Protein AF-A0A9P5WV91-F1 (afdb_monomer_lite)

Secondary structure (DSSP, 8-state):
-------------TTGGGGTTSTTTHHHHH-SSGGG--HHHHHHHT---GGGHHHHHHHIIIIIHHHHHH-S-HHHHHHHHHHHHHHH-HHHHHHHHHHHHHHHHHHHHHHHHHHHHHHHHHHHHHHHHHHHHHHHHHHHHHHHHHHHHHHTS---------------------------------------------------------------TTTTTTTTSSSS------------------PPPP--------------------------------------TT------PBPPHHHHHHHHHHHHH--S--B-TTS-BHHHHHHHHHHH--B--------TT-HHHHTTS-HHHHHHHHHHS--GGGS-HHHHHHHHHHHT--SHHHHHHHHH---SSHHHHHHHHHHH--

pLDDT: mean 71.08, std 23.11, range [33.16, 98.62]

Radius of gyration: 41.21 Å; chains: 1; bounding box: 69×105×127 Å

Sequence (418 aa):
MTSTRASRRNKTNNWQQEFSGVNNHEYFDELTDPRDITHLQYFEYCFPRSADKLLLHRHWSNVVLPIIEKSKNRALKAQYKRLKNEWEDTVATESFWEKIEDVEFERAQKRIERKHQISLEENAADQLQSAFIYLTKKMKQHHKKLTDDLDDVGPTFVTPFNKMDDKELTWSQSGENDEEQVDEEQEGDGDQEDESQESQEDKTQSSDVDENYQAPKGFRESIRDHREHKKGHARPTNSRPSINRLPQPESSQTVYPANQSSAIDPESVDKDTGSRDKSKIHEPVDTDPKMKHRITRPLTEKGRRSFSERYKRLGGKWVLQSGTVVEDILFEAGSKISCDTYRFMLDLDDPSVKRLFSLEDWKEITAGLPSQEMYSDAAAIYLDSFCKVKTSEELDKALRIRPDDVECQLIYYCLVQW

Structure (mmCIF, N/CA/C/O backbone):
data_AF-A0A9P5WV91-F1
#
_entry.id   AF-A0A9P5WV91-F1
#
loop_
_atom_site.group_PDB
_atom_site.id
_atom_site.type_symbol
_atom_site.label_atom_id
_atom_site.label_alt_id
_atom_site.label_comp_id
_atom_site.label_asym_id
_atom_site.label_entity_id
_atom_site.label_seq_id
_atom_site.pdbx_PDB_ins_code
_atom_site.Cartn_x
_atom_site.Cartn_y
_atom_site.Cartn_z
_atom_site.occupancy
_atom_site.B_iso_or_equiv
_atom_site.auth_seq_id
_atom_site.auth_comp_id
_atom_site.auth_asym_id
_atom_site.auth_atom_id
_atom_site.pdbx_PDB_model_num
ATOM 1 N N . MET A 1 1 ? -10.958 -40.861 -1.482 1.00 37.84 1 MET A N 1
ATOM 2 C CA . MET A 1 1 ? -11.663 -41.203 -0.225 1.00 37.84 1 MET A CA 1
ATOM 3 C C . MET A 1 1 ? -11.758 -39.952 0.643 1.00 37.84 1 MET A C 1
ATOM 5 O O . MET A 1 1 ? -10.903 -39.704 1.480 1.00 37.84 1 MET A O 1
ATOM 9 N N . THR A 1 2 ? -12.753 -39.108 0.380 1.00 33.25 2 THR A N 1
ATOM 10 C CA . THR A 1 2 ? -13.030 -37.888 1.148 1.00 33.25 2 THR A CA 1
ATOM 11 C C . THR A 1 2 ? -13.735 -38.279 2.441 1.00 33.25 2 THR A C 1
ATOM 13 O O . THR A 1 2 ? -14.893 -38.685 2.425 1.00 33.25 2 THR A O 1
ATOM 16 N N . SER A 1 3 ? -13.003 -38.220 3.553 1.00 33.22 3 SER A N 1
ATOM 17 C CA . SER A 1 3 ? -13.527 -38.471 4.895 1.00 33.22 3 SER A CA 1
ATOM 18 C C . SER A 1 3 ? -14.574 -37.410 5.234 1.00 33.22 3 SER A C 1
ATOM 20 O O . SER A 1 3 ? -14.247 -36.279 5.597 1.00 33.22 3 SER A O 1
ATOM 22 N N . THR A 1 4 ? -15.847 -37.766 5.066 1.00 42.09 4 THR A N 1
ATOM 23 C CA . THR A 1 4 ? -17.005 -36.971 5.472 1.00 42.09 4 THR A CA 1
ATOM 24 C C . THR A 1 4 ? -17.026 -36.932 6.998 1.00 42.09 4 THR A C 1
ATOM 26 O O . THR A 1 4 ? -17.638 -37.766 7.665 1.00 42.09 4 THR A O 1
ATOM 29 N N . ARG A 1 5 ? -16.267 -35.995 7.572 1.00 45.88 5 ARG A N 1
ATOM 30 C CA . ARG A 1 5 ? -16.193 -35.763 9.014 1.00 45.88 5 ARG A CA 1
ATOM 31 C C . ARG A 1 5 ? -17.573 -35.286 9.459 1.00 45.88 5 ARG A C 1
ATOM 33 O O . ARG A 1 5 ? -17.935 -34.131 9.259 1.00 45.88 5 ARG A O 1
ATOM 40 N N . ALA A 1 6 ? -18.365 -36.208 10.004 1.00 45.84 6 ALA A N 1
ATOM 41 C CA . ALA A 1 6 ? -19.666 -35.914 10.579 1.00 45.84 6 ALA A CA 1
ATOM 42 C C . ALA A 1 6 ? -19.493 -34.809 11.629 1.00 45.84 6 ALA A C 1
ATOM 44 O O . ALA A 1 6 ? -18.917 -35.029 12.697 1.00 45.84 6 ALA A O 1
ATOM 45 N N . SER A 1 7 ? -19.941 -33.606 11.271 1.00 52.88 7 SER A N 1
ATOM 46 C CA . SER A 1 7 ? -19.920 -32.424 12.119 1.00 52.88 7 SER A CA 1
ATOM 47 C C . SER A 1 7 ? -20.799 -32.708 13.332 1.00 52.88 7 SER A C 1
ATOM 49 O O . SER A 1 7 ? -22.028 -32.629 13.277 1.00 52.88 7 SER A O 1
ATOM 51 N N . ARG A 1 8 ? -20.164 -33.121 14.434 1.00 56.09 8 ARG A N 1
ATOM 52 C CA . ARG A 1 8 ? -20.780 -33.087 15.756 1.00 56.09 8 ARG A CA 1
ATOM 53 C C . ARG A 1 8 ? -21.111 -31.622 15.997 1.00 56.09 8 ARG A C 1
ATOM 55 O O . ARG A 1 8 ? -20.222 -30.846 16.336 1.00 56.09 8 ARG A O 1
ATOM 62 N N . ARG A 1 9 ? -22.375 -31.251 15.774 1.00 55.75 9 ARG A N 1
ATOM 63 C CA . ARG A 1 9 ? -22.942 -29.968 16.194 1.00 55.75 9 ARG A CA 1
ATOM 64 C C . ARG A 1 9 ? -22.806 -29.903 17.710 1.00 55.75 9 ARG A C 1
ATOM 66 O O . ARG A 1 9 ? -23.694 -30.332 18.446 1.00 55.75 9 ARG A O 1
ATOM 73 N N . ASN A 1 10 ? -21.652 -29.434 18.171 1.00 59.31 10 ASN A N 1
ATOM 74 C CA . ASN A 1 10 ? -21.492 -28.945 19.524 1.00 59.31 10 ASN A CA 1
ATOM 75 C C . ASN A 1 10 ? -22.623 -27.941 19.713 1.00 59.31 10 ASN A C 1
ATOM 77 O O . ASN A 1 10 ? -22.822 -27.085 18.851 1.00 59.31 10 ASN A O 1
ATOM 81 N N . LYS A 1 11 ? -23.420 -28.102 20.776 1.00 65.88 11 LYS A N 1
ATOM 82 C CA . LYS A 1 11 ? -24.379 -27.075 21.186 1.00 65.88 11 LYS A CA 1
ATOM 83 C C . LYS A 1 11 ? -23.592 -25.772 21.234 1.00 65.88 11 LYS A C 1
ATOM 85 O O . LYS A 1 11 ? -22.752 -25.625 22.117 1.00 65.88 11 LYS A O 1
ATOM 90 N N . THR A 1 12 ? -23.804 -24.906 20.246 1.00 63.22 12 THR A N 1
ATOM 91 C CA . THR A 1 12 ? -23.148 -23.605 20.159 1.00 63.22 12 THR A CA 1
ATOM 92 C C . THR A 1 12 ? -23.390 -22.927 21.492 1.00 63.22 12 THR A C 1
ATOM 94 O O . THR A 1 12 ? -24.539 -22.845 21.948 1.00 63.22 12 THR A O 1
ATOM 97 N N . ASN A 1 13 ? -22.311 -22.550 22.167 1.00 74.19 13 ASN A N 1
ATOM 98 C CA . ASN A 1 13 ? -22.414 -21.829 23.414 1.00 74.19 13 ASN A CA 1
ATOM 99 C C . ASN A 1 13 ? -23.257 -20.582 23.138 1.00 74.19 13 ASN A C 1
ATOM 101 O O . ASN A 1 13 ? -23.034 -19.855 22.175 1.00 74.19 13 ASN A O 1
ATOM 105 N N . ASN A 1 14 ? -24.254 -20.351 23.988 1.00 88.69 14 ASN A N 1
ATOM 106 C CA . ASN A 1 14 ? -25.312 -19.358 23.772 1.00 88.69 14 ASN A CA 1
ATOM 107 C C . ASN A 1 14 ? -24.794 -17.925 23.494 1.00 88.69 14 ASN A C 1
ATOM 109 O O . ASN A 1 14 ? -25.543 -17.078 23.034 1.00 88.69 14 ASN A O 1
ATOM 113 N N . TRP A 1 15 ? -23.526 -17.625 23.791 1.00 96.06 15 TRP A N 1
ATOM 114 C CA . TRP A 1 15 ? -22.944 -16.305 23.550 1.00 96.06 15 TRP A CA 1
ATOM 115 C C . TRP A 1 15 ? -22.502 -16.068 22.098 1.00 96.06 15 TRP A C 1
ATOM 117 O O . TRP A 1 15 ? -22.546 -14.931 21.651 1.00 96.06 15 TRP A O 1
ATOM 127 N N . GLN A 1 16 ? -22.112 -17.107 21.353 1.00 96.25 16 GLN A N 1
ATOM 128 C CA . GLN A 1 16 ? -21.576 -16.963 19.987 1.00 96.25 16 GLN A CA 1
ATOM 129 C C . GLN A 1 16 ? -22.647 -16.449 19.016 1.00 96.25 16 GLN A C 1
ATOM 131 O O . GLN A 1 16 ? -22.373 -15.633 18.143 1.00 96.25 16 GLN A O 1
ATOM 136 N N . GLN A 1 17 ? -23.908 -16.827 19.255 1.00 96.00 17 GLN A N 1
ATOM 137 C CA . GLN A 1 17 ? -25.060 -16.379 18.467 1.00 96.00 17 GLN A CA 1
ATOM 138 C C . GLN A 1 17 ? -25.242 -14.854 18.463 1.00 96.00 17 GLN A C 1
ATOM 140 O O . GLN A 1 17 ? -25.834 -14.321 17.525 1.00 96.00 17 GLN A O 1
ATOM 145 N N . GLU A 1 18 ? -24.718 -14.144 19.468 1.00 97.19 18 GLU A N 1
ATOM 146 C CA . GLU A 1 18 ? -24.769 -12.679 19.511 1.00 97.19 18 GLU A CA 1
ATOM 147 C C . GLU A 1 18 ? -23.917 -12.022 18.410 1.00 97.19 18 GLU A C 1
ATOM 149 O O . GLU A 1 18 ? -24.184 -10.879 18.047 1.00 97.19 18 GLU A O 1
ATOM 154 N N . PHE A 1 19 ? -22.954 -12.751 17.832 1.00 97.44 19 PHE A N 1
ATOM 155 C CA . PHE A 1 19 ? -22.100 -12.285 16.737 1.00 97.44 19 PHE A CA 1
ATOM 156 C C . PHE A 1 19 ? -22.560 -12.736 15.349 1.00 97.44 19 PHE A C 1
ATOM 158 O O . PHE A 1 19 ? -21.936 -12.361 14.367 1.00 97.44 19 PHE A O 1
ATOM 165 N N . SER A 1 20 ? -23.659 -13.484 15.228 1.00 95.75 20 SER A N 1
ATOM 166 C CA . SER A 1 20 ? -24.112 -14.055 13.942 1.00 95.75 20 SER A CA 1
ATOM 167 C C . SER A 1 20 ? -24.376 -13.032 12.821 1.00 95.75 20 SER A C 1
ATOM 169 O O . SER A 1 20 ? -24.399 -13.403 11.653 1.00 95.75 20 SER A O 1
ATOM 171 N N . GLY A 1 21 ? -24.574 -11.752 13.155 1.00 96.31 21 GLY A N 1
ATOM 172 C CA . GLY A 1 21 ? -24.733 -10.658 12.187 1.00 96.31 21 GLY A CA 1
ATOM 173 C C . GLY A 1 21 ? -23.465 -9.841 11.918 1.00 96.31 21 GLY A C 1
ATOM 174 O O . GLY A 1 21 ? -23.542 -8.810 11.256 1.00 96.31 21 GLY A O 1
ATOM 175 N N . VAL A 1 22 ? -22.323 -10.236 12.479 1.00 97.19 22 VAL A N 1
ATOM 176 C CA . VAL A 1 22 ? -21.036 -9.545 12.337 1.00 97.19 22 VAL A CA 1
ATOM 177 C C . VAL A 1 22 ? -20.265 -10.181 11.182 1.00 97.19 22 VAL A C 1
ATOM 179 O O . VAL A 1 22 ? -20.286 -11.398 11.000 1.00 97.19 22 VAL A O 1
ATOM 182 N N . ASN A 1 23 ? -19.570 -9.367 10.389 1.00 96.06 23 ASN A N 1
ATOM 183 C CA . ASN A 1 23 ? -18.641 -9.899 9.396 1.00 96.06 23 ASN A CA 1
ATOM 184 C C . ASN A 1 23 ? -17.519 -10.668 10.110 1.00 96.06 23 ASN A C 1
ATOM 186 O O . ASN A 1 23 ? -17.074 -10.253 11.178 1.00 96.06 23 ASN A O 1
ATOM 190 N N . ASN A 1 24 ? -17.057 -11.772 9.522 1.00 96.38 24 ASN A N 1
ATOM 191 C CA . ASN A 1 24 ? -16.037 -12.644 10.118 1.00 96.38 24 ASN A CA 1
ATOM 192 C C . ASN A 1 24 ? -16.460 -13.226 11.485 1.00 96.38 24 ASN A C 1
ATOM 194 O O . ASN A 1 24 ? -15.637 -13.377 12.395 1.00 96.38 24 ASN A O 1
ATOM 198 N N . HIS A 1 25 ? -17.754 -13.526 11.659 1.00 96.69 25 HIS A N 1
ATOM 199 C CA . HIS A 1 25 ? -18.277 -14.111 12.898 1.00 96.69 25 HIS A CA 1
ATOM 200 C C . HIS A 1 25 ? -17.710 -15.506 13.190 1.00 96.69 25 HIS A C 1
ATOM 202 O O . HIS A 1 25 ? -17.700 -15.938 14.343 1.00 96.69 25 HIS A O 1
ATOM 208 N N . GLU A 1 26 ? -17.182 -16.176 12.166 1.00 96.62 26 GLU A N 1
ATOM 209 C CA . GLU A 1 26 ? -16.547 -17.486 12.237 1.00 96.62 26 GLU A CA 1
ATOM 210 C C . GLU A 1 26 ? -15.386 -17.509 13.244 1.00 96.62 26 GLU A C 1
ATOM 212 O O . GLU A 1 26 ? -15.177 -18.518 13.918 1.00 96.62 26 GLU A O 1
ATOM 217 N N . TYR A 1 27 ? -14.691 -16.380 13.433 1.00 97.62 27 TYR A N 1
ATOM 218 C CA . TYR A 1 27 ? -13.703 -16.221 14.503 1.00 97.62 27 TYR A CA 1
ATOM 219 C C . TYR A 1 27 ? -14.303 -16.519 15.884 1.00 97.62 27 TYR A C 1
ATOM 221 O O . TYR A 1 27 ? -13.727 -17.271 16.669 1.00 97.62 27 TYR A O 1
ATOM 229 N N . PHE A 1 28 ? -15.477 -15.959 16.189 1.00 97.19 28 PHE A N 1
ATOM 230 C CA . PHE A 1 28 ? -16.130 -16.149 17.486 1.00 97.19 28 PHE A CA 1
ATOM 231 C C . PHE A 1 28 ? -16.703 -17.563 17.632 1.00 97.19 28 PHE A C 1
ATOM 233 O O . PHE A 1 28 ? -16.691 -18.116 18.735 1.00 97.19 28 PHE A O 1
ATOM 240 N N . ASP A 1 29 ? -17.159 -18.169 16.534 1.00 95.19 29 ASP A N 1
ATOM 241 C CA . ASP A 1 29 ? -17.661 -19.548 16.520 1.00 95.19 29 ASP A CA 1
ATOM 242 C C . ASP A 1 29 ? -16.563 -20.580 16.826 1.00 95.19 29 ASP A C 1
ATOM 244 O O . ASP A 1 29 ? -16.837 -21.619 17.437 1.00 95.19 29 ASP A O 1
ATOM 248 N N . GLU A 1 30 ? -15.313 -20.290 16.452 1.00 95.50 30 GLU A N 1
ATOM 249 C CA . GLU A 1 30 ? -14.149 -21.136 16.743 1.00 95.50 30 GLU A CA 1
ATOM 250 C C . GLU A 1 30 ? -13.723 -21.089 18.227 1.00 95.50 30 GLU A C 1
ATOM 252 O O . GLU A 1 30 ? -13.105 -22.036 18.728 1.00 95.50 30 GLU A O 1
ATOM 257 N N . LEU A 1 31 ? -14.090 -20.036 18.966 1.00 95.81 31 LEU A N 1
ATOM 258 C CA . LEU A 1 31 ? -13.708 -19.852 20.369 1.00 95.81 31 LEU A CA 1
ATOM 259 C C . LEU A 1 31 ? -14.627 -20.612 21.329 1.00 95.81 31 LEU A C 1
ATOM 261 O O . LEU A 1 31 ? -15.851 -20.559 21.244 1.00 95.81 31 LEU A O 1
ATOM 265 N N . THR A 1 32 ? -14.038 -21.295 22.314 1.00 94.94 32 THR A N 1
ATOM 266 C CA . THR A 1 32 ? -14.815 -22.046 23.319 1.00 94.94 32 THR A CA 1
ATOM 267 C C . THR A 1 32 ? -15.171 -21.188 24.537 1.00 94.94 32 THR A C 1
ATOM 269 O O . THR A 1 32 ? -16.299 -21.272 25.032 1.00 94.94 32 THR A O 1
ATOM 272 N N . ASP A 1 33 ? -14.239 -20.356 25.013 1.00 96.06 33 ASP A N 1
ATOM 273 C CA . ASP A 1 33 ? -14.414 -19.459 26.160 1.00 96.06 33 ASP A CA 1
ATOM 274 C C . ASP A 1 33 ? -14.409 -17.994 25.680 1.00 96.06 33 ASP A C 1
ATOM 276 O O . ASP A 1 33 ? -13.495 -17.594 24.960 1.00 96.06 33 ASP A O 1
ATOM 280 N N . PRO A 1 34 ? -15.385 -17.151 26.075 1.00 97.19 34 PRO A N 1
ATOM 281 C CA . PRO A 1 34 ? -15.375 -15.728 25.723 1.00 97.19 34 PRO A CA 1
ATOM 282 C C . PRO A 1 34 ? -14.144 -14.969 26.251 1.00 97.19 34 PRO A C 1
ATOM 284 O O . PRO A 1 34 ? -13.845 -13.881 25.767 1.00 97.19 34 PRO A O 1
ATOM 287 N N . ARG A 1 35 ? -13.420 -15.507 27.243 1.00 97.31 35 ARG A N 1
ATOM 288 C CA . ARG A 1 35 ? -12.149 -14.938 27.730 1.00 97.31 35 ARG A CA 1
ATOM 289 C C . ARG A 1 35 ? -11.026 -15.015 26.703 1.00 97.31 35 ARG A C 1
ATOM 291 O O . ARG A 1 35 ? -10.075 -14.241 26.808 1.00 97.31 35 ARG A O 1
ATOM 298 N N . ASP A 1 36 ? -11.133 -15.913 25.735 1.00 97.50 36 ASP A N 1
ATOM 299 C CA . ASP A 1 36 ? -10.111 -16.100 24.709 1.00 97.50 36 ASP A CA 1
ATOM 300 C C . ASP A 1 36 ? -10.232 -15.056 23.588 1.00 97.50 36 ASP A C 1
ATOM 302 O O . ASP A 1 36 ? -9.325 -14.923 22.780 1.00 97.50 36 ASP A O 1
ATOM 306 N N . ILE A 1 37 ? -11.313 -14.265 23.562 1.00 98.00 37 ILE A N 1
ATOM 307 C CA . ILE A 1 37 ? -11.458 -13.156 22.616 1.00 98.00 37 ILE A CA 1
ATOM 308 C C . ILE A 1 37 ? -10.339 -12.144 22.875 1.00 98.00 37 ILE A C 1
ATOM 310 O O . ILE A 1 37 ? -10.220 -11.641 23.989 1.00 98.00 37 ILE A O 1
ATOM 314 N N . THR A 1 38 ? -9.575 -11.804 21.844 1.00 97.81 38 THR A N 1
ATOM 315 C CA . THR A 1 38 ? -8.665 -10.646 21.807 1.00 97.81 38 THR A CA 1
ATOM 316 C C . THR A 1 38 ? -8.860 -9.902 20.485 1.00 97.81 38 THR A C 1
ATOM 318 O O . THR A 1 38 ? -9.307 -10.506 19.501 1.00 97.81 38 THR A O 1
ATOM 321 N N . HIS A 1 39 ? -8.574 -8.596 20.437 1.00 97.44 39 HIS A N 1
ATOM 322 C CA . HIS A 1 39 ? -8.718 -7.830 19.188 1.00 97.44 39 HIS A CA 1
ATOM 323 C C . HIS A 1 39 ? -7.614 -8.156 18.188 1.00 97.44 39 HIS A C 1
ATOM 325 O O . HIS A 1 39 ? -7.874 -8.197 16.991 1.00 97.44 39 HIS A O 1
ATOM 331 N N . LEU A 1 40 ? -6.408 -8.462 18.674 1.00 97.62 40 LEU A N 1
ATOM 332 C CA . LEU A 1 40 ? -5.275 -8.838 17.828 1.00 97.62 40 LEU A CA 1
ATOM 333 C C . LEU A 1 40 ? -5.530 -10.148 17.079 1.00 97.62 40 LEU A C 1
ATOM 335 O O . LEU A 1 40 ? -5.332 -10.197 15.869 1.00 97.62 40 LEU A O 1
ATOM 339 N N . GLN A 1 41 ? -6.034 -11.183 17.761 1.00 97.94 41 GLN A N 1
ATOM 340 C CA . GLN A 1 41 ? -6.377 -12.448 17.099 1.00 97.94 41 GLN A CA 1
ATOM 341 C C . GLN A 1 41 ? -7.548 -12.287 16.129 1.00 97.94 41 GLN A C 1
ATOM 343 O O . GLN A 1 41 ? -7.562 -12.924 15.080 1.00 97.94 41 GLN A O 1
ATOM 348 N N . TYR A 1 42 ? -8.512 -11.416 16.444 1.00 98.06 42 TYR A N 1
ATOM 349 C CA . TYR A 1 42 ? -9.582 -11.089 15.504 1.00 98.06 42 TYR A CA 1
ATOM 350 C C . TYR A 1 42 ? -9.035 -10.397 14.251 1.00 98.06 42 TYR A C 1
ATOM 352 O O . TYR A 1 42 ? -9.401 -10.768 13.138 1.00 98.06 42 TYR A O 1
ATOM 360 N N . PHE A 1 43 ? -8.138 -9.418 14.408 1.00 97.75 43 PHE A N 1
ATOM 361 C CA . PHE A 1 43 ? -7.500 -8.763 13.268 1.00 97.75 43 PHE A CA 1
ATOM 362 C C . PHE A 1 43 ? -6.702 -9.757 12.441 1.00 97.75 43 PHE A C 1
ATOM 364 O O . PHE A 1 43 ? -6.893 -9.788 11.235 1.00 97.75 43 PHE A O 1
ATOM 371 N N . GLU A 1 44 ? -5.887 -10.604 13.070 1.00 97.44 44 GLU A N 1
ATOM 372 C CA . GLU A 1 44 ? -5.131 -11.658 12.389 1.00 97.44 44 GLU A CA 1
ATOM 373 C C . GLU A 1 44 ? -6.047 -12.608 11.600 1.00 97.44 44 GLU A C 1
ATOM 375 O O . GLU A 1 44 ? -5.765 -12.910 10.440 1.00 97.44 44 GLU A O 1
ATOM 380 N N . TYR A 1 45 ? -7.188 -13.001 12.178 1.00 97.69 45 TYR A N 1
ATOM 381 C CA . TYR A 1 45 ? -8.199 -13.825 11.507 1.00 97.69 45 TYR A CA 1
ATOM 382 C C . TYR A 1 45 ? -8.773 -13.164 10.248 1.00 97.69 45 TYR A C 1
ATOM 384 O O . TYR A 1 45 ? -9.096 -13.846 9.278 1.00 97.69 45 TYR A O 1
ATOM 392 N N . CYS A 1 46 ? -8.879 -11.834 10.236 1.00 97.31 46 CYS A N 1
ATOM 393 C CA . CYS A 1 46 ? -9.391 -11.080 9.094 1.00 97.31 46 CYS A CA 1
ATOM 394 C C . CYS A 1 46 ? -8.390 -10.978 7.925 1.00 97.31 46 CYS A C 1
ATOM 396 O O . CYS A 1 46 ? -8.743 -10.388 6.908 1.00 97.31 46 CYS A O 1
ATOM 398 N N . PHE A 1 47 ? -7.169 -11.524 8.051 1.00 95.81 47 PHE A N 1
ATOM 399 C CA . PHE A 1 47 ? -6.084 -11.421 7.060 1.00 95.81 47 PHE A CA 1
ATOM 400 C C . PHE A 1 47 ? -5.878 -9.983 6.548 1.00 95.81 47 PHE A C 1
ATOM 402 O O . PHE A 1 47 ? -6.021 -9.712 5.352 1.00 95.81 47 PHE A O 1
ATOM 409 N N . PRO A 1 48 ? -5.567 -9.046 7.453 1.00 96.88 48 PRO A N 1
ATOM 410 C CA . PRO A 1 48 ? -5.678 -7.628 7.181 1.00 96.88 48 PRO A CA 1
ATOM 411 C C . PRO A 1 48 ? -4.513 -7.135 6.325 1.00 96.88 48 PRO A C 1
ATOM 413 O O . PRO A 1 48 ? -3.390 -7.635 6.435 1.00 96.88 48 PRO A O 1
ATOM 416 N N . ARG A 1 49 ? -4.773 -6.107 5.516 1.00 97.50 49 ARG A N 1
ATOM 417 C CA . ARG A 1 49 ? -3.731 -5.278 4.900 1.00 97.50 49 ARG A CA 1
ATOM 418 C C . ARG A 1 49 ? -3.515 -4.001 5.695 1.00 97.50 49 ARG A C 1
ATOM 420 O O . ARG A 1 49 ? -4.409 -3.574 6.425 1.00 97.50 49 ARG A O 1
ATOM 427 N N . SER A 1 50 ? -2.374 -3.339 5.511 1.00 96.50 50 SER A N 1
ATOM 428 C CA . SER A 1 50 ? -2.116 -2.032 6.151 1.00 96.50 50 SER A CA 1
ATOM 429 C C . SER A 1 50 ? -3.227 -1.010 5.857 1.00 96.50 50 SER A C 1
ATOM 431 O O . SER A 1 50 ? -3.679 -0.290 6.748 1.00 96.50 50 SER A O 1
ATOM 433 N N . ALA A 1 51 ? -3.762 -1.019 4.632 1.00 96.31 51 ALA A N 1
ATOM 434 C CA . ALA A 1 51 ? -4.876 -0.169 4.209 1.00 96.31 51 ALA A CA 1
ATOM 435 C C . ALA A 1 51 ? -6.191 -0.426 4.977 1.00 96.31 51 ALA A C 1
ATOM 437 O O . ALA A 1 51 ? -7.018 0.480 5.100 1.00 96.31 51 ALA A O 1
ATOM 438 N N . ASP A 1 52 ? -6.379 -1.626 5.533 1.00 97.06 52 ASP A N 1
ATOM 439 C CA . ASP A 1 52 ? -7.598 -2.015 6.250 1.00 97.06 52 ASP A CA 1
ATOM 440 C C . ASP A 1 52 ? -7.589 -1.570 7.721 1.00 97.06 52 ASP A C 1
ATOM 442 O O . ASP A 1 52 ? -8.605 -1.704 8.411 1.00 97.06 52 ASP A O 1
ATOM 446 N N . LYS A 1 53 ? -6.473 -1.007 8.212 1.00 97.25 53 LYS A N 1
ATOM 447 C CA . LYS A 1 53 ? -6.279 -0.603 9.614 1.00 97.25 53 LYS A CA 1
ATOM 448 C C . LYS A 1 53 ? -7.456 0.202 10.156 1.00 97.25 53 LYS A C 1
ATOM 450 O O . LYS A 1 53 ? -8.079 -0.185 11.143 1.00 97.25 53 LYS A O 1
ATOM 455 N N . LEU A 1 54 ? -7.818 1.294 9.481 1.00 96.81 54 LEU A N 1
ATOM 456 C CA . LEU A 1 54 ? -8.897 2.176 9.934 1.00 96.81 54 LEU A CA 1
ATOM 457 C C . LEU A 1 54 ? -10.267 1.482 9.911 1.00 96.81 54 LEU A C 1
ATOM 459 O O . LEU A 1 54 ? -11.089 1.705 10.803 1.00 96.81 54 LEU A O 1
ATOM 463 N N . LEU A 1 55 ? -10.517 0.647 8.900 1.00 97.31 55 LEU A N 1
ATOM 464 C CA . LEU A 1 55 ? -11.770 -0.089 8.758 1.00 97.31 55 LEU A CA 1
ATOM 465 C C . LEU A 1 55 ? -11.942 -1.082 9.910 1.00 97.31 55 LEU A C 1
ATOM 467 O O . LEU A 1 55 ? -12.987 -1.092 10.558 1.00 97.31 55 LEU A O 1
ATOM 471 N N . LEU A 1 56 ? -10.907 -1.870 10.201 1.00 97.50 56 LEU A N 1
ATOM 472 C CA . LEU A 1 56 ? -10.932 -2.879 11.258 1.00 97.50 56 LEU A CA 1
ATOM 473 C C . LEU A 1 56 ? -10.964 -2.258 12.654 1.00 97.50 56 LEU A C 1
ATOM 475 O O . LEU A 1 56 ? -11.705 -2.737 13.511 1.00 97.50 56 LEU A O 1
ATOM 479 N N . HIS A 1 57 ? -10.258 -1.143 12.861 1.00 97.38 57 HIS A N 1
ATOM 480 C CA . HIS A 1 57 ? -10.354 -0.346 14.087 1.00 97.38 57 HIS A CA 1
ATOM 481 C C . HIS A 1 57 ? -11.791 0.112 14.344 1.00 97.38 57 HIS A C 1
ATOM 483 O O . HIS A 1 57 ? -12.349 -0.152 15.409 1.00 97.38 57 HIS A O 1
ATOM 489 N N . ARG A 1 58 ? -12.420 0.744 13.342 1.00 97.62 58 ARG A N 1
ATOM 490 C CA . ARG A 1 58 ? -13.821 1.188 13.423 1.00 97.62 58 ARG A CA 1
ATOM 491 C C . ARG A 1 58 ? -14.768 0.016 13.630 1.00 97.62 58 ARG A C 1
ATOM 493 O O . ARG A 1 58 ? -15.720 0.126 14.398 1.00 97.62 58 ARG A O 1
ATOM 500 N N . HIS A 1 59 ? -14.528 -1.098 12.949 1.00 97.88 59 HIS A N 1
ATOM 501 C CA . HIS A 1 59 ? -15.358 -2.282 13.084 1.00 97.88 59 HIS A CA 1
ATOM 502 C C . HIS A 1 59 ? -15.309 -2.830 14.516 1.00 97.88 59 HIS A C 1
ATOM 504 O O . HIS A 1 59 ? -16.358 -3.102 15.111 1.00 97.88 59 HIS A O 1
ATOM 510 N N . TRP A 1 60 ? -14.111 -2.947 15.086 1.00 97.88 60 TRP A N 1
ATOM 511 C CA . TRP A 1 60 ? -13.925 -3.417 16.451 1.00 97.88 60 TRP A CA 1
ATOM 512 C C . TRP A 1 60 ? -14.600 -2.490 17.466 1.00 97.88 60 TRP A C 1
ATOM 514 O O . TRP A 1 60 ? -15.408 -2.942 18.283 1.00 97.88 60 TRP A O 1
ATOM 524 N N . SER A 1 61 ? -14.341 -1.182 17.369 1.00 97.94 61 SER A N 1
ATOM 525 C CA . SER A 1 61 ? -14.853 -0.195 18.321 1.00 97.94 61 SER A CA 1
ATOM 526 C C . SER A 1 61 ? -16.364 0.014 18.229 1.00 97.94 61 SER A C 1
ATOM 528 O O . SER A 1 61 ? -17.018 0.187 19.255 1.00 97.94 61 SER A O 1
ATOM 530 N N . ASN A 1 62 ? -16.927 0.004 17.017 1.00 98.25 62 ASN A N 1
ATOM 531 C CA . ASN A 1 62 ? -18.308 0.436 16.780 1.00 98.25 62 ASN A CA 1
ATOM 532 C C . ASN A 1 62 ? -19.294 -0.725 16.636 1.00 98.25 62 ASN A C 1
ATOM 534 O O . ASN A 1 62 ? -20.499 -0.506 16.754 1.00 98.25 62 ASN A O 1
ATOM 538 N N . VAL A 1 63 ? -18.812 -1.943 16.380 1.00 98.19 63 VAL A N 1
ATOM 539 C CA . VAL A 1 63 ? -19.676 -3.118 16.188 1.00 98.19 63 VAL A CA 1
ATOM 540 C C . VAL A 1 63 ? -19.390 -4.176 17.243 1.00 98.19 63 VAL A C 1
ATOM 542 O O . VAL A 1 63 ? -20.286 -4.518 18.012 1.00 98.19 63 VAL A O 1
ATOM 545 N N . VAL A 1 64 ? -18.147 -4.657 17.336 1.00 98.25 64 VAL A N 1
ATOM 546 C CA . VAL A 1 64 ? -17.805 -5.793 18.208 1.00 98.25 64 VAL A CA 1
ATOM 547 C C . VAL A 1 64 ? -17.938 -5.421 19.688 1.00 98.25 64 VAL A C 1
ATOM 549 O O . VAL A 1 64 ? -18.677 -6.080 20.422 1.00 98.25 64 V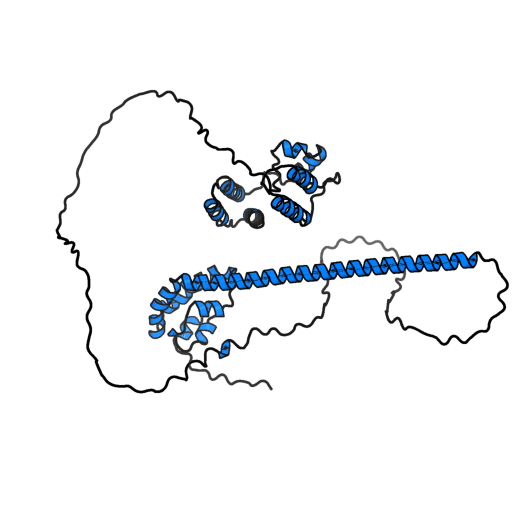AL A O 1
ATOM 552 N N . LEU A 1 65 ? -17.288 -4.341 20.137 1.00 98.31 65 LEU A N 1
ATOM 553 C CA . LEU A 1 65 ? -17.344 -3.920 21.543 1.00 98.31 65 LEU A CA 1
ATOM 554 C C . LEU A 1 65 ? -18.781 -3.612 22.029 1.00 98.31 65 LEU A C 1
ATOM 556 O O . LEU A 1 65 ? -19.145 -4.102 23.103 1.00 98.31 65 LEU A O 1
ATOM 560 N N . PRO A 1 66 ? -19.639 -2.893 21.272 1.00 98.62 66 PRO A N 1
ATOM 561 C CA . PRO A 1 66 ? -21.028 -2.660 21.669 1.00 98.62 66 PRO A CA 1
ATOM 562 C C . PRO A 1 66 ? -21.886 -3.925 21.765 1.00 98.62 66 PRO A C 1
ATOM 564 O O . PRO A 1 66 ? -22.771 -3.983 22.622 1.00 98.62 66 PRO A O 1
ATOM 567 N N . ILE A 1 67 ? -21.640 -4.940 20.926 1.00 98.38 67 ILE A N 1
ATOM 568 C CA . ILE A 1 67 ? -22.316 -6.244 21.040 1.00 98.38 67 ILE A CA 1
ATOM 569 C C . ILE A 1 67 ? -21.954 -6.896 22.379 1.00 98.38 67 ILE A C 1
ATOM 571 O O . ILE A 1 67 ? -22.846 -7.284 23.133 1.00 98.38 67 ILE A O 1
ATOM 575 N N . ILE A 1 68 ? -20.666 -6.914 22.737 1.00 98.19 68 ILE A N 1
ATOM 576 C CA . ILE A 1 68 ? -20.180 -7.473 24.011 1.00 98.19 68 ILE A CA 1
ATOM 577 C C . ILE A 1 68 ? -20.755 -6.703 25.210 1.00 98.19 68 ILE A C 1
ATOM 579 O O . ILE A 1 68 ? -21.180 -7.307 26.196 1.00 98.19 68 ILE A O 1
ATOM 583 N N . GLU A 1 69 ? -20.823 -5.372 25.137 1.00 98.31 69 GLU A N 1
ATOM 584 C CA . GLU A 1 69 ? -21.380 -4.523 26.199 1.00 98.31 69 GLU A CA 1
ATOM 585 C C . GLU A 1 69 ? -22.880 -4.783 26.440 1.00 98.31 69 GLU A C 1
ATOM 587 O O . GLU A 1 69 ? -23.347 -4.863 27.589 1.00 98.31 69 GLU A O 1
ATOM 592 N N . LYS A 1 70 ? -23.644 -4.927 25.350 1.00 98.31 70 LYS A N 1
ATOM 593 C CA . LYS A 1 70 ? -25.101 -5.141 25.362 1.00 98.31 70 LYS A CA 1
ATOM 594 C C . LYS A 1 70 ? -25.495 -6.616 25.477 1.00 98.31 70 LYS A C 1
ATOM 596 O O . LYS A 1 70 ? -26.687 -6.911 25.575 1.00 98.31 70 LYS A O 1
ATOM 601 N N . SER A 1 71 ? -24.511 -7.510 25.530 1.00 97.81 71 SER A N 1
ATOM 602 C CA . SER A 1 71 ? -24.691 -8.952 25.630 1.00 97.81 71 SER A CA 1
ATOM 603 C C . SER A 1 71 ? -25.631 -9.362 26.764 1.00 97.81 71 SER A C 1
ATOM 605 O O . SER A 1 71 ? -25.561 -8.843 27.888 1.00 97.81 71 SER A O 1
ATOM 607 N N . LYS A 1 72 ? -26.501 -10.343 26.490 1.00 97.06 72 LYS A N 1
ATOM 608 C CA . LYS A 1 72 ? -27.335 -10.982 27.523 1.00 97.06 72 LYS A CA 1
ATOM 609 C C . LYS A 1 72 ? -26.527 -12.017 28.303 1.00 97.06 72 LYS A C 1
ATOM 611 O O . LYS A 1 72 ? -26.866 -12.337 29.447 1.00 97.06 72 LYS A O 1
ATOM 616 N N . ASN A 1 73 ? -25.453 -12.538 27.713 1.00 97.31 73 ASN A N 1
ATOM 617 C CA . ASN A 1 73 ? -24.570 -13.482 28.369 1.00 97.31 73 ASN A CA 1
ATOM 618 C C . ASN A 1 73 ? -23.656 -12.774 29.386 1.00 97.31 73 ASN A C 1
ATOM 620 O O . ASN A 1 73 ? -22.782 -11.983 29.039 1.00 97.31 73 ASN A O 1
ATOM 624 N N . ARG A 1 74 ? -23.811 -13.108 30.675 1.00 97.19 74 ARG A N 1
ATOM 625 C CA . ARG A 1 74 ? -23.023 -12.495 31.760 1.00 97.19 74 ARG A CA 1
ATOM 626 C C . ARG A 1 74 ? -21.514 -12.727 31.628 1.00 97.19 74 ARG A C 1
ATOM 628 O O . ARG A 1 74 ? -20.752 -11.849 32.019 1.00 97.19 74 ARG A O 1
ATOM 635 N N . ALA A 1 75 ? -21.084 -13.882 31.115 1.00 96.44 75 ALA A N 1
ATOM 636 C CA . ALA A 1 75 ? -19.664 -14.201 30.970 1.00 96.44 75 ALA A CA 1
ATOM 637 C C . ALA A 1 75 ? -19.013 -13.369 29.858 1.00 96.44 75 ALA A C 1
ATOM 639 O O . ALA A 1 75 ? -17.927 -12.833 30.076 1.00 96.44 75 ALA A O 1
ATOM 640 N N . LEU A 1 76 ? -19.705 -13.207 28.723 1.00 97.56 76 LEU A N 1
ATOM 641 C CA . LEU A 1 76 ? -19.268 -12.349 27.619 1.00 97.56 76 LEU A CA 1
ATOM 642 C C . LEU A 1 76 ? -19.270 -10.874 28.037 1.00 97.56 76 LEU A C 1
ATOM 644 O O . LEU A 1 76 ? -18.249 -10.201 27.931 1.00 97.56 76 LEU A O 1
ATOM 648 N N . LYS A 1 77 ? -20.367 -10.397 28.638 1.00 97.94 77 LYS A N 1
ATOM 649 C CA . LYS A 1 77 ? -20.477 -9.021 29.141 1.00 97.94 77 LYS A CA 1
ATOM 650 C C . LYS A 1 77 ? -19.393 -8.659 30.159 1.00 97.94 77 LYS A C 1
ATOM 652 O O . LYS A 1 77 ? -18.919 -7.524 30.184 1.00 97.94 77 LYS A O 1
ATOM 657 N N . ALA A 1 78 ? -18.964 -9.614 30.987 1.00 97.69 78 ALA A N 1
ATOM 658 C CA . ALA A 1 78 ? -17.865 -9.404 31.928 1.00 97.69 78 ALA A CA 1
ATOM 659 C C . ALA A 1 78 ? -16.514 -9.137 31.232 1.00 97.69 78 ALA A C 1
ATOM 661 O O . ALA A 1 78 ? -15.657 -8.491 31.834 1.00 97.69 78 ALA A O 1
ATOM 662 N N . GLN A 1 79 ? -16.327 -9.581 29.981 1.00 98.12 79 GLN A N 1
ATOM 663 C CA . GLN A 1 79 ? -15.105 -9.324 29.208 1.00 98.12 79 GLN A CA 1
ATOM 664 C C . GLN A 1 79 ? -15.043 -7.916 28.612 1.00 98.12 79 GLN A C 1
ATOM 666 O O . GLN A 1 79 ? -13.946 -7.465 28.294 1.00 98.12 79 GLN A O 1
ATOM 671 N N . TYR A 1 80 ? -16.164 -7.189 28.509 1.00 98.44 80 TYR A N 1
ATOM 672 C CA . TYR A 1 80 ? -16.203 -5.863 27.877 1.00 98.44 80 TYR A CA 1
ATOM 673 C C . TYR A 1 80 ? -15.161 -4.897 28.451 1.00 98.44 80 TYR A C 1
ATOM 675 O O . TYR A 1 80 ? -14.382 -4.323 27.702 1.00 98.44 80 TYR A O 1
ATOM 683 N N . LYS A 1 81 ? -15.094 -4.754 29.784 1.00 98.06 81 LYS A N 1
ATOM 684 C CA . LYS A 1 81 ? -14.129 -3.841 30.422 1.00 98.06 81 LYS A CA 1
ATOM 685 C C . LYS A 1 81 ? -12.682 -4.232 30.126 1.00 98.06 81 LYS A C 1
ATOM 687 O O . LYS A 1 81 ? -11.861 -3.357 29.893 1.00 98.06 81 LYS A O 1
ATOM 692 N N . ARG A 1 82 ? -12.378 -5.534 30.130 1.00 98.00 82 ARG A N 1
ATOM 693 C CA . ARG A 1 82 ? -11.037 -6.036 29.810 1.00 98.00 82 ARG A CA 1
ATOM 694 C C . ARG A 1 82 ? -10.674 -5.696 28.365 1.00 98.00 82 ARG A C 1
ATOM 696 O O . ARG A 1 82 ? -9.644 -5.081 28.147 1.00 98.00 82 ARG A O 1
ATOM 703 N N . LEU A 1 83 ? -11.544 -6.053 27.421 1.00 98.06 83 LEU A N 1
ATOM 704 C CA . LEU A 1 83 ? -11.334 -5.834 25.988 1.00 98.06 83 LEU A CA 1
ATOM 705 C C . LEU A 1 83 ? -11.282 -4.354 25.618 1.00 98.06 83 LEU A C 1
ATOM 707 O O . LEU A 1 83 ? -10.518 -3.971 24.745 1.00 98.06 83 LEU A O 1
ATOM 711 N N . LYS A 1 84 ? -12.072 -3.513 26.289 1.00 98.12 84 LYS A N 1
ATOM 712 C CA . LYS A 1 84 ? -12.018 -2.065 26.109 1.00 98.12 84 LYS A CA 1
ATOM 713 C C . LYS A 1 84 ? -10.674 -1.497 26.566 1.00 98.12 84 LYS A C 1
ATOM 715 O O . LYS A 1 84 ? -10.083 -0.723 25.831 1.00 98.12 84 LYS A O 1
ATOM 720 N N . ASN A 1 85 ? -10.177 -1.914 27.730 1.00 97.44 85 ASN A N 1
ATOM 721 C CA . ASN A 1 85 ? -8.867 -1.476 28.214 1.00 97.44 85 ASN A CA 1
ATOM 722 C C . ASN A 1 85 ? -7.728 -1.992 27.320 1.00 97.44 85 ASN A C 1
ATOM 724 O O . ASN A 1 85 ? -6.781 -1.264 27.063 1.00 97.44 85 ASN A O 1
ATOM 728 N N . GLU A 1 86 ? -7.824 -3.238 26.848 1.00 96.06 86 GLU A N 1
ATOM 729 C CA . GLU A 1 86 ? -6.873 -3.835 25.899 1.00 96.06 86 GLU A CA 1
ATOM 730 C C . GLU A 1 86 ? -6.874 -3.094 24.554 1.00 96.06 86 GLU A C 1
ATOM 732 O O . GLU A 1 86 ? -5.825 -2.884 23.963 1.00 96.06 86 GLU A O 1
ATOM 737 N N . TRP A 1 87 ? -8.048 -2.654 24.097 1.00 96.44 87 TRP A N 1
ATOM 738 C CA . TRP A 1 87 ? -8.208 -1.845 22.892 1.00 96.44 87 TRP A CA 1
ATOM 739 C C . TRP A 1 87 ? -7.656 -0.421 23.046 1.00 96.44 87 TRP A C 1
ATOM 741 O O . TRP A 1 87 ? -7.056 0.119 22.121 1.00 96.44 87 TRP A O 1
ATOM 751 N N . GLU A 1 88 ? -7.870 0.196 24.209 1.00 96.19 88 GLU A N 1
ATOM 752 C CA . GLU A 1 88 ? -7.332 1.520 24.537 1.00 96.19 88 GLU A CA 1
ATOM 753 C C . GLU A 1 88 ? -5.803 1.499 24.718 1.00 96.19 88 GLU A C 1
ATOM 755 O O . GLU A 1 88 ? -5.162 2.542 24.581 1.00 96.19 88 GLU A O 1
ATOM 760 N N . ASP A 1 89 ? -5.205 0.327 24.966 1.00 94.94 89 ASP A N 1
ATOM 761 C CA . ASP A 1 89 ? -3.758 0.133 24.896 1.00 94.94 89 ASP A CA 1
ATOM 762 C C . ASP A 1 89 ? -3.288 0.120 23.432 1.00 94.94 89 ASP A C 1
ATOM 764 O O . ASP A 1 89 ? -3.284 -0.890 22.716 1.00 94.94 89 ASP A O 1
ATOM 768 N N . THR A 1 90 ? -2.879 1.299 22.971 1.00 93.12 90 THR A N 1
ATOM 769 C CA . THR A 1 90 ? -2.423 1.504 21.598 1.00 93.12 90 THR A CA 1
ATOM 770 C C . THR A 1 90 ? -1.098 0.809 21.309 1.00 93.12 90 THR A C 1
ATOM 772 O O . THR A 1 90 ? -0.833 0.514 20.150 1.00 93.12 90 THR A O 1
ATOM 775 N N . VAL A 1 91 ? -0.275 0.480 22.310 1.00 96.94 91 VAL A N 1
ATOM 776 C CA . VAL A 1 91 ? 1.094 -0.007 22.074 1.00 96.94 91 VAL A CA 1
ATOM 777 C C . VAL A 1 91 ? 1.090 -1.366 21.376 1.00 96.94 91 VAL A C 1
ATOM 779 O O . VAL A 1 91 ? 1.756 -1.549 20.357 1.00 96.94 91 VAL A O 1
ATOM 782 N N . ALA A 1 92 ? 0.313 -2.321 21.892 1.00 94.12 92 ALA A N 1
ATOM 783 C CA . ALA A 1 92 ? 0.222 -3.654 21.298 1.00 94.12 92 ALA A CA 1
ATOM 784 C C . ALA A 1 92 ? -0.456 -3.618 19.919 1.00 94.12 92 ALA A C 1
ATOM 786 O O . ALA A 1 92 ? -0.049 -4.330 19.000 1.00 94.12 92 ALA A O 1
ATOM 787 N N . THR A 1 93 ? -1.465 -2.757 19.771 1.00 95.62 93 THR A N 1
ATOM 788 C CA . THR A 1 93 ? -2.208 -2.576 18.521 1.00 95.62 93 THR A CA 1
ATOM 789 C C . THR A 1 93 ? -1.327 -1.977 17.431 1.00 95.62 93 THR A C 1
ATOM 791 O O . THR A 1 93 ? -1.288 -2.506 16.326 1.00 95.62 93 THR A O 1
ATOM 794 N N . GLU A 1 94 ? -0.585 -0.914 17.729 1.00 96.12 94 GLU A N 1
ATOM 795 C CA . GLU A 1 94 ? 0.316 -0.274 16.769 1.00 96.12 94 GLU A CA 1
ATOM 796 C C . GLU A 1 94 ? 1.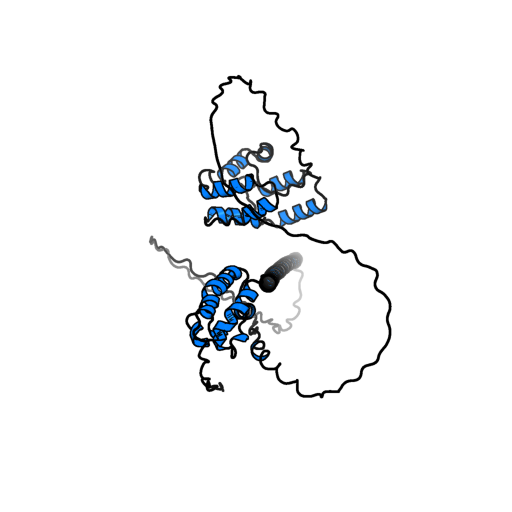476 -1.197 16.386 1.00 96.12 94 GLU A C 1
ATOM 798 O O . GLU A 1 94 ? 1.751 -1.349 15.199 1.00 96.12 94 GLU A O 1
ATOM 803 N N . SER A 1 95 ? 2.064 -1.922 17.346 1.00 96.81 95 SER A N 1
ATOM 804 C CA . SER A 1 95 ? 3.107 -2.917 17.048 1.00 96.81 95 SER A CA 1
ATOM 805 C C . SER A 1 95 ? 2.615 -4.047 16.132 1.00 96.81 95 SER A C 1
ATOM 807 O O . SER A 1 95 ? 3.386 -4.601 15.349 1.00 96.81 95 SER A O 1
ATOM 809 N N . PHE A 1 96 ? 1.334 -4.418 16.210 1.00 97.12 96 PHE A N 1
ATOM 810 C CA . PHE A 1 96 ? 0.739 -5.378 15.281 1.00 97.12 96 PHE A CA 1
ATOM 811 C C . PHE A 1 96 ? 0.655 -4.820 13.852 1.00 97.12 96 PHE A C 1
ATOM 813 O O . PHE A 1 96 ? 1.006 -5.526 12.908 1.00 97.12 96 PHE A O 1
ATOM 820 N N . TRP A 1 97 ? 0.239 -3.561 13.688 1.00 97.62 97 TRP A N 1
ATOM 821 C CA . TRP A 1 97 ? 0.142 -2.926 12.369 1.00 97.62 97 TRP A CA 1
ATOM 822 C C . TRP A 1 97 ? 1.507 -2.656 11.741 1.00 97.62 97 TRP A C 1
ATOM 824 O O . TRP A 1 97 ? 1.669 -2.925 10.556 1.00 97.62 97 TRP A O 1
ATOM 834 N N . GLU A 1 98 ? 2.492 -2.238 12.534 1.00 97.25 98 GLU A N 1
ATOM 835 C CA . GLU A 1 98 ? 3.884 -2.077 12.093 1.00 97.25 98 GLU A CA 1
ATOM 836 C C . GLU A 1 98 ? 4.425 -3.381 11.485 1.00 97.25 98 GLU A C 1
ATOM 838 O O . GLU A 1 98 ? 4.947 -3.387 10.375 1.00 97.25 98 GLU A O 1
ATOM 843 N N . LYS A 1 99 ? 4.176 -4.530 12.131 1.00 97.81 99 LYS A N 1
ATOM 844 C CA . LYS A 1 99 ? 4.569 -5.842 11.585 1.00 97.81 99 LYS A CA 1
ATOM 845 C C . LYS A 1 99 ? 3.888 -6.174 10.258 1.00 97.81 99 LYS A C 1
ATOM 847 O O . LYS A 1 99 ? 4.492 -6.833 9.414 1.00 97.81 99 LYS A O 1
ATOM 852 N N . ILE A 1 100 ? 2.624 -5.791 10.078 1.00 97.12 100 ILE A N 1
ATOM 853 C CA . ILE A 1 100 ? 1.916 -6.008 8.808 1.00 97.12 100 ILE A CA 1
ATOM 854 C C . ILE A 1 100 ? 2.519 -5.125 7.718 1.00 97.12 100 ILE A C 1
ATOM 856 O O . ILE A 1 100 ? 2.775 -5.621 6.622 1.00 97.12 100 ILE A O 1
ATOM 860 N N . GLU A 1 101 ? 2.767 -3.852 8.024 1.00 96.06 101 GLU A N 1
ATOM 861 C CA . GLU A 1 101 ? 3.398 -2.896 7.112 1.00 96.06 101 GLU A CA 1
ATOM 862 C C . GLU A 1 101 ? 4.789 -3.377 6.680 1.00 96.06 101 GLU A C 1
ATOM 864 O O . GLU A 1 101 ? 5.065 -3.416 5.481 1.00 96.06 101 GLU A O 1
ATOM 869 N N . ASP A 1 102 ? 5.612 -3.863 7.612 1.00 96.25 102 ASP A N 1
ATOM 870 C CA . ASP A 1 102 ? 6.926 -4.448 7.320 1.00 96.25 102 ASP A CA 1
ATOM 871 C C . ASP A 1 102 ? 6.826 -5.650 6.370 1.00 96.25 102 ASP A C 1
ATOM 873 O O . ASP A 1 102 ? 7.559 -5.749 5.382 1.00 96.25 102 ASP A O 1
ATOM 877 N N . VAL A 1 103 ? 5.888 -6.567 6.629 1.00 96.50 103 VAL A N 1
ATOM 878 C CA . VAL A 1 103 ? 5.675 -7.754 5.786 1.00 96.50 103 VAL A CA 1
ATOM 879 C C . VAL A 1 103 ? 5.181 -7.368 4.389 1.00 96.50 103 VAL A C 1
ATOM 881 O O . VAL A 1 103 ? 5.568 -7.985 3.392 1.00 96.50 103 VAL A O 1
ATOM 884 N N . GLU A 1 104 ? 4.307 -6.370 4.282 1.00 95.69 104 GLU A N 1
ATOM 885 C CA . GLU A 1 104 ? 3.844 -5.855 2.993 1.00 95.69 104 GLU A CA 1
ATOM 886 C C . GLU A 1 104 ? 4.960 -5.154 2.223 1.00 95.69 104 GLU A C 1
ATOM 888 O O . GLU A 1 104 ? 5.107 -5.393 1.020 1.00 95.69 104 GLU A O 1
ATOM 893 N N . PHE A 1 105 ? 5.773 -4.358 2.914 1.00 95.06 105 PHE A N 1
ATOM 894 C CA . PHE A 1 105 ? 6.940 -3.695 2.353 1.00 95.06 105 PHE A CA 1
ATOM 895 C C . PHE A 1 105 ? 7.953 -4.712 1.816 1.00 95.06 105 PHE A C 1
ATOM 897 O O . PHE A 1 105 ? 8.349 -4.624 0.654 1.00 95.06 105 PHE A O 1
ATOM 904 N N . GLU A 1 106 ? 8.293 -5.746 2.593 1.00 96.56 106 GLU A N 1
ATOM 905 C CA . GLU A 1 106 ? 9.211 -6.806 2.160 1.00 96.56 106 GLU A CA 1
ATOM 906 C C . GLU A 1 106 ? 8.676 -7.540 0.917 1.00 96.56 106 GLU A C 1
ATOM 908 O O . GLU A 1 106 ? 9.414 -7.816 -0.034 1.00 96.56 106 GLU A O 1
ATOM 913 N N . ARG A 1 107 ? 7.368 -7.828 0.870 1.00 95.12 107 ARG A N 1
ATOM 914 C CA . ARG A 1 107 ? 6.732 -8.431 -0.314 1.00 95.12 107 ARG A CA 1
ATOM 915 C C . ARG A 1 107 ? 6.778 -7.503 -1.525 1.00 95.12 107 ARG A C 1
ATOM 917 O O . ARG A 1 107 ? 6.996 -7.982 -2.638 1.00 95.12 107 ARG A O 1
ATOM 924 N N . ALA A 1 108 ? 6.546 -6.206 -1.338 1.00 93.69 108 ALA A N 1
ATOM 925 C CA . ALA A 1 108 ? 6.620 -5.223 -2.411 1.00 93.69 108 ALA A CA 1
ATOM 926 C C . ALA A 1 108 ? 8.049 -5.118 -2.962 1.00 93.69 108 ALA A C 1
ATOM 928 O O . ALA A 1 108 ? 8.237 -5.186 -4.177 1.00 93.69 108 ALA A O 1
ATOM 929 N N . GLN A 1 109 ? 9.049 -5.067 -2.081 1.00 93.81 109 GLN A N 1
ATOM 930 C CA . GLN A 1 109 ? 10.459 -5.055 -2.456 1.00 93.81 109 GLN A CA 1
ATOM 931 C C . GLN A 1 109 ? 10.841 -6.312 -3.249 1.00 93.81 109 GLN A C 1
ATOM 933 O O . GLN A 1 109 ? 11.371 -6.191 -4.351 1.00 93.81 109 GLN A O 1
ATOM 938 N N . LYS A 1 110 ? 10.471 -7.510 -2.775 1.00 96.31 110 LYS A N 1
ATOM 939 C CA . LYS A 1 110 ? 10.719 -8.769 -3.504 1.00 96.31 110 LYS A CA 1
ATOM 940 C C . LYS A 1 110 ? 10.094 -8.785 -4.900 1.00 96.31 110 LYS A C 1
ATOM 942 O O . LYS A 1 110 ? 10.675 -9.336 -5.831 1.00 96.31 110 LYS A O 1
ATOM 947 N N . ARG A 1 111 ? 8.913 -8.182 -5.082 1.00 94.56 111 ARG A N 1
ATOM 948 C CA . ARG A 1 111 ? 8.292 -8.054 -6.416 1.00 94.56 111 ARG A CA 1
ATOM 949 C C . ARG A 1 111 ? 9.096 -7.134 -7.329 1.00 94.56 111 ARG A C 1
ATOM 951 O O . ARG A 1 111 ? 9.234 -7.447 -8.507 1.00 94.56 111 ARG A O 1
ATOM 958 N N . ILE A 1 112 ? 9.604 -6.020 -6.806 1.00 92.38 112 ILE A N 1
ATOM 959 C CA . ILE A 1 112 ? 10.450 -5.091 -7.564 1.00 92.38 112 ILE A CA 1
ATOM 960 C C . ILE A 1 112 ? 11.763 -5.776 -7.954 1.00 92.38 112 ILE A C 1
ATOM 962 O O . ILE A 1 112 ? 12.144 -5.728 -9.119 1.00 92.38 112 ILE A O 1
ATOM 966 N N . GLU A 1 113 ? 12.407 -6.471 -7.017 1.00 93.81 113 GLU A N 1
ATOM 967 C CA . GLU A 1 113 ? 13.632 -7.238 -7.268 1.00 93.81 113 GLU A CA 1
ATOM 968 C C . GLU A 1 113 ? 13.411 -8.319 -8.330 1.00 93.81 113 GLU A C 1
ATOM 970 O O . GLU A 1 113 ? 14.191 -8.416 -9.273 1.00 93.81 113 GLU A O 1
ATOM 975 N N . ARG A 1 114 ? 12.305 -9.072 -8.255 1.00 95.56 114 ARG A N 1
ATOM 976 C CA . ARG A 1 114 ? 11.960 -10.072 -9.276 1.00 95.56 114 ARG A CA 1
ATOM 977 C C . ARG A 1 114 ? 11.735 -9.443 -10.651 1.00 95.56 114 ARG A C 1
ATOM 979 O O . ARG A 1 114 ? 12.223 -9.977 -11.638 1.00 95.56 114 ARG A O 1
ATOM 986 N N . LYS A 1 115 ? 11.030 -8.310 -10.731 1.00 93.00 115 LYS A N 1
ATOM 987 C CA . LYS A 1 115 ? 10.853 -7.574 -11.996 1.00 93.00 115 LYS A CA 1
ATOM 988 C C . LYS A 1 115 ? 12.190 -7.099 -12.563 1.00 93.00 115 LYS A C 1
ATOM 990 O O . LYS A 1 115 ? 12.410 -7.189 -13.765 1.00 93.00 115 LYS A O 1
ATOM 995 N N . HIS A 1 116 ? 13.082 -6.617 -11.702 1.00 91.38 116 HIS A N 1
ATOM 996 C CA . HIS A 1 116 ? 14.419 -6.209 -12.114 1.00 91.38 116 HIS A CA 1
ATOM 997 C C . HIS A 1 116 ? 15.240 -7.394 -12.634 1.00 91.38 116 HIS A C 1
ATOM 999 O O . HIS A 1 116 ? 15.889 -7.267 -13.666 1.00 91.38 116 HIS A O 1
ATOM 1005 N N . GLN A 1 117 ? 15.162 -8.546 -11.965 1.00 94.62 117 GLN A N 1
ATOM 1006 C CA . GLN A 1 117 ? 15.831 -9.773 -12.389 1.00 94.62 117 GLN A CA 1
ATOM 1007 C C . GLN A 1 117 ? 15.342 -10.245 -13.765 1.00 94.62 117 GLN A C 1
ATOM 1009 O O . GLN A 1 117 ? 16.167 -10.486 -14.638 1.00 94.62 117 GLN A O 1
ATOM 1014 N N . ILE A 1 118 ? 14.023 -10.297 -13.977 1.00 92.38 118 ILE A N 1
ATOM 1015 C CA . ILE A 1 118 ? 13.428 -10.661 -15.275 1.00 92.38 118 ILE A CA 1
ATOM 1016 C C . ILE A 1 118 ? 13.924 -9.709 -16.372 1.00 92.38 118 ILE A C 1
ATOM 1018 O O . ILE A 1 118 ? 14.414 -10.157 -17.400 1.00 92.38 118 ILE A O 1
ATOM 1022 N N . SER A 1 119 ? 13.914 -8.398 -16.116 1.00 92.31 119 SER A N 1
ATOM 1023 C CA . SER A 1 119 ? 14.404 -7.403 -17.078 1.00 92.31 119 SER A CA 1
ATOM 1024 C C . SER A 1 119 ? 15.899 -7.558 -17.409 1.00 92.31 119 SER A C 1
ATOM 1026 O O . SER A 1 119 ? 16.310 -7.316 -18.545 1.00 92.31 119 SER A O 1
ATOM 1028 N N . LEU A 1 120 ? 16.732 -7.961 -16.442 1.00 89.62 120 LEU A N 1
ATOM 1029 C CA . LEU A 1 120 ? 18.147 -8.256 -16.690 1.00 89.62 120 LEU A CA 1
ATOM 1030 C C . LEU A 1 120 ? 18.328 -9.513 -17.547 1.00 89.62 120 LEU A C 1
ATOM 1032 O O . LEU A 1 120 ? 19.200 -9.525 -18.416 1.00 89.62 120 LEU A O 1
ATOM 1036 N N . GLU A 1 121 ? 17.526 -10.548 -17.303 1.00 93.31 121 GLU A N 1
ATOM 1037 C CA . GLU A 1 121 ? 17.540 -11.796 -18.071 1.00 93.31 121 GLU A CA 1
ATOM 1038 C C . GLU A 1 121 ? 17.078 -11.575 -19.516 1.00 93.31 121 GLU A C 1
ATOM 1040 O O . GLU A 1 121 ? 17.760 -12.019 -20.439 1.00 93.31 121 GLU A O 1
ATOM 1045 N N . GLU A 1 122 ? 16.001 -10.814 -19.721 1.00 92.88 122 GLU A N 1
ATOM 1046 C CA . GLU A 1 122 ? 15.505 -10.417 -21.046 1.00 92.88 122 GLU A CA 1
ATOM 1047 C C . GLU A 1 122 ? 16.568 -9.627 -21.826 1.00 92.88 122 GLU A C 1
ATOM 1049 O O . GLU A 1 122 ? 16.945 -10.010 -22.931 1.00 92.88 122 GLU A O 1
ATOM 1054 N N . ASN A 1 123 ? 17.167 -8.598 -21.214 1.00 91.06 123 ASN A N 1
ATOM 1055 C CA . ASN A 1 123 ? 18.241 -7.825 -21.847 1.00 91.06 123 ASN A CA 1
ATOM 1056 C C . ASN A 1 123 ? 19.476 -8.690 -22.178 1.00 91.06 123 ASN A C 1
ATOM 1058 O O . ASN A 1 123 ? 20.138 -8.484 -23.197 1.00 91.06 123 ASN A O 1
ATOM 1062 N N . ALA A 1 124 ? 19.814 -9.667 -21.332 1.00 90.00 124 ALA A N 1
ATOM 1063 C CA . ALA A 1 124 ? 20.905 -10.596 -21.616 1.00 90.00 124 ALA A CA 1
ATOM 1064 C C . ALA A 1 124 ? 20.575 -11.521 -22.801 1.00 90.00 124 ALA A C 1
ATOM 1066 O O . ALA A 1 124 ? 21.443 -11.759 -23.647 1.00 90.00 124 ALA A O 1
ATOM 1067 N N . ALA A 1 125 ? 19.336 -12.011 -22.889 1.00 90.38 125 ALA A N 1
ATOM 1068 C CA . ALA A 1 125 ? 18.863 -12.817 -24.010 1.00 90.38 125 ALA A CA 1
ATOM 1069 C C . ALA A 1 125 ? 18.915 -12.030 -25.331 1.00 90.38 125 ALA A C 1
ATOM 1071 O O . ALA A 1 125 ? 19.493 -12.521 -26.305 1.00 90.38 125 ALA A O 1
ATOM 1072 N N . ASP A 1 126 ? 18.445 -10.780 -25.337 1.00 92.94 126 ASP A N 1
ATOM 1073 C CA . ASP A 1 126 ? 18.483 -9.891 -26.505 1.00 92.94 126 ASP A CA 1
ATOM 1074 C C . ASP A 1 126 ? 19.916 -9.632 -26.995 1.00 92.94 126 ASP A C 1
ATOM 1076 O O . ASP A 1 126 ? 20.206 -9.645 -28.200 1.00 92.94 126 ASP A O 1
ATOM 1080 N N . GLN A 1 127 ? 20.853 -9.431 -26.062 1.00 91.81 127 GLN A N 1
ATOM 1081 C CA . GLN A 1 127 ? 22.270 -9.251 -26.383 1.00 91.81 127 GLN A CA 1
ATOM 1082 C C . GLN A 1 127 ? 22.887 -10.516 -26.990 1.00 91.81 127 GLN A C 1
ATOM 1084 O O . GLN A 1 127 ? 23.626 -10.426 -27.976 1.00 91.81 127 GLN A O 1
ATOM 1089 N N . LEU A 1 128 ? 22.576 -11.695 -26.441 1.00 92.75 128 LEU A N 1
ATOM 1090 C CA . LEU A 1 128 ? 23.041 -12.976 -26.979 1.00 92.75 128 LEU A CA 1
ATOM 1091 C C . LEU A 1 128 ? 22.468 -13.240 -28.376 1.00 92.75 128 LEU A C 1
ATOM 1093 O O . LEU A 1 128 ? 23.213 -13.638 -29.275 1.00 92.75 128 LEU A O 1
ATOM 1097 N N . GLN A 1 129 ? 21.183 -12.960 -28.587 1.00 94.69 129 GLN A N 1
ATOM 1098 C CA . GLN A 1 129 ? 20.533 -13.091 -29.889 1.00 94.69 129 GLN A CA 1
ATOM 1099 C C . GLN A 1 129 ? 21.153 -12.140 -30.920 1.00 94.69 129 GLN A C 1
ATOM 1101 O O . GLN A 1 129 ? 21.507 -12.558 -32.025 1.00 94.69 129 GLN A O 1
ATOM 1106 N N . SER A 1 130 ? 21.381 -10.881 -30.545 1.00 92.19 130 SER A N 1
ATOM 1107 C CA . SER A 1 130 ? 22.047 -9.889 -31.398 1.00 92.19 130 SER A CA 1
ATOM 1108 C C . SER A 1 130 ? 23.469 -10.320 -31.779 1.00 92.19 130 SER A C 1
ATOM 1110 O O . SER A 1 130 ? 23.868 -10.222 -32.945 1.00 92.19 130 SER A O 1
ATOM 1112 N N . ALA A 1 131 ? 24.234 -10.857 -30.822 1.00 92.31 131 ALA A N 1
ATOM 1113 C CA . ALA A 1 131 ? 25.572 -11.388 -31.067 1.00 92.31 131 ALA A CA 1
ATOM 1114 C C . ALA A 1 131 ? 25.547 -12.604 -32.007 1.00 92.31 131 ALA A C 1
ATOM 1116 O O . ALA A 1 131 ? 26.368 -12.695 -32.924 1.00 92.31 131 ALA A O 1
ATOM 1117 N N . PHE A 1 132 ? 24.583 -13.511 -31.829 1.00 95.62 132 PHE A N 1
ATOM 1118 C CA . PHE A 1 132 ? 24.392 -14.672 -32.695 1.00 95.62 132 PHE A CA 1
ATOM 1119 C C . PHE A 1 132 ? 24.067 -14.266 -34.140 1.00 95.62 132 PHE A C 1
ATOM 1121 O O . PHE A 1 132 ? 24.691 -14.767 -35.083 1.00 95.62 132 PHE A O 1
ATOM 1128 N N . ILE A 1 133 ? 23.152 -13.309 -34.327 1.00 94.81 133 ILE A N 1
ATOM 1129 C CA . ILE A 1 133 ? 22.808 -12.754 -35.644 1.00 94.81 133 ILE A CA 1
ATOM 1130 C C . ILE A 1 133 ? 24.048 -12.131 -36.299 1.00 94.81 133 ILE A C 1
ATOM 1132 O O . ILE A 1 133 ? 24.344 -12.406 -37.467 1.00 94.81 133 ILE A O 1
ATOM 1136 N N . TYR A 1 134 ? 24.812 -11.332 -35.548 1.00 96.19 134 TYR A N 1
ATOM 1137 C CA . TYR A 1 134 ? 26.042 -10.710 -36.037 1.00 96.19 134 TYR A CA 1
ATOM 1138 C C . TYR A 1 134 ? 27.079 -11.747 -36.494 1.00 96.19 134 TYR A C 1
ATOM 1140 O O . TYR A 1 134 ? 27.609 -11.648 -37.606 1.00 96.19 134 TYR A O 1
ATOM 1148 N N . LEU A 1 135 ? 27.350 -12.764 -35.668 1.00 94.81 135 LEU A N 1
ATOM 1149 C CA . LEU A 1 135 ? 28.302 -13.830 -35.990 1.00 94.81 135 LEU A CA 1
ATOM 1150 C C . LEU A 1 135 ? 27.861 -14.624 -37.221 1.00 94.81 135 LEU A C 1
ATOM 1152 O O . LEU A 1 135 ? 28.664 -14.833 -38.131 1.00 94.81 135 LEU A O 1
ATOM 1156 N N . THR A 1 136 ? 26.578 -14.979 -37.303 1.00 96.44 136 THR A N 1
ATOM 1157 C CA . THR A 1 136 ? 26.001 -15.686 -38.455 1.00 96.44 136 THR A CA 1
ATOM 1158 C C . THR A 1 136 ? 26.174 -14.882 -39.743 1.00 96.44 136 THR A C 1
ATOM 1160 O O . THR A 1 136 ? 26.631 -15.411 -40.760 1.00 96.44 136 THR A O 1
ATOM 1163 N N . LYS A 1 137 ? 25.878 -13.576 -39.708 1.00 96.62 137 LYS A N 1
ATOM 1164 C CA . LYS A 1 137 ? 26.070 -12.677 -40.855 1.00 96.62 137 LYS A CA 1
ATOM 1165 C C . LYS A 1 137 ? 27.538 -12.614 -41.280 1.00 96.62 137 LYS A C 1
ATOM 1167 O O . LYS A 1 137 ? 27.835 -12.704 -42.471 1.00 96.62 137 LYS A O 1
ATOM 1172 N N . LYS A 1 138 ? 28.459 -12.512 -40.320 1.00 96.81 138 LYS A N 1
ATOM 1173 C CA . LYS A 1 138 ? 29.905 -12.467 -40.575 1.00 96.81 138 LYS A CA 1
ATOM 1174 C C . LYS A 1 138 ? 30.433 -13.774 -41.178 1.00 96.81 138 LYS A C 1
ATOM 1176 O O . LYS A 1 138 ? 31.232 -13.731 -42.110 1.00 96.81 138 LYS A O 1
ATOM 1181 N N . MET A 1 139 ? 29.962 -14.928 -40.700 1.00 94.88 139 MET A N 1
ATOM 1182 C CA . MET A 1 139 ? 30.316 -16.236 -41.265 1.00 94.88 139 MET A CA 1
ATOM 1183 C C . MET A 1 139 ? 29.817 -16.389 -42.704 1.00 94.88 139 MET A C 1
ATOM 1185 O O . MET A 1 139 ? 30.588 -16.809 -43.565 1.00 94.88 139 MET A O 1
ATOM 1189 N N . LYS A 1 140 ? 28.574 -15.977 -42.993 1.00 95.81 140 LYS A N 1
ATOM 1190 C CA . LYS A 1 140 ? 28.031 -15.966 -44.363 1.00 95.81 140 LYS A CA 1
ATOM 1191 C C . LYS A 1 140 ? 28.860 -15.084 -45.299 1.00 95.81 140 LYS A C 1
ATOM 1193 O O . LYS A 1 140 ? 29.162 -15.497 -46.412 1.00 95.81 140 LYS A O 1
ATOM 1198 N N . GLN A 1 141 ? 29.275 -13.900 -44.844 1.00 96.38 141 GLN A N 1
ATOM 1199 C CA . GLN A 1 141 ? 30.152 -13.014 -45.619 1.00 96.38 141 GLN A CA 1
ATOM 1200 C C . GLN A 1 141 ? 31.522 -13.641 -45.896 1.00 96.38 141 GLN A C 1
ATOM 1202 O O . GLN A 1 141 ? 32.021 -13.548 -47.013 1.00 96.38 141 GLN A O 1
ATOM 1207 N N . HIS A 1 142 ? 32.125 -14.291 -44.898 1.00 95.12 142 HIS A N 1
ATOM 1208 C CA . HIS A 1 142 ? 33.407 -14.973 -45.066 1.00 95.12 142 HIS A CA 1
ATOM 1209 C C . HIS A 1 142 ? 33.303 -16.149 -46.044 1.00 95.12 142 HIS A C 1
ATOM 1211 O O . HIS A 1 142 ? 34.167 -16.313 -46.898 1.00 95.12 142 HIS A O 1
ATOM 1217 N N . HIS A 1 143 ? 32.230 -16.939 -45.948 1.00 94.94 143 HIS A N 1
ATOM 1218 C CA . HIS A 1 143 ? 31.972 -18.040 -46.872 1.00 94.94 143 HIS A CA 1
ATOM 1219 C C . HIS A 1 143 ? 31.757 -17.539 -48.302 1.00 94.94 143 HIS A C 1
ATOM 1221 O O . HIS A 1 143 ? 32.393 -18.053 -49.212 1.00 94.94 143 HIS A O 1
ATOM 1227 N N . LYS A 1 144 ? 30.958 -16.478 -48.482 1.00 95.19 144 LYS A N 1
ATOM 1228 C CA . LYS A 1 144 ? 30.769 -15.836 -49.786 1.00 95.19 144 LYS A CA 1
ATOM 1229 C C . LYS A 1 144 ? 32.093 -15.354 -50.386 1.00 95.19 144 LYS A C 1
ATOM 1231 O O . LYS A 1 144 ? 32.352 -15.564 -51.559 1.00 95.19 144 LYS A O 1
ATOM 1236 N N . LYS A 1 145 ? 32.957 -14.738 -49.577 1.00 94.56 145 LYS A N 1
ATOM 1237 C CA . LYS A 1 145 ? 34.273 -14.295 -50.047 1.00 94.56 145 LYS A CA 1
ATOM 1238 C C . LYS A 1 145 ? 35.142 -15.472 -50.511 1.00 94.56 145 LYS A C 1
ATOM 1240 O O . LYS A 1 145 ? 35.760 -15.389 -51.558 1.00 94.56 145 LYS A O 1
ATOM 1245 N N . LEU A 1 146 ? 35.146 -16.571 -49.754 1.00 93.88 146 LEU A N 1
ATOM 1246 C CA . LEU A 1 146 ? 35.849 -17.803 -50.131 1.00 93.88 146 LEU A CA 1
ATOM 1247 C C . LEU A 1 146 ? 35.318 -18.419 -51.432 1.00 93.88 146 LEU A C 1
ATOM 1249 O O . LEU A 1 146 ? 36.112 -18.962 -52.192 1.00 93.88 146 LEU A O 1
ATOM 1253 N N . THR A 1 147 ? 34.005 -18.371 -51.677 1.00 92.38 147 THR A N 1
ATOM 1254 C CA . THR A 1 147 ? 33.415 -18.876 -52.926 1.00 92.38 147 THR A CA 1
ATOM 1255 C C . THR A 1 147 ? 33.706 -17.953 -54.105 1.00 92.38 147 THR A C 1
ATOM 1257 O O . THR A 1 147 ? 34.108 -18.442 -55.153 1.00 92.38 147 THR A O 1
ATOM 1260 N N . ASP A 1 148 ? 33.600 -16.634 -53.917 1.00 91.56 148 ASP A N 1
ATOM 1261 C CA . ASP A 1 148 ? 33.904 -15.647 -54.961 1.00 91.56 148 ASP A CA 1
ATOM 1262 C C . ASP A 1 148 ? 35.392 -15.730 -55.384 1.00 91.56 148 ASP A C 1
ATOM 1264 O O . ASP A 1 148 ? 35.705 -15.643 -56.569 1.00 91.56 148 ASP A O 1
ATOM 1268 N N . ASP A 1 149 ? 36.310 -15.977 -54.437 1.00 89.69 149 ASP A N 1
ATOM 1269 C CA . ASP A 1 149 ? 37.745 -16.170 -54.714 1.00 89.69 149 ASP A CA 1
ATOM 1270 C C . ASP A 1 149 ? 38.040 -17.495 -55.466 1.00 89.69 149 ASP A C 1
ATOM 1272 O O . ASP A 1 149 ? 39.076 -17.615 -56.123 1.00 89.69 149 ASP A O 1
ATOM 1276 N N . LEU A 1 150 ? 37.161 -18.505 -55.378 1.00 85.25 150 LEU A N 1
ATOM 1277 C CA . LEU A 1 150 ? 37.307 -19.785 -56.092 1.00 85.25 150 LEU A CA 1
ATOM 1278 C C . LEU A 1 150 ? 36.841 -19.699 -57.551 1.00 85.25 150 LEU A C 1
ATOM 1280 O O . LEU A 1 150 ? 37.423 -20.371 -58.403 1.00 85.25 150 LEU A O 1
ATOM 1284 N N . ASP A 1 151 ? 35.846 -18.863 -57.847 1.00 78.81 151 ASP A N 1
ATOM 1285 C CA . ASP A 1 151 ? 35.315 -18.689 -59.205 1.00 78.81 151 ASP A CA 1
ATOM 1286 C C . ASP A 1 151 ? 36.263 -17.886 -60.126 1.00 78.81 151 ASP A C 1
ATOM 1288 O O . ASP A 1 151 ? 36.168 -17.993 -61.351 1.00 78.81 151 ASP A O 1
ATOM 1292 N N . ASP A 1 152 ? 37.221 -17.132 -59.567 1.00 76.69 152 ASP A N 1
ATOM 1293 C CA . ASP A 1 152 ? 38.238 -16.376 -60.329 1.00 76.69 152 ASP A CA 1
ATOM 1294 C C . ASP A 1 152 ? 39.457 -17.236 -60.737 1.00 76.69 152 ASP A C 1
ATOM 1296 O O . ASP A 1 152 ? 40.261 -16.866 -61.599 1.00 76.69 152 ASP A O 1
ATOM 1300 N N . VAL A 1 153 ? 39.588 -18.447 -60.183 1.00 68.19 153 VAL A N 1
ATOM 1301 C CA . VAL A 1 153 ? 40.568 -19.428 -60.665 1.00 68.19 153 VAL A CA 1
ATOM 1302 C C . VAL A 1 153 ? 39.969 -20.105 -61.898 1.00 68.19 153 VAL A C 1
ATOM 1304 O O . VAL A 1 153 ? 39.282 -21.119 -61.797 1.00 68.19 153 VAL A O 1
ATOM 1307 N N . GLY A 1 154 ? 40.206 -19.511 -63.075 1.00 60.62 154 GLY A N 1
ATOM 1308 C CA . GLY A 1 154 ? 39.690 -19.977 -64.369 1.00 60.62 154 GLY A CA 1
ATOM 1309 C C . GLY A 1 154 ? 39.801 -21.498 -64.575 1.00 60.62 154 GLY A C 1
ATOM 1310 O O . GLY A 1 154 ? 40.658 -22.134 -63.960 1.00 60.62 154 GLY A O 1
ATOM 1311 N N . PRO A 1 155 ? 38.960 -22.092 -65.448 1.00 65.62 155 PRO A N 1
ATOM 1312 C CA . PRO A 1 155 ? 38.637 -23.522 -65.497 1.00 65.62 155 PRO A CA 1
ATOM 1313 C C . PRO A 1 155 ? 39.885 -24.394 -65.652 1.00 65.62 155 PRO A C 1
ATOM 1315 O O . PRO A 1 155 ? 40.286 -24.789 -66.747 1.00 65.62 155 PRO A O 1
ATOM 1318 N N . THR A 1 156 ? 40.515 -24.710 -64.528 1.00 56.97 156 THR A N 1
ATOM 1319 C CA . THR A 1 156 ? 41.732 -25.503 -64.491 1.00 56.97 156 THR A CA 1
ATOM 1320 C C . THR A 1 156 ? 41.293 -26.939 -64.287 1.00 56.97 156 THR A C 1
ATOM 1322 O O . THR A 1 156 ? 41.137 -27.395 -63.163 1.00 56.97 156 THR A O 1
ATOM 1325 N N . PHE A 1 157 ? 40.998 -27.601 -65.408 1.00 53.16 157 PHE A N 1
ATOM 1326 C CA . PHE A 1 157 ? 40.987 -29.052 -65.627 1.00 53.16 157 PHE A CA 1
ATOM 1327 C C . PHE A 1 157 ? 40.941 -29.915 -64.346 1.00 53.16 157 PHE A C 1
ATOM 1329 O O . PHE A 1 157 ? 41.924 -30.550 -63.964 1.00 53.16 157 PHE A O 1
ATOM 1336 N N . VAL A 1 158 ? 39.787 -29.955 -63.676 1.00 50.53 158 VAL A N 1
ATOM 1337 C CA . VAL A 1 158 ? 39.560 -30.899 -62.578 1.00 50.53 158 VAL A CA 1
ATOM 1338 C C . VAL A 1 158 ? 39.259 -32.251 -63.212 1.00 50.53 158 VAL A C 1
ATOM 1340 O O . VAL A 1 158 ? 38.216 -32.457 -63.833 1.00 50.53 158 VAL A O 1
ATOM 1343 N N . THR A 1 159 ? 40.213 -33.172 -63.114 1.00 56.34 159 THR A N 1
ATOM 1344 C CA . THR A 1 159 ? 39.993 -34.585 -63.420 1.00 56.34 159 THR A CA 1
ATOM 1345 C C . THR A 1 159 ? 38.853 -35.125 -62.549 1.00 56.34 159 THR A C 1
ATOM 1347 O O . THR A 1 159 ? 38.777 -34.782 -61.369 1.00 56.34 159 THR A O 1
ATOM 1350 N N . PRO A 1 160 ? 37.961 -35.969 -63.098 1.00 51.69 160 PRO A N 1
ATOM 1351 C CA . PRO A 1 160 ? 36.791 -36.469 -62.386 1.00 51.69 160 PRO A CA 1
ATOM 1352 C C . PRO A 1 160 ? 37.242 -37.370 -61.232 1.00 51.69 160 PRO A C 1
ATOM 1354 O O . PRO A 1 160 ? 37.556 -38.544 -61.427 1.00 51.69 160 PRO A O 1
ATOM 1357 N N . PHE A 1 161 ? 37.317 -36.808 -60.028 1.00 48.59 161 PHE A N 1
ATOM 1358 C CA . PHE A 1 161 ? 37.537 -37.579 -58.816 1.00 48.59 161 PHE A CA 1
ATOM 1359 C C . PHE A 1 161 ? 36.207 -38.217 -58.410 1.00 48.59 161 PHE A C 1
ATOM 1361 O O . PHE A 1 161 ? 35.175 -37.554 -58.344 1.00 48.59 161 PHE A O 1
ATOM 1368 N N . ASN A 1 162 ? 36.258 -39.536 -58.243 1.00 52.62 162 ASN A N 1
ATOM 1369 C CA . ASN A 1 162 ? 35.143 -40.449 -58.031 1.00 52.62 162 ASN A CA 1
ATOM 1370 C C . ASN A 1 162 ? 34.023 -39.906 -57.136 1.00 52.62 162 ASN A C 1
ATOM 1372 O O . ASN A 1 162 ? 34.267 -39.470 -56.013 1.00 52.62 162 ASN A O 1
ATOM 1376 N N . LYS A 1 163 ? 32.790 -40.113 -57.614 1.00 53.53 163 LYS A N 1
ATOM 1377 C CA . LYS A 1 163 ? 31.584 -40.268 -56.797 1.00 53.53 163 LYS A CA 1
ATOM 1378 C C . LYS A 1 163 ? 31.887 -41.225 -55.639 1.00 53.53 163 LYS A C 1
ATOM 1380 O O . LYS A 1 163 ? 32.008 -42.429 -55.856 1.00 53.53 163 LYS A O 1
ATOM 1385 N N . MET A 1 164 ? 32.050 -40.690 -54.437 1.00 46.84 164 MET A N 1
ATOM 1386 C CA . MET A 1 164 ? 31.855 -41.451 -53.211 1.00 46.84 164 MET A CA 1
ATOM 1387 C C . MET A 1 164 ? 30.416 -41.205 -52.782 1.00 46.84 164 MET A C 1
ATOM 1389 O O . MET A 1 164 ? 29.979 -40.062 -52.734 1.00 46.84 164 MET A O 1
ATOM 1393 N N . ASP A 1 165 ? 29.696 -42.298 -52.564 1.00 57.28 165 ASP A N 1
ATOM 1394 C CA . ASP A 1 165 ? 28.273 -42.332 -52.262 1.00 57.28 165 ASP A CA 1
ATOM 1395 C C . ASP A 1 165 ? 27.903 -41.407 -51.093 1.00 57.28 165 ASP A C 1
ATOM 1397 O O . ASP A 1 165 ? 28.295 -41.637 -49.945 1.00 57.28 165 ASP A O 1
ATOM 1401 N N . ASP A 1 166 ? 27.099 -40.392 -51.407 1.00 50.66 166 ASP A N 1
ATOM 1402 C CA . ASP A 1 166 ? 26.390 -39.545 -50.457 1.00 50.66 166 ASP A CA 1
ATOM 1403 C C . ASP A 1 166 ? 25.391 -40.399 -49.667 1.00 50.66 166 ASP A C 1
ATOM 1405 O O . ASP A 1 166 ? 24.236 -40.587 -50.050 1.00 50.66 166 ASP A O 1
ATOM 1409 N N . LYS A 1 167 ? 25.836 -40.944 -48.534 1.00 57.09 167 LYS A N 1
ATOM 1410 C CA . LYS A 1 167 ? 24.917 -41.328 -47.464 1.00 57.09 167 LYS A CA 1
ATOM 1411 C C . LYS A 1 167 ? 24.567 -40.076 -46.678 1.00 57.09 167 LYS A C 1
ATOM 1413 O O . LYS A 1 167 ? 25.319 -39.651 -45.804 1.00 57.09 167 LYS A O 1
ATOM 1418 N N . GLU A 1 168 ? 23.427 -39.514 -47.065 1.00 50.69 168 GLU A N 1
ATOM 1419 C CA . GLU A 1 168 ? 22.557 -38.601 -46.327 1.00 50.69 168 GLU A CA 1
ATOM 1420 C C . GLU A 1 168 ? 22.884 -38.506 -44.829 1.00 50.69 168 GLU A C 1
ATOM 1422 O O . GLU A 1 168 ? 22.539 -39.379 -44.032 1.00 50.69 168 GLU A O 1
ATOM 1427 N N . LEU A 1 169 ? 23.511 -37.398 -44.432 1.00 48.62 169 LEU A N 1
ATOM 1428 C CA . LEU A 1 169 ? 23.455 -36.916 -43.057 1.00 48.62 169 LEU A CA 1
ATOM 1429 C C . LEU A 1 169 ? 22.369 -35.834 -42.995 1.00 48.62 169 LEU A C 1
ATOM 1431 O O . LEU A 1 169 ? 22.652 -34.641 -42.911 1.00 48.62 169 LEU A O 1
ATOM 1435 N N . THR A 1 170 ? 21.108 -36.257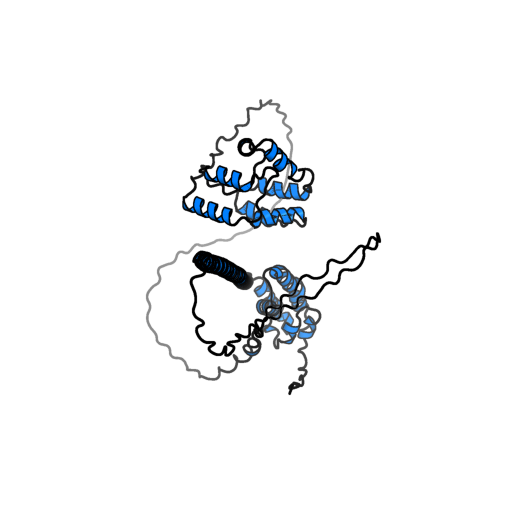 -43.093 1.00 45.28 170 THR A N 1
ATOM 1436 C CA . THR A 1 170 ? 19.950 -35.405 -42.814 1.00 45.28 170 THR A CA 1
ATOM 1437 C C . THR A 1 170 ? 19.964 -35.054 -41.329 1.00 45.28 170 THR A C 1
ATOM 1439 O O . THR A 1 170 ? 19.548 -35.845 -40.482 1.00 45.28 170 THR A O 1
ATOM 1442 N N . TRP A 1 171 ? 20.467 -33.869 -40.991 1.00 48.91 171 TRP A N 1
ATOM 1443 C CA . TRP A 1 171 ? 20.103 -33.231 -39.733 1.00 48.91 171 TRP A CA 1
ATOM 1444 C C . TRP A 1 171 ? 18.647 -32.798 -39.869 1.00 48.91 171 TRP A C 1
ATOM 1446 O O . TRP A 1 171 ? 18.352 -31.805 -40.529 1.00 48.91 171 TRP A O 1
ATOM 1456 N N . SER A 1 172 ? 17.739 -33.592 -39.303 1.00 42.88 172 SER A N 1
ATOM 1457 C CA . SER A 1 172 ? 16.320 -33.268 -39.200 1.00 42.88 172 SER A CA 1
ATOM 1458 C C . SER A 1 172 ? 16.157 -31.973 -38.411 1.00 42.88 172 SER A C 1
ATOM 1460 O O . SER A 1 172 ? 16.153 -31.963 -37.182 1.00 42.88 172 SER A O 1
ATOM 1462 N N . GLN A 1 173 ? 16.053 -30.867 -39.137 1.00 42.94 173 GLN A N 1
ATOM 1463 C CA . GLN A 1 173 ? 15.623 -29.583 -38.622 1.00 42.94 173 GLN A CA 1
ATOM 1464 C C . GLN A 1 173 ? 14.092 -29.624 -38.581 1.00 42.94 173 GLN A C 1
ATOM 1466 O O . GLN A 1 173 ? 13.414 -29.208 -39.512 1.00 42.94 173 GLN A O 1
ATOM 1471 N N . SER A 1 174 ? 13.546 -30.238 -37.531 1.00 44.59 174 SER A N 1
ATOM 1472 C CA . SER A 1 174 ? 12.120 -30.169 -37.218 1.00 44.59 174 SER A CA 1
ATOM 1473 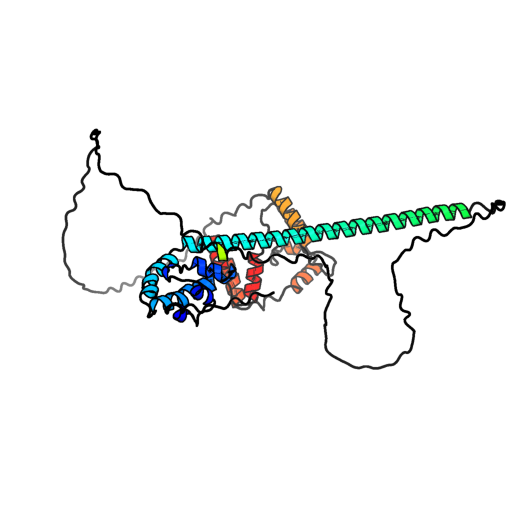C C . SER A 1 174 ? 11.815 -28.768 -36.691 1.00 44.59 174 SER A C 1
ATOM 1475 O O . SER A 1 174 ? 12.088 -28.458 -35.532 1.00 44.59 174 SER A O 1
ATOM 1477 N N . GLY A 1 175 ? 11.309 -27.926 -37.580 1.00 43.28 175 GLY A N 1
ATOM 1478 C CA . GLY A 1 175 ? 10.744 -26.617 -37.290 1.00 43.28 175 GLY A CA 1
ATOM 1479 C C . GLY A 1 175 ? 9.776 -26.299 -38.414 1.00 43.28 175 GLY A C 1
ATOM 1480 O O . GLY A 1 175 ? 10.177 -25.736 -39.428 1.00 43.28 175 GLY A O 1
ATOM 1481 N N . GLU A 1 176 ? 8.549 -26.786 -38.256 1.00 42.56 176 GLU A N 1
ATOM 1482 C CA . GLU A 1 176 ? 7.393 -26.487 -39.095 1.00 42.56 176 GLU A CA 1
ATOM 1483 C C . GLU A 1 176 ? 7.206 -24.965 -39.155 1.00 42.56 176 GLU A C 1
ATOM 1485 O O . GLU A 1 176 ? 6.839 -24.337 -38.166 1.00 42.56 176 GLU A O 1
ATOM 1490 N N . ASN A 1 177 ? 7.509 -24.378 -40.312 1.00 41.16 177 ASN A N 1
ATOM 1491 C CA . ASN A 1 177 ? 6.929 -23.114 -40.737 1.00 41.16 177 ASN A CA 1
ATOM 1492 C C . ASN A 1 177 ? 5.926 -23.474 -41.831 1.00 41.16 177 ASN A C 1
ATOM 1494 O O . ASN A 1 177 ? 6.311 -23.697 -42.980 1.00 41.16 177 ASN A O 1
ATOM 1498 N N . ASP A 1 178 ? 4.660 -23.576 -41.442 1.00 45.16 178 ASP A N 1
ATOM 1499 C CA . ASP A 1 178 ? 3.537 -23.565 -42.368 1.00 45.16 178 ASP A CA 1
ATOM 1500 C C . ASP A 1 178 ? 3.442 -22.154 -42.970 1.00 45.16 178 ASP A C 1
ATOM 1502 O O . ASP A 1 178 ? 2.928 -21.220 -42.356 1.00 45.16 178 ASP A O 1
ATOM 1506 N N . GLU A 1 179 ? 4.004 -21.980 -44.167 1.00 45.19 179 GLU A N 1
ATOM 1507 C CA . GLU A 1 179 ? 3.667 -20.865 -45.049 1.00 45.19 179 GLU A CA 1
ATOM 1508 C C . GLU A 1 179 ? 2.363 -21.225 -45.771 1.00 45.19 179 GLU A C 1
ATOM 1510 O O . GLU A 1 179 ? 2.352 -21.950 -46.769 1.00 45.19 179 GLU A O 1
ATOM 1515 N N . GLU A 1 180 ? 1.246 -20.743 -45.228 1.00 48.47 180 GLU A N 1
ATOM 1516 C CA . GLU A 1 180 ? -0.046 -20.746 -45.908 1.00 48.47 180 GLU A CA 1
ATOM 1517 C C . GLU A 1 180 ? 0.017 -19.826 -47.139 1.00 48.47 180 GLU A C 1
ATOM 1519 O O . GLU A 1 180 ? 0.295 -18.628 -47.049 1.00 48.47 180 GLU A O 1
ATOM 1524 N N . GLN A 1 181 ? -0.242 -20.422 -48.306 1.00 38.31 181 GLN A N 1
ATOM 1525 C CA . GLN A 1 181 ? -0.548 -19.731 -49.553 1.00 38.31 181 GLN A CA 1
ATOM 1526 C C . GLN A 1 181 ? -1.788 -18.853 -49.365 1.00 38.31 181 GLN A C 1
ATOM 1528 O O . GLN A 1 181 ? -2.871 -19.358 -49.076 1.00 38.31 181 GLN A O 1
ATOM 1533 N N . VAL A 1 182 ? -1.639 -17.549 -49.594 1.00 43.66 182 VAL A N 1
ATOM 1534 C CA . VAL A 1 182 ? -2.770 -16.643 -49.807 1.00 43.66 182 VAL A CA 1
ATOM 1535 C C . VAL A 1 182 ? -2.984 -16.531 -51.310 1.00 43.66 182 VAL A C 1
ATOM 1537 O O . VAL A 1 182 ? -2.158 -15.955 -52.020 1.00 43.66 182 VAL A O 1
ATOM 1540 N N . ASP A 1 183 ? -4.082 -17.126 -51.769 1.00 44.12 183 ASP A N 1
ATOM 1541 C CA . ASP A 1 183 ? -4.604 -16.945 -53.115 1.00 44.12 183 ASP A CA 1
ATOM 1542 C C . ASP A 1 183 ? -5.171 -15.529 -53.286 1.00 44.12 183 ASP A C 1
ATOM 1544 O O . ASP A 1 183 ? -5.868 -14.967 -52.440 1.00 44.12 183 ASP A O 1
ATOM 1548 N N . GLU A 1 184 ? -4.813 -14.975 -54.431 1.00 51.34 184 GLU A N 1
ATOM 1549 C CA . GLU A 1 184 ? -5.119 -13.659 -54.956 1.00 51.34 184 GLU A CA 1
ATOM 1550 C C . GLU A 1 184 ? -6.496 -13.697 -55.639 1.00 51.34 184 GLU A C 1
ATOM 1552 O O . GLU A 1 184 ? -6.593 -14.172 -56.765 1.00 51.34 184 GLU A O 1
ATOM 1557 N N . GLU A 1 185 ? -7.563 -13.186 -55.009 1.00 44.25 185 GLU A N 1
ATOM 1558 C CA . GLU A 1 185 ? -8.804 -12.858 -55.729 1.00 44.25 185 GLU A CA 1
ATOM 1559 C C . GLU A 1 185 ? -9.506 -11.583 -55.221 1.00 44.25 185 GLU A C 1
ATOM 1561 O O . GLU A 1 185 ? -9.975 -11.492 -54.092 1.00 44.25 185 GLU A O 1
ATOM 1566 N N . GLN A 1 186 ? -9.634 -10.658 -56.178 1.00 36.28 186 GLN A N 1
ATOM 1567 C CA . GLN A 1 186 ? -10.782 -9.799 -56.491 1.00 36.28 186 GLN A CA 1
ATOM 1568 C C . GLN A 1 186 ? -11.136 -8.612 -55.580 1.00 36.28 186 GLN A C 1
ATOM 1570 O O . GLN A 1 186 ? -11.725 -8.719 -54.509 1.00 36.28 186 GLN A O 1
ATOM 1575 N N . GLU A 1 187 ? -10.874 -7.439 -56.164 1.00 47.56 187 GLU A N 1
ATOM 1576 C CA . GLU A 1 187 ? -11.461 -6.138 -55.865 1.00 47.56 187 GLU A CA 1
ATOM 1577 C C . GLU A 1 187 ? -13.000 -6.190 -55.876 1.00 47.56 187 GLU A C 1
ATOM 1579 O O . GLU A 1 187 ? -13.621 -6.660 -56.834 1.00 47.56 187 GLU A O 1
ATOM 1584 N N . GLY A 1 188 ? -13.612 -5.642 -54.827 1.00 39.50 188 GLY A N 1
ATOM 1585 C CA . GLY A 1 188 ? -15.047 -5.409 -54.736 1.00 39.50 188 GLY A CA 1
ATOM 1586 C C . GLY A 1 188 ? -15.352 -4.311 -53.721 1.00 39.50 188 GLY A C 1
ATOM 1587 O O . GLY A 1 188 ? -15.200 -4.518 -52.521 1.00 39.50 188 GLY A O 1
ATOM 1588 N N . ASP A 1 189 ? -15.762 -3.152 -54.237 1.00 41.97 189 ASP A N 1
ATOM 1589 C CA . ASP A 1 189 ? -16.223 -1.970 -53.505 1.00 41.97 189 ASP A CA 1
ATOM 1590 C C . ASP A 1 189 ? -17.302 -2.282 -52.453 1.00 41.97 189 ASP A C 1
ATOM 1592 O O . ASP A 1 189 ? -18.246 -3.036 -52.711 1.00 41.97 189 ASP A O 1
ATOM 1596 N N . GLY A 1 190 ? -17.228 -1.606 -51.304 1.00 37.91 190 GLY A N 1
ATOM 1597 C CA . GLY A 1 190 ? -18.290 -1.623 -50.302 1.00 37.91 190 GLY A CA 1
ATOM 1598 C C . GLY A 1 190 ? -17.971 -0.789 -49.065 1.00 37.91 190 GLY A C 1
ATOM 1599 O O . GLY A 1 190 ? -17.511 -1.327 -48.064 1.00 37.91 190 GLY A O 1
ATOM 1600 N N . ASP A 1 191 ? -18.255 0.514 -49.133 1.00 46.75 191 ASP A N 1
ATOM 1601 C CA . ASP A 1 191 ? -18.388 1.390 -47.967 1.00 46.75 191 ASP A CA 1
ATOM 1602 C C . ASP A 1 191 ? -19.428 0.817 -46.991 1.00 46.75 191 ASP A C 1
ATOM 1604 O O . ASP A 1 191 ? -20.613 0.729 -47.329 1.00 46.75 191 ASP A O 1
ATOM 1608 N N . GLN A 1 192 ? -19.011 0.480 -45.770 1.00 39.88 192 GLN A N 1
ATOM 1609 C CA . GLN A 1 192 ? -19.912 0.362 -44.627 1.00 39.88 192 GLN A CA 1
ATOM 1610 C C . GLN A 1 192 ? -19.166 0.626 -43.316 1.00 39.88 192 GLN A C 1
ATOM 1612 O O . GLN A 1 192 ? -18.184 -0.030 -42.979 1.00 39.88 192 GLN A O 1
ATOM 1617 N N . GLU A 1 193 ? -19.657 1.643 -42.611 1.00 53.28 193 GLU A N 1
ATOM 1618 C CA . GLU A 1 193 ? -19.374 1.956 -41.217 1.00 53.28 193 GLU A CA 1
ATOM 1619 C C . GLU A 1 193 ? -19.697 0.739 -40.341 1.00 53.28 193 GLU A C 1
ATOM 1621 O O . GLU A 1 193 ? -20.785 0.178 -40.479 1.00 53.28 193 GLU A O 1
ATOM 1626 N N . ASP A 1 194 ? -18.819 0.377 -39.401 1.00 40.41 194 ASP A N 1
ATOM 1627 C CA . ASP A 1 194 ? -19.311 -0.154 -38.132 1.00 40.41 194 ASP A CA 1
ATOM 1628 C C . ASP A 1 194 ? -18.352 0.077 -36.963 1.00 40.41 194 ASP A C 1
ATOM 1630 O O . ASP A 1 194 ? -17.124 -0.004 -37.064 1.00 40.41 194 ASP A O 1
ATOM 1634 N N . GLU A 1 195 ? -18.986 0.399 -35.844 1.00 45.81 195 GLU A N 1
ATOM 1635 C CA . GLU A 1 195 ? -18.420 0.549 -34.521 1.00 45.81 195 GLU A CA 1
ATOM 1636 C C . GLU A 1 195 ? -18.059 -0.822 -33.923 1.00 45.81 195 GLU A C 1
ATOM 1638 O O . GLU A 1 195 ? -18.677 -1.842 -34.209 1.00 45.81 195 GLU A O 1
ATOM 1643 N N . SER A 1 196 ? -17.189 -0.774 -32.910 1.00 46.00 196 SER A N 1
ATOM 1644 C CA . SER A 1 196 ? -17.029 -1.774 -31.842 1.00 46.00 196 SER A CA 1
ATOM 1645 C C . SER A 1 196 ? -16.148 -2.996 -32.135 1.00 46.00 196 SER A C 1
ATOM 1647 O O . SER A 1 196 ? -16.524 -3.888 -32.881 1.00 46.00 196 SER A O 1
ATOM 1649 N N . GLN A 1 197 ? -15.049 -3.102 -31.376 1.00 35.03 197 GLN A N 1
ATOM 1650 C CA . GLN A 1 197 ? -14.677 -4.234 -30.498 1.00 35.03 197 GLN A CA 1
ATOM 1651 C C . GLN A 1 197 ? -13.152 -4.367 -30.396 1.00 35.03 197 GLN A C 1
ATOM 1653 O O . GLN A 1 197 ? -12.517 -5.158 -31.089 1.00 35.03 197 GLN A O 1
ATOM 1658 N N . GLU A 1 198 ? -12.564 -3.624 -29.458 1.00 37.94 198 GLU A N 1
ATOM 1659 C CA . GLU A 1 198 ? -11.204 -3.878 -28.983 1.00 37.94 198 GLU A CA 1
ATOM 1660 C C . GLU A 1 198 ? -11.238 -5.122 -28.085 1.00 37.94 198 GLU A C 1
ATOM 1662 O O . GLU A 1 198 ? -11.640 -5.094 -26.918 1.00 37.94 198 GLU A O 1
ATOM 1667 N N . SER A 1 199 ? -10.911 -6.254 -28.702 1.00 43.62 199 SER A N 1
ATOM 1668 C CA . SER A 1 199 ? -10.791 -7.559 -28.069 1.00 43.62 199 SER A CA 1
ATOM 1669 C C . SER A 1 199 ? -9.322 -7.854 -27.805 1.00 43.62 199 SER A C 1
ATOM 1671 O O . SER A 1 199 ? -8.520 -7.834 -28.725 1.00 43.62 199 SER A O 1
ATOM 1673 N N . GLN A 1 200 ? -9.036 -8.232 -26.560 1.00 44.06 200 GLN A N 1
ATOM 1674 C CA . GLN A 1 200 ? -8.144 -9.339 -26.208 1.00 44.06 200 GLN A CA 1
ATOM 1675 C C . GLN A 1 200 ? -6.756 -9.361 -26.868 1.00 44.06 200 GLN A C 1
ATOM 1677 O O . GLN A 1 200 ? -6.542 -10.057 -27.855 1.00 44.06 200 GLN A O 1
ATOM 1682 N N . GLU A 1 201 ? -5.777 -8.759 -26.192 1.00 40.34 201 GLU A N 1
ATOM 1683 C CA . GLU A 1 201 ? -4.372 -9.120 -26.381 1.00 40.34 201 GLU A CA 1
ATOM 1684 C C . GLU A 1 201 ? -3.916 -10.159 -25.344 1.00 40.34 201 GLU A C 1
ATOM 1686 O O . GLU A 1 201 ? -3.944 -9.963 -24.126 1.00 40.34 201 GLU A O 1
ATOM 1691 N N . ASP A 1 202 ? -3.573 -11.311 -25.912 1.00 42.03 202 ASP A N 1
ATOM 1692 C CA . ASP A 1 202 ? -2.510 -12.252 -25.580 1.00 42.03 202 ASP A CA 1
ATOM 1693 C C . ASP A 1 202 ? -2.249 -12.675 -24.127 1.00 42.03 202 ASP A C 1
ATOM 1695 O O . ASP A 1 202 ? -1.468 -12.113 -23.358 1.00 42.03 202 ASP A O 1
ATOM 1699 N N . LYS A 1 203 ? -2.791 -13.861 -23.829 1.00 38.69 203 LYS A N 1
ATOM 1700 C CA . LYS A 1 203 ? -2.208 -14.814 -22.884 1.00 38.69 203 LYS A CA 1
ATOM 1701 C C . LYS A 1 203 ? -1.028 -15.526 -23.547 1.00 38.69 203 LYS A C 1
ATOM 1703 O O . LYS A 1 203 ? -1.199 -16.598 -24.123 1.00 38.69 203 LYS A O 1
ATOM 1708 N N . THR A 1 204 ? 0.183 -15.024 -23.346 1.00 40.44 204 THR A N 1
ATOM 1709 C CA . THR A 1 204 ? 1.368 -15.884 -23.416 1.00 40.44 204 THR A CA 1
ATOM 1710 C C . THR A 1 204 ? 1.406 -16.768 -22.168 1.00 40.44 204 THR A C 1
ATOM 1712 O O . THR A 1 204 ? 1.665 -16.334 -21.044 1.00 40.44 204 THR A O 1
ATOM 1715 N N . GLN A 1 205 ? 1.067 -18.042 -22.368 1.00 38.69 205 GLN A N 1
ATOM 1716 C CA . GLN A 1 205 ? 1.265 -19.119 -21.404 1.00 38.69 205 GLN A CA 1
ATOM 1717 C C . GLN A 1 205 ? 2.769 -19.346 -21.204 1.00 38.69 205 GLN A C 1
ATOM 1719 O O . GLN A 1 205 ? 3.384 -20.143 -21.904 1.00 38.69 205 GLN A O 1
ATOM 1724 N N . SER A 1 206 ? 3.359 -18.670 -20.219 1.00 40.41 206 SER A N 1
ATOM 1725 C CA . SER A 1 206 ? 4.578 -19.161 -19.574 1.00 40.41 206 SER A CA 1
ATOM 1726 C C . SER A 1 206 ? 4.165 -20.194 -18.528 1.00 40.41 206 SER A C 1
ATOM 1728 O O . SER A 1 206 ? 3.670 -19.870 -17.445 1.00 40.41 206 SER A O 1
ATOM 1730 N N . SER A 1 207 ? 4.259 -21.462 -18.917 1.00 46.38 207 SER A N 1
ATOM 1731 C CA . SER A 1 207 ? 4.050 -22.613 -18.053 1.00 46.38 207 SER A CA 1
ATOM 1732 C C . SER A 1 207 ? 5.319 -22.893 -17.251 1.00 46.38 207 SER A C 1
ATOM 1734 O O . SER A 1 207 ? 6.066 -23.803 -17.592 1.00 46.38 207 SER A O 1
ATOM 1736 N N . ASP A 1 208 ? 5.525 -22.150 -16.168 1.00 41.06 208 ASP A N 1
ATOM 1737 C CA . ASP A 1 208 ? 6.307 -22.650 -15.042 1.00 41.06 208 ASP A CA 1
ATOM 1738 C C . ASP A 1 208 ? 5.389 -22.793 -13.831 1.00 41.06 208 ASP A C 1
ATOM 1740 O O . ASP A 1 208 ? 4.851 -21.844 -13.255 1.00 41.06 208 ASP A O 1
ATOM 1744 N N . VAL A 1 209 ? 5.153 -24.063 -13.528 1.00 47.03 209 VAL A N 1
ATOM 1745 C CA . VAL A 1 209 ? 4.351 -24.585 -12.436 1.00 47.03 209 VAL A CA 1
ATOM 1746 C C . VAL A 1 209 ? 5.018 -24.205 -11.117 1.00 47.03 209 VAL A C 1
ATOM 1748 O O . VAL A 1 209 ? 5.975 -24.843 -10.701 1.00 47.03 209 VAL A O 1
ATOM 1751 N N . ASP A 1 210 ? 4.454 -23.216 -10.430 1.00 40.38 210 ASP A N 1
ATOM 1752 C CA . ASP A 1 210 ? 4.538 -23.096 -8.971 1.00 40.38 210 ASP A CA 1
ATOM 1753 C C . ASP A 1 210 ? 3.115 -23.170 -8.388 1.00 40.38 210 ASP A C 1
ATOM 1755 O O . ASP A 1 210 ? 2.612 -22.298 -7.673 1.00 40.38 210 ASP A O 1
ATOM 1759 N N . GLU A 1 211 ? 2.429 -24.272 -8.706 1.00 44.97 211 GLU A N 1
ATOM 1760 C CA . GLU A 1 211 ? 1.450 -24.826 -7.781 1.00 44.97 211 GLU A CA 1
ATOM 1761 C C . GLU A 1 211 ? 2.209 -25.316 -6.546 1.00 44.97 211 GLU A C 1
ATOM 1763 O O . GLU A 1 211 ? 2.892 -26.337 -6.600 1.00 44.97 211 GLU A O 1
ATOM 1768 N N . ASN A 1 212 ? 2.057 -24.584 -5.436 1.00 38.97 212 ASN A N 1
ATOM 1769 C CA . ASN A 1 212 ? 1.819 -25.097 -4.077 1.00 38.97 212 ASN A CA 1
ATOM 1770 C C . ASN A 1 212 ? 2.486 -24.224 -2.996 1.00 38.97 212 ASN A C 1
ATOM 1772 O O . ASN A 1 212 ? 3.346 -24.683 -2.250 1.00 38.97 212 ASN A O 1
ATOM 1776 N N . TYR A 1 213 ? 2.008 -22.989 -2.816 1.00 40.06 213 TYR A N 1
ATOM 1777 C CA . TYR A 1 213 ? 2.001 -22.387 -1.480 1.00 40.06 213 TYR A CA 1
ATOM 1778 C C . TYR A 1 213 ? 0.567 -22.374 -0.955 1.00 40.06 213 TYR A C 1
ATOM 1780 O O . TYR A 1 213 ? -0.168 -21.391 -1.042 1.00 40.06 213 TYR A O 1
ATOM 1788 N N . GLN A 1 214 ? 0.152 -23.523 -0.412 1.00 36.22 214 GLN A N 1
ATOM 1789 C CA . GLN A 1 214 ? -0.943 -23.555 0.549 1.00 36.22 214 GLN A CA 1
ATOM 1790 C C . GLN A 1 214 ? -0.606 -22.548 1.652 1.00 36.22 214 GLN A C 1
ATOM 1792 O O . GLN A 1 214 ? 0.450 -22.655 2.280 1.00 36.22 214 GLN A O 1
ATOM 1797 N N . ALA A 1 215 ? -1.508 -21.592 1.904 1.00 38.84 215 ALA A N 1
ATOM 1798 C CA . ALA A 1 215 ? -1.518 -20.848 3.160 1.00 38.84 215 ALA A CA 1
ATOM 1799 C C . ALA A 1 215 ? -1.248 -21.846 4.299 1.00 38.84 215 ALA A C 1
ATOM 1801 O O . ALA A 1 215 ? -1.833 -22.936 4.257 1.00 38.84 215 ALA A O 1
ATOM 1802 N N . PRO A 1 216 ? -0.343 -21.558 5.252 1.00 37.84 216 PRO A N 1
ATOM 1803 C CA . PRO A 1 216 ? 0.111 -22.549 6.214 1.00 37.84 216 PRO A CA 1
ATOM 1804 C C . PRO A 1 216 ? -1.091 -23.150 6.946 1.00 37.84 216 PRO A C 1
ATOM 1806 O O . PRO A 1 216 ? -1.644 -22.566 7.874 1.00 37.84 216 PRO A O 1
ATOM 1809 N N . LYS A 1 217 ? -1.479 -24.368 6.547 1.00 38.78 217 LYS A N 1
ATOM 1810 C CA . LYS A 1 217 ? -2.527 -25.164 7.201 1.00 38.78 217 LYS A CA 1
ATOM 1811 C C . LYS A 1 217 ? -2.134 -25.570 8.630 1.00 38.78 217 LYS A C 1
ATOM 1813 O O . LYS A 1 217 ? -2.928 -26.197 9.318 1.00 38.78 217 LYS A O 1
ATOM 1818 N N . GLY A 1 218 ? -0.938 -25.191 9.085 1.00 36.22 218 GLY A N 1
ATOM 1819 C CA . GLY A 1 218 ? -0.383 -25.522 10.394 1.00 36.22 218 GLY A CA 1
ATOM 1820 C C . GLY A 1 218 ? -0.707 -24.556 11.536 1.00 36.22 218 GLY A C 1
ATOM 1821 O O . GLY A 1 218 ? -0.447 -24.914 12.678 1.00 36.22 218 GLY A O 1
ATOM 1822 N N . PHE A 1 219 ? -1.292 -23.370 11.310 1.00 42.44 219 PHE A N 1
ATOM 1823 C CA . PHE A 1 219 ? -1.564 -22.468 12.448 1.00 42.44 219 PHE A CA 1
ATOM 1824 C C . PHE A 1 219 ? -2.851 -22.816 13.219 1.00 42.44 219 PHE A C 1
ATOM 1826 O O . PHE A 1 219 ? -2.991 -22.475 14.391 1.00 42.44 219 PHE A O 1
ATOM 1833 N N . ARG A 1 220 ? -3.763 -23.590 12.609 1.00 46.16 220 ARG A N 1
ATOM 1834 C CA . ARG A 1 220 ? -5.005 -24.052 13.259 1.00 46.16 220 ARG A CA 1
ATOM 1835 C C . ARG A 1 220 ? -4.805 -25.157 14.307 1.00 46.16 220 ARG A C 1
ATOM 1837 O O . ARG A 1 220 ? -5.714 -25.387 15.101 1.00 46.16 220 ARG A O 1
ATOM 1844 N N . GLU A 1 221 ? -3.649 -25.824 14.355 1.00 41.53 221 GLU A N 1
ATOM 1845 C CA . GLU A 1 221 ? -3.386 -26.906 15.326 1.00 41.53 221 GLU A CA 1
ATOM 1846 C C . GLU A 1 221 ? -2.538 -26.468 16.535 1.00 41.53 221 GLU A C 1
ATOM 1848 O O . GLU A 1 221 ? -2.565 -27.133 17.568 1.00 41.53 221 GLU A O 1
ATOM 1853 N N . SER A 1 222 ? -1.889 -25.297 16.501 1.00 38.69 222 SER A N 1
ATOM 1854 C CA . SER A 1 222 ? -0.986 -24.874 17.587 1.00 38.69 222 SER A CA 1
ATOM 1855 C C . SER A 1 222 ? -1.685 -24.349 18.853 1.00 38.69 222 SER A C 1
ATOM 1857 O O . SER A 1 222 ? -1.045 -24.249 19.899 1.00 38.69 222 SER A O 1
ATOM 1859 N N . ILE A 1 223 ? -2.983 -24.026 18.808 1.00 46.09 223 ILE A N 1
ATOM 1860 C CA . ILE A 1 223 ? -3.707 -23.476 19.974 1.00 46.09 223 ILE A CA 1
ATOM 1861 C C . ILE A 1 223 ? -4.229 -24.588 20.911 1.00 46.09 223 ILE A C 1
ATOM 1863 O O . ILE A 1 223 ? -4.602 -24.320 22.053 1.00 46.09 223 ILE A O 1
ATOM 1867 N N . ARG A 1 224 ? -4.208 -25.865 20.494 1.00 46.44 224 ARG A N 1
ATOM 1868 C CA . ARG A 1 224 ? -4.790 -26.964 21.289 1.00 46.44 224 ARG A CA 1
ATOM 1869 C C . ARG A 1 224 ? -3.787 -27.717 22.184 1.00 46.44 224 ARG A C 1
ATOM 1871 O O . ARG A 1 224 ? -4.206 -28.247 23.210 1.00 46.44 224 ARG A O 1
ATOM 1878 N N . ASP A 1 225 ? -2.482 -27.663 21.901 1.00 42.25 225 ASP A N 1
ATOM 1879 C CA . ASP A 1 225 ? -1.489 -28.573 22.513 1.00 42.25 225 ASP A CA 1
ATOM 1880 C C . ASP A 1 225 ? -0.614 -27.977 23.641 1.00 42.25 225 ASP A C 1
ATOM 1882 O O . ASP A 1 225 ? 0.380 -28.575 24.049 1.00 42.25 225 ASP A O 1
ATOM 1886 N N . HIS A 1 226 ? -0.964 -26.823 24.221 1.00 40.59 226 HIS A N 1
ATOM 1887 C CA . HIS A 1 226 ? -0.185 -26.216 25.324 1.00 40.59 226 HIS A CA 1
ATOM 1888 C C . HIS A 1 226 ? -0.805 -26.322 26.729 1.00 40.59 226 HIS A C 1
ATOM 1890 O O . HIS A 1 226 ? -0.384 -25.614 27.645 1.00 40.59 226 HIS A O 1
ATOM 1896 N N . ARG A 1 227 ? -1.768 -27.231 26.961 1.00 47.88 227 ARG A N 1
ATOM 1897 C CA . ARG A 1 227 ? -2.492 -27.296 28.252 1.00 47.88 227 ARG A CA 1
ATOM 1898 C C . ARG A 1 227 ? -2.364 -28.580 29.084 1.00 47.88 227 ARG A C 1
ATOM 1900 O O . ARG A 1 227 ? -3.064 -28.695 30.086 1.00 47.88 227 ARG A O 1
ATOM 1907 N N . GLU A 1 228 ? -1.441 -29.494 28.786 1.00 45.59 228 GLU A N 1
ATOM 1908 C CA . GLU A 1 228 ? -1.338 -30.760 29.542 1.00 45.59 228 GLU A CA 1
ATOM 1909 C C . GLU A 1 228 ? 0.047 -31.101 30.116 1.00 45.59 228 GLU A C 1
ATOM 1911 O O . GLU A 1 228 ? 0.440 -32.253 30.101 1.00 45.59 228 GLU A O 1
ATOM 1916 N N . HIS A 1 229 ? 0.781 -30.165 30.733 1.00 43.97 229 HIS A N 1
ATOM 1917 C CA . HIS A 1 229 ? 1.895 -30.553 31.624 1.00 43.97 229 HIS A CA 1
ATOM 1918 C C . HIS A 1 229 ? 2.123 -29.584 32.794 1.00 43.97 229 HIS A C 1
ATOM 1920 O O . HIS A 1 229 ? 3.144 -28.912 32.867 1.00 43.97 229 HIS A O 1
ATOM 1926 N N . LYS A 1 230 ? 1.207 -29.553 33.774 1.00 42.06 230 LYS A N 1
ATOM 1927 C CA . LYS A 1 230 ? 1.548 -29.219 35.176 1.00 42.06 230 LYS A CA 1
ATOM 1928 C C . LYS A 1 230 ? 0.669 -30.008 36.150 1.00 42.06 230 LYS A C 1
ATOM 1930 O O . LYS A 1 230 ? -0.373 -29.535 36.596 1.00 42.06 230 LYS A O 1
ATOM 1935 N N . LYS A 1 231 ? 1.120 -31.207 36.523 1.00 42.78 231 LYS A N 1
ATOM 1936 C CA . LYS A 1 231 ? 0.702 -31.881 37.759 1.00 42.78 231 LYS A CA 1
ATOM 1937 C C . LYS A 1 231 ? 1.935 -32.255 38.572 1.00 42.78 231 LYS A C 1
ATOM 1939 O O . LYS A 1 231 ? 2.777 -33.002 38.098 1.00 42.78 231 LYS A O 1
ATOM 1944 N N . GLY A 1 232 ? 1.944 -31.769 39.811 1.00 40.88 232 GLY A N 1
ATOM 1945 C CA . GLY A 1 232 ? 2.636 -32.379 40.941 1.00 40.88 232 GLY A CA 1
ATOM 1946 C C . GLY A 1 232 ? 4.074 -31.930 41.163 1.00 40.88 232 GLY A C 1
ATOM 1947 O O . GLY A 1 232 ? 4.980 -32.461 40.547 1.00 40.88 232 GLY A O 1
ATOM 1948 N N . HIS A 1 233 ? 4.290 -31.054 42.146 1.00 35.69 233 HIS A N 1
ATOM 1949 C CA . HIS A 1 233 ? 5.164 -31.411 43.262 1.00 35.69 233 HIS A CA 1
ATOM 1950 C C . HIS A 1 233 ? 4.845 -30.583 44.510 1.00 35.69 233 HIS A C 1
ATOM 1952 O O . HIS A 1 233 ? 4.226 -29.523 44.456 1.00 35.69 233 HIS A O 1
ATOM 1958 N N . ALA A 1 234 ? 5.163 -31.202 45.640 1.00 37.00 234 ALA A N 1
ATOM 1959 C CA . ALA A 1 234 ? 4.614 -30.979 46.960 1.00 37.00 234 ALA A CA 1
ATOM 1960 C C . ALA A 1 234 ? 5.128 -29.708 47.653 1.00 37.00 234 ALA A C 1
ATOM 1962 O O . ALA A 1 234 ? 6.206 -29.197 47.362 1.00 37.00 234 ALA A O 1
ATOM 1963 N N . ARG A 1 235 ? 4.352 -29.277 48.657 1.00 44.59 235 ARG A N 1
ATOM 1964 C CA . ARG A 1 235 ? 4.801 -28.451 49.789 1.00 44.59 235 ARG A CA 1
ATOM 1965 C C . ARG A 1 235 ? 6.164 -28.921 50.315 1.00 44.59 235 ARG A C 1
ATOM 1967 O O . ARG A 1 235 ? 6.359 -30.125 50.480 1.00 44.59 235 ARG A O 1
ATOM 1974 N N . PRO A 1 236 ? 6.970 -27.974 50.814 1.00 40.47 236 PRO A N 1
ATOM 1975 C CA . PRO A 1 236 ? 7.466 -28.162 52.167 1.00 40.47 236 PRO A CA 1
ATOM 1976 C C . PRO A 1 236 ? 7.299 -26.929 53.056 1.00 40.47 236 PRO A C 1
ATOM 1978 O O . PRO A 1 236 ? 7.108 -25.792 52.636 1.00 40.47 236 PRO A O 1
ATOM 1981 N N . THR A 1 237 ? 7.299 -27.259 54.334 1.00 47.16 237 THR A N 1
ATOM 1982 C CA . THR A 1 237 ? 7.057 -26.476 55.535 1.00 47.16 237 THR A CA 1
ATOM 1983 C C . THR A 1 237 ? 8.189 -25.513 55.891 1.00 47.16 237 THR A C 1
ATOM 1985 O O . THR A 1 237 ? 9.348 -25.762 55.580 1.00 47.16 237 THR A O 1
ATOM 1988 N N . ASN A 1 238 ? 7.809 -24.468 56.635 1.00 40.12 238 ASN A N 1
ATOM 1989 C CA . ASN A 1 238 ? 8.601 -23.629 57.541 1.00 40.12 238 ASN A CA 1
ATOM 1990 C C . ASN A 1 238 ? 10.034 -24.095 57.843 1.00 40.12 238 ASN A C 1
ATOM 1992 O O . ASN A 1 238 ? 10.216 -25.163 58.422 1.00 40.12 238 ASN A O 1
ATOM 1996 N N . SER A 1 239 ? 11.007 -23.199 57.652 1.00 36.00 239 SER A N 1
ATOM 1997 C CA . SER A 1 239 ? 12.092 -22.955 58.615 1.00 36.00 239 SER A CA 1
ATOM 1998 C C . SER A 1 239 ? 12.779 -21.619 58.329 1.00 36.00 239 SER A C 1
ATOM 2000 O O . SER A 1 239 ? 13.251 -21.349 57.230 1.00 36.00 239 SER A O 1
ATOM 2002 N N . ARG A 1 240 ? 12.792 -20.777 59.358 1.00 41.84 240 ARG A N 1
ATOM 2003 C CA . ARG A 1 240 ? 13.459 -19.478 59.464 1.00 41.84 240 ARG A CA 1
ATOM 2004 C C . ARG A 1 240 ? 14.936 -19.712 59.811 1.00 41.84 240 ARG A C 1
ATOM 2006 O O . ARG A 1 240 ? 15.196 -20.548 60.676 1.00 41.84 240 ARG A O 1
ATOM 2013 N N . PRO A 1 241 ? 15.869 -18.907 59.284 1.00 42.19 241 PRO A N 1
ATOM 2014 C CA . PRO A 1 241 ? 16.986 -18.488 60.113 1.00 42.19 241 PRO A CA 1
ATOM 2015 C C . PRO A 1 241 ? 17.130 -16.969 60.164 1.00 42.19 241 PRO A C 1
ATOM 2017 O O . PRO A 1 241 ? 16.682 -16.212 59.307 1.00 42.19 241 PRO A O 1
ATOM 2020 N N . SER A 1 242 ? 17.693 -16.571 61.291 1.00 40.16 242 SER A N 1
ATOM 2021 C CA . SER A 1 242 ? 17.857 -15.228 61.817 1.00 40.16 242 SER A CA 1
ATOM 2022 C C . SER A 1 242 ? 19.171 -14.598 61.323 1.00 40.16 242 SER A C 1
ATOM 2024 O O . SER A 1 242 ? 20.060 -15.341 60.914 1.00 40.16 242 SER A O 1
ATOM 2026 N N . ILE A 1 243 ? 19.309 -13.273 61.530 1.00 37.91 243 ILE A N 1
ATOM 2027 C CA . ILE A 1 243 ? 20.564 -12.472 61.544 1.00 37.91 243 ILE A CA 1
ATOM 2028 C C . ILE A 1 243 ? 21.016 -12.024 60.120 1.00 37.91 243 ILE A C 1
ATOM 2030 O O . ILE A 1 243 ? 21.098 -12.848 59.228 1.00 37.91 243 ILE A O 1
ATOM 2034 N N . ASN A 1 244 ? 21.277 -10.753 59.758 1.00 33.16 244 ASN A N 1
ATOM 2035 C CA . ASN A 1 244 ? 21.907 -9.624 60.458 1.00 33.16 244 ASN A CA 1
ATOM 2036 C C . ASN A 1 244 ? 21.470 -8.245 59.894 1.00 33.16 244 ASN A C 1
ATOM 2038 O O . ASN A 1 244 ? 21.190 -8.105 58.706 1.00 33.16 244 ASN A O 1
ATOM 2042 N N . ARG A 1 245 ? 21.477 -7.225 60.766 1.00 42.38 245 ARG A N 1
ATOM 2043 C CA . ARG A 1 245 ? 21.266 -5.785 60.495 1.00 42.38 245 ARG A CA 1
ATOM 2044 C C . ARG A 1 245 ? 22.500 -5.122 59.864 1.00 42.38 245 ARG A C 1
ATOM 2046 O O . ARG A 1 245 ? 23.603 -5.370 60.335 1.00 42.38 245 ARG A O 1
ATOM 2053 N N . LEU A 1 246 ? 22.283 -4.145 58.976 1.00 36.91 246 LEU A N 1
ATOM 2054 C CA . LEU A 1 246 ? 23.099 -2.923 58.839 1.00 36.91 246 LEU A CA 1
ATOM 2055 C C . LEU A 1 246 ? 22.218 -1.751 58.325 1.00 36.91 246 LEU A C 1
ATOM 2057 O O . LEU A 1 246 ? 21.121 -2.006 57.827 1.00 36.91 246 LEU A O 1
ATOM 2061 N N . PRO A 1 247 ? 22.620 -0.488 58.570 1.00 46.62 247 PRO A N 1
ATOM 2062 C CA . PRO A 1 247 ? 21.726 0.611 58.942 1.00 46.62 247 PRO A CA 1
ATOM 2063 C C . PRO A 1 247 ? 21.203 1.444 57.766 1.00 46.62 247 PRO A C 1
ATOM 2065 O O . PRO A 1 247 ? 21.823 1.529 56.708 1.00 46.62 247 PRO A O 1
ATOM 2068 N N . GLN A 1 248 ? 20.077 2.116 58.014 1.00 40.75 248 GLN A N 1
ATOM 2069 C CA . GLN A 1 248 ? 19.557 3.206 57.187 1.00 40.75 248 GLN A CA 1
ATOM 2070 C C . GLN A 1 248 ? 20.115 4.563 57.641 1.00 40.75 248 GLN A C 1
ATOM 2072 O O . GLN A 1 248 ? 20.279 4.756 58.847 1.00 40.75 248 GLN A O 1
ATOM 2077 N N . PRO A 1 249 ? 20.341 5.511 56.715 1.00 44.94 249 PRO A N 1
ATOM 2078 C CA . PRO A 1 249 ? 20.454 6.923 57.030 1.00 44.94 249 PRO A CA 1
ATOM 2079 C C . PRO A 1 249 ? 19.079 7.603 57.049 1.00 44.94 249 PRO A C 1
ATOM 2081 O O . PRO A 1 249 ? 18.073 7.088 56.560 1.00 44.94 249 PRO A O 1
ATOM 2084 N N . GLU A 1 250 ? 19.078 8.763 57.680 1.00 38.88 250 GLU A N 1
ATOM 2085 C CA . GLU A 1 250 ? 17.961 9.366 58.378 1.00 38.88 250 GLU A CA 1
ATOM 2086 C C . GLU A 1 250 ? 17.015 10.211 57.513 1.00 38.88 250 GLU A C 1
ATOM 2088 O O . GLU A 1 250 ? 17.342 10.743 56.455 1.00 38.88 250 GLU A O 1
ATOM 2093 N N . SER A 1 251 ? 15.815 10.320 58.074 1.00 39.97 251 SER A N 1
ATOM 2094 C CA . SER A 1 251 ? 14.701 11.235 57.852 1.00 39.97 251 SER A CA 1
ATOM 2095 C C . SER A 1 251 ? 14.992 12.639 57.308 1.00 39.97 251 SER A C 1
ATOM 2097 O O . SER A 1 251 ? 15.836 13.372 57.817 1.00 39.97 251 SER A O 1
ATOM 2099 N N . SER A 1 252 ? 14.086 13.108 56.449 1.00 40.00 252 SER A N 1
ATOM 2100 C CA . SER A 1 252 ? 13.608 14.494 56.483 1.00 40.00 252 SER A CA 1
ATOM 2101 C C . SER A 1 252 ? 12.088 14.508 56.321 1.00 40.00 252 SER A C 1
ATOM 2103 O O . SER A 1 252 ? 11.547 14.162 55.274 1.00 40.00 252 SER A O 1
ATOM 2105 N N . GLN A 1 253 ? 11.409 14.854 57.416 1.00 36.12 253 GLN A N 1
ATOM 2106 C CA . GLN A 1 253 ? 9.982 15.157 57.484 1.00 36.12 253 GLN A CA 1
ATOM 2107 C C . GLN A 1 253 ? 9.737 16.561 56.927 1.00 36.12 253 GLN A C 1
ATOM 2109 O O . GLN A 1 253 ? 10.414 17.507 57.321 1.00 36.12 253 GLN A O 1
ATOM 2114 N N . THR A 1 254 ? 8.708 16.721 56.099 1.00 34.09 254 THR A N 1
ATOM 2115 C CA . THR A 1 254 ? 8.019 18.006 55.941 1.00 34.09 254 THR A CA 1
ATOM 2116 C C . THR A 1 254 ? 6.541 17.820 56.257 1.00 34.09 254 THR A C 1
ATOM 2118 O O . THR A 1 254 ? 5.879 16.891 55.800 1.00 34.09 254 THR A O 1
ATOM 2121 N N . VAL A 1 255 ? 6.087 18.682 57.159 1.00 40.53 255 VAL A N 1
ATOM 2122 C CA . VAL A 1 255 ? 4.774 18.739 57.795 1.00 40.53 255 VAL A CA 1
ATOM 2123 C C . VAL A 1 255 ? 3.855 19.599 56.928 1.00 40.53 255 VAL A C 1
ATOM 2125 O O . VAL A 1 255 ? 4.217 20.722 56.590 1.00 40.53 255 VAL A O 1
ATOM 2128 N N . TYR A 1 256 ? 2.656 19.109 56.618 1.00 41.91 256 TYR A N 1
ATOM 2129 C CA . TYR A 1 256 ? 1.543 19.948 56.165 1.00 41.91 256 TYR A CA 1
ATOM 2130 C C . TYR A 1 256 ? 0.698 20.380 57.366 1.00 41.91 256 TYR A C 1
ATOM 2132 O O . TYR A 1 256 ? 0.434 19.552 58.243 1.00 41.91 256 TYR A O 1
ATOM 2140 N N . PRO A 1 257 ? 0.150 21.604 57.350 1.00 54.81 257 PRO A N 1
ATOM 2141 C CA . PRO A 1 257 ? -1.106 21.869 58.023 1.00 54.81 257 PRO A CA 1
ATOM 2142 C C . PRO A 1 257 ? -2.214 22.286 57.047 1.00 54.81 257 PRO A C 1
ATOM 2144 O O . PRO A 1 257 ? -2.000 22.936 56.026 1.00 54.81 257 PRO A O 1
ATOM 2147 N N . ALA A 1 258 ? -3.419 21.871 57.423 1.00 41.75 258 ALA A N 1
ATOM 2148 C CA . ALA A 1 258 ? -4.705 22.215 56.841 1.00 41.75 258 ALA A CA 1
ATOM 2149 C C . ALA A 1 258 ? -5.101 23.678 57.112 1.00 41.75 258 ALA A C 1
ATOM 2151 O O . ALA A 1 258 ? -4.714 24.218 58.145 1.00 41.75 258 ALA A O 1
ATOM 2152 N N . ASN A 1 259 ? -5.963 24.267 56.267 1.00 36.09 259 ASN A N 1
ATOM 2153 C CA . ASN A 1 259 ? -7.323 24.690 56.660 1.00 36.09 259 ASN A CA 1
ATOM 2154 C C . ASN A 1 259 ? -8.056 25.556 55.605 1.00 36.09 259 ASN A C 1
ATOM 2156 O O . ASN A 1 259 ? -7.520 26.534 55.108 1.00 36.09 259 ASN A O 1
ATOM 2160 N N . GLN A 1 260 ? -9.321 25.179 55.369 1.00 35.19 260 GLN A N 1
ATOM 2161 C CA . GLN A 1 260 ? -10.566 25.978 55.442 1.00 35.19 260 GLN A CA 1
ATOM 2162 C C . GLN A 1 260 ? -10.774 27.278 54.619 1.00 35.19 260 GLN A C 1
ATOM 2164 O O . GLN A 1 260 ? -10.225 28.319 54.935 1.00 35.19 260 GLN A O 1
ATOM 2169 N N . SER A 1 261 ? -11.778 27.195 53.728 1.00 40.16 261 SER A N 1
ATOM 2170 C CA . SER A 1 261 ? -13.088 27.903 53.742 1.00 40.16 261 SER A CA 1
ATOM 2171 C C . SER A 1 261 ? -13.252 29.414 53.438 1.00 40.16 261 SER A C 1
ATOM 2173 O O . SER A 1 261 ? -12.441 30.256 53.798 1.00 40.16 261 SER A O 1
ATOM 2175 N N . SER A 1 262 ? -14.460 29.708 52.918 1.00 40.16 262 SER A N 1
ATOM 2176 C CA . SER A 1 262 ? -15.165 30.983 52.619 1.00 40.16 262 SER A CA 1
ATOM 2177 C C . SER A 1 262 ? -14.785 31.684 51.298 1.00 40.16 262 SER A C 1
ATOM 2179 O O . SER A 1 262 ? -13.608 31.865 51.029 1.00 40.16 262 SER A O 1
ATOM 2181 N N . ALA A 1 263 ? -15.672 31.927 50.319 1.00 42.06 263 ALA A N 1
ATOM 2182 C CA . ALA A 1 263 ? -17.026 32.519 50.239 1.00 42.06 263 ALA A CA 1
ATOM 2183 C C . ALA A 1 263 ? -17.024 34.050 50.0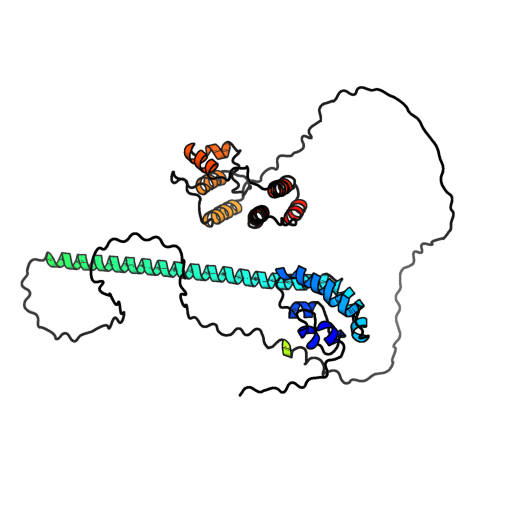14 1.00 42.06 263 ALA A C 1
ATOM 2185 O O . ALA A 1 263 ? -16.261 34.762 50.656 1.00 42.06 263 ALA A O 1
ATOM 2186 N N . ILE A 1 264 ? -17.991 34.491 49.188 1.00 40.62 264 ILE A N 1
ATOM 2187 C CA . ILE A 1 264 ? -18.507 35.859 48.924 1.00 40.62 264 ILE A CA 1
ATOM 2188 C C . ILE A 1 264 ? -17.996 36.549 47.635 1.00 40.62 264 ILE A C 1
ATOM 2190 O O . ILE A 1 264 ? -16.942 37.171 47.609 1.00 40.62 264 ILE A O 1
ATOM 2194 N N . ASP A 1 265 ? -18.779 36.347 46.569 1.00 37.09 265 ASP A N 1
ATOM 2195 C CA . ASP A 1 265 ? -19.611 37.299 45.797 1.00 37.09 265 ASP A CA 1
ATOM 2196 C C . ASP A 1 265 ? -19.135 38.677 45.258 1.00 37.09 265 ASP A C 1
ATOM 2198 O O . ASP A 1 265 ? -18.207 39.291 45.781 1.00 37.09 265 ASP A O 1
ATOM 2202 N N . PRO A 1 266 ? -19.807 39.155 44.176 1.00 69.25 266 PRO A N 1
ATOM 2203 C CA . PRO A 1 266 ? -19.360 40.189 43.244 1.00 69.25 266 PRO A CA 1
ATOM 2204 C C . PRO A 1 266 ? -20.080 41.536 43.423 1.00 69.25 266 PRO A C 1
ATOM 2206 O O . PRO A 1 266 ? -21.204 41.577 43.900 1.00 69.25 266 PRO A O 1
ATOM 2209 N N . GLU A 1 267 ? -19.456 42.616 42.950 1.00 41.84 267 GLU A N 1
ATOM 2210 C CA . GLU A 1 267 ? -20.022 43.930 42.576 1.00 41.84 267 GLU A CA 1
ATOM 2211 C C . GLU A 1 267 ? -18.805 44.857 42.343 1.00 41.84 267 GLU A C 1
ATOM 2213 O O . GLU A 1 267 ? -17.767 44.659 42.961 1.00 41.84 267 GLU A O 1
ATOM 2218 N N . SER A 1 268 ? -18.755 45.890 41.508 1.00 40.44 268 SER A N 1
ATOM 2219 C CA . SER A 1 268 ? -19.729 46.659 40.739 1.00 40.44 268 SER A CA 1
ATOM 2220 C C . SER A 1 268 ? -18.946 47.762 39.984 1.00 40.44 268 SER A C 1
ATOM 2222 O O . SER A 1 268 ? -17.830 48.070 40.397 1.00 40.44 268 SER A O 1
ATOM 2224 N N . VAL A 1 269 ? -19.583 48.393 38.976 1.00 46.09 269 VAL A N 1
ATOM 2225 C CA . VAL A 1 269 ? -19.497 49.854 38.670 1.00 46.09 269 VAL A CA 1
ATOM 2226 C C . VAL A 1 269 ? -18.144 50.364 38.134 1.00 46.09 269 VAL A C 1
ATOM 2228 O O . VAL A 1 269 ? -17.079 49.992 38.590 1.00 46.09 269 VAL A O 1
ATOM 2231 N N . ASP A 1 270 ? -18.021 51.295 37.198 1.00 39.09 270 ASP A N 1
ATOM 2232 C CA . ASP A 1 270 ? -18.822 51.956 36.167 1.00 39.09 270 ASP A CA 1
ATOM 2233 C C . ASP A 1 270 ? -17.758 52.688 35.310 1.00 39.09 270 ASP A C 1
ATOM 2235 O O . ASP A 1 270 ? -16.653 52.949 35.782 1.00 39.09 270 ASP A O 1
ATOM 2239 N N . LYS A 1 271 ? -18.129 53.047 34.078 1.00 46.69 271 LYS A N 1
ATOM 2240 C CA . LYS A 1 271 ? -17.785 54.300 33.368 1.00 46.69 271 LYS A CA 1
ATOM 2241 C C . LYS A 1 271 ? -16.418 54.956 33.652 1.00 46.69 271 LYS A C 1
ATOM 2243 O O . LYS A 1 271 ? -16.217 55.522 34.716 1.00 46.69 271 LYS A O 1
ATOM 2248 N N . ASP A 1 272 ? -15.632 55.174 32.597 1.00 48.00 272 ASP A N 1
ATOM 2249 C CA . ASP A 1 272 ? -15.555 56.552 32.093 1.00 48.00 272 ASP A CA 1
ATOM 2250 C C . ASP A 1 272 ? -15.078 56.642 30.639 1.00 48.00 272 ASP A C 1
ATOM 2252 O O . ASP A 1 272 ? -14.123 56.004 30.196 1.00 48.00 272 ASP A O 1
ATOM 2256 N N . THR A 1 273 ? -15.792 57.483 29.909 1.00 49.59 273 THR A N 1
ATOM 2257 C CA . THR A 1 273 ? -15.548 57.940 28.549 1.00 49.59 273 THR A CA 1
ATOM 2258 C C . THR A 1 273 ? -14.503 59.050 28.568 1.00 49.59 273 THR A C 1
ATOM 2260 O O . THR A 1 273 ? -14.776 60.153 29.029 1.00 49.59 273 THR A O 1
ATOM 2263 N N . GLY A 1 274 ? -13.317 58.789 28.015 1.00 39.31 274 GLY A N 1
ATOM 2264 C CA . GLY A 1 274 ? -12.227 59.764 27.954 1.00 39.31 274 GLY A CA 1
ATOM 2265 C C . GLY A 1 274 ? -11.604 59.860 26.569 1.00 39.31 274 GLY A C 1
ATOM 2266 O O . GLY A 1 274 ? -10.620 59.192 26.272 1.00 39.31 274 GLY A O 1
ATOM 2267 N N . SER A 1 275 ? -12.186 60.721 25.739 1.00 50.59 275 SER A N 1
ATOM 2268 C CA . SER A 1 275 ? -11.636 61.231 24.481 1.00 50.59 275 SER A CA 1
ATOM 2269 C C . SER A 1 275 ? -10.161 61.637 24.606 1.00 50.59 275 SER A C 1
ATOM 2271 O O . SER A 1 275 ? -9.819 62.471 25.449 1.00 50.59 275 SER A O 1
ATOM 2273 N N . ARG A 1 276 ? -9.287 61.114 23.732 1.00 44.03 276 ARG A N 1
ATOM 2274 C CA . ARG A 1 276 ? -8.048 61.817 23.373 1.00 44.03 276 ARG A CA 1
ATOM 2275 C C . ARG A 1 276 ? -7.529 61.439 21.990 1.00 44.03 276 ARG A C 1
ATOM 2277 O O . ARG A 1 276 ? -6.786 60.481 21.801 1.00 44.03 276 ARG A O 1
ATOM 2284 N N . ASP A 1 277 ? -7.916 62.295 21.062 1.00 53.03 277 ASP A N 1
ATOM 2285 C CA . ASP A 1 277 ? -7.248 62.630 19.815 1.00 53.03 277 ASP A CA 1
ATOM 2286 C C . ASP A 1 277 ? -5.714 62.675 19.957 1.00 53.03 277 ASP A C 1
ATOM 2288 O O . ASP A 1 277 ? -5.187 63.456 20.758 1.00 53.03 277 ASP A O 1
ATOM 2292 N N . LYS A 1 278 ? -5.016 61.823 19.193 1.00 48.34 278 LYS A N 1
ATOM 2293 C CA . LYS A 1 278 ? -3.623 62.001 18.756 1.00 48.34 278 LYS A CA 1
ATOM 2294 C C . LYS A 1 278 ? -3.406 61.261 17.438 1.00 48.34 278 LYS A C 1
ATOM 2296 O O . LYS A 1 278 ? -3.144 60.060 17.407 1.00 48.34 278 LYS A O 1
ATOM 2301 N N . SER A 1 279 ? -3.470 62.033 16.363 1.00 53.97 279 SER A N 1
ATOM 2302 C CA . SER A 1 279 ? -2.748 61.822 15.112 1.00 53.97 279 SER A CA 1
ATOM 2303 C C . SER A 1 279 ? -1.357 61.219 15.355 1.00 53.97 279 SER A C 1
ATOM 2305 O O . SER A 1 279 ? -0.450 61.869 15.878 1.00 53.97 279 SER A O 1
ATOM 2307 N N . LYS A 1 280 ? -1.184 59.950 14.971 1.00 46.22 280 LYS A N 1
ATOM 2308 C CA . LYS A 1 280 ? 0.121 59.293 14.915 1.00 46.22 280 LYS A CA 1
ATOM 2309 C C . LYS A 1 280 ? 0.440 59.004 13.456 1.00 46.22 280 LYS A C 1
ATOM 2311 O O . LYS A 1 280 ? -0.175 58.157 12.817 1.00 46.22 280 LYS A O 1
ATOM 2316 N N . ILE A 1 281 ? 1.368 59.807 12.953 1.00 46.53 281 ILE A N 1
ATOM 2317 C CA . ILE A 1 281 ? 2.067 59.656 11.683 1.00 46.53 281 ILE A CA 1
ATOM 2318 C C . ILE A 1 281 ? 2.538 58.202 11.576 1.00 46.53 281 ILE A C 1
ATOM 2320 O O . ILE A 1 281 ? 3.184 57.685 12.488 1.00 46.53 281 ILE A O 1
ATOM 2324 N N . HIS A 1 282 ? 2.146 57.546 10.487 1.00 40.75 282 HIS A N 1
ATOM 2325 C CA . HIS A 1 282 ? 2.548 56.189 10.153 1.00 40.75 282 HIS A CA 1
ATOM 2326 C C . HIS A 1 282 ? 4.030 56.234 9.757 1.00 40.75 282 HIS A C 1
ATOM 2328 O O . HIS A 1 282 ? 4.372 56.644 8.649 1.00 40.75 282 HIS A O 1
ATOM 2334 N N . GLU A 1 283 ? 4.914 55.883 10.690 1.00 43.00 283 GLU A N 1
ATOM 2335 C CA . GLU A 1 283 ? 6.290 55.535 10.349 1.00 43.00 283 GLU A CA 1
ATOM 2336 C C . GLU A 1 283 ? 6.299 54.242 9.513 1.00 43.00 283 GLU A C 1
ATOM 2338 O O . GLU A 1 283 ? 5.409 53.391 9.675 1.00 43.00 283 GLU A O 1
ATOM 2343 N N . PRO A 1 284 ? 7.256 54.114 8.576 1.00 48.81 284 PRO A N 1
ATOM 2344 C CA . PRO A 1 284 ? 7.373 52.956 7.708 1.00 48.81 284 PRO A CA 1
ATOM 2345 C C . PRO A 1 284 ? 7.648 51.708 8.545 1.00 48.81 284 PRO A C 1
ATOM 2347 O O . PRO A 1 284 ? 8.509 51.695 9.419 1.00 48.81 284 PRO A O 1
ATOM 2350 N N . VAL A 1 285 ? 6.878 50.660 8.263 1.00 48.19 285 VAL A N 1
ATOM 2351 C CA . VAL A 1 285 ? 7.051 49.325 8.829 1.00 48.19 285 VAL A CA 1
ATOM 2352 C C . VAL A 1 285 ? 8.466 48.848 8.503 1.00 48.19 285 VAL A C 1
ATOM 2354 O O . VAL A 1 285 ? 8.774 48.577 7.343 1.00 48.19 285 VAL A O 1
ATOM 2357 N N . ASP A 1 286 ? 9.310 48.760 9.531 1.00 40.41 286 ASP A N 1
ATOM 2358 C CA . ASP A 1 286 ? 10.588 48.053 9.504 1.00 40.41 286 ASP A CA 1
ATOM 2359 C C . ASP A 1 286 ? 10.338 46.603 9.067 1.00 40.41 286 ASP A C 1
ATOM 2361 O O . ASP A 1 286 ? 9.933 45.738 9.848 1.00 40.41 286 ASP A O 1
ATOM 2365 N N . THR A 1 287 ? 10.558 46.331 7.784 1.00 48.38 287 THR A N 1
ATOM 2366 C CA . THR A 1 287 ? 10.750 44.976 7.276 1.00 48.38 287 THR A CA 1
ATOM 2367 C C . THR A 1 287 ? 12.001 44.398 7.924 1.00 48.38 287 THR A C 1
ATOM 2369 O O . THR A 1 287 ? 13.114 44.836 7.640 1.00 48.38 287 THR A O 1
ATOM 2372 N N . ASP A 1 288 ? 11.790 43.419 8.802 1.00 46.41 288 ASP A N 1
ATOM 2373 C CA . ASP A 1 288 ? 12.814 42.647 9.504 1.00 46.41 288 ASP A CA 1
ATOM 2374 C C . ASP A 1 288 ? 13.905 42.144 8.524 1.00 46.41 288 ASP A C 1
ATOM 2376 O O . ASP A 1 288 ? 13.639 41.249 7.713 1.00 46.41 288 ASP A O 1
ATOM 2380 N N . PRO A 1 289 ? 15.151 42.666 8.569 1.00 50.28 289 PRO A N 1
ATOM 2381 C CA . PRO A 1 289 ? 16.226 42.306 7.635 1.00 50.28 289 PRO A CA 1
ATOM 2382 C C . PRO A 1 289 ? 16.816 40.901 7.870 1.00 50.28 289 PRO A C 1
ATOM 2384 O O . PRO A 1 289 ? 17.910 40.589 7.397 1.00 50.28 289 PRO A O 1
ATOM 2387 N N . LYS A 1 290 ? 16.145 40.037 8.641 1.00 43.59 290 LYS A N 1
ATOM 2388 C CA . LYS A 1 290 ? 16.669 38.735 9.082 1.00 43.59 290 LYS A CA 1
ATOM 2389 C C . LYS A 1 290 ? 16.119 37.523 8.332 1.00 43.59 290 LYS A C 1
ATOM 2391 O O . LYS A 1 290 ? 16.283 36.401 8.815 1.00 43.59 290 LYS A O 1
ATOM 2396 N N . MET A 1 291 ? 15.604 37.679 7.110 1.00 45.56 291 MET A N 1
ATOM 2397 C CA . MET A 1 291 ? 15.623 36.562 6.155 1.00 45.56 291 MET A CA 1
ATOM 2398 C C . MET A 1 291 ? 17.065 36.339 5.690 1.00 45.56 291 MET A C 1
ATOM 2400 O O . MET A 1 291 ? 17.481 36.745 4.610 1.00 45.56 291 MET A O 1
ATOM 2404 N N . LYS A 1 292 ? 17.858 35.697 6.555 1.00 47.97 292 LYS A N 1
ATOM 2405 C CA . LYS A 1 292 ? 19.157 35.134 6.193 1.00 47.97 292 LYS A CA 1
ATOM 2406 C C . LYS A 1 292 ? 18.937 34.281 4.951 1.00 47.97 292 LYS A C 1
ATOM 2408 O O . LYS A 1 292 ? 18.265 33.252 5.042 1.00 47.97 292 LYS A O 1
ATOM 2413 N N . HIS A 1 293 ? 19.495 34.710 3.819 1.00 48.38 293 HIS A N 1
ATOM 2414 C CA . HIS A 1 293 ? 19.656 33.880 2.635 1.00 48.38 293 HIS A CA 1
ATOM 2415 C C . HIS A 1 293 ? 20.099 32.496 3.109 1.00 48.38 293 HIS A C 1
ATOM 2417 O O . HIS A 1 293 ? 21.160 32.365 3.727 1.00 48.38 293 HIS A O 1
ATOM 2423 N N . ARG A 1 294 ? 19.244 31.481 2.927 1.00 47.28 294 ARG A N 1
ATOM 2424 C CA . ARG A 1 294 ? 19.627 30.090 3.166 1.00 47.28 294 ARG A CA 1
ATOM 2425 C C . ARG A 1 294 ? 20.848 29.863 2.291 1.00 47.28 294 ARG A C 1
ATOM 2427 O O . ARG A 1 294 ? 20.719 29.802 1.075 1.00 47.28 294 ARG A O 1
ATOM 2434 N N . ILE A 1 295 ? 22.027 29.823 2.908 1.00 44.31 295 ILE A N 1
ATOM 2435 C CA . ILE A 1 295 ? 23.278 29.533 2.220 1.00 44.31 295 ILE A CA 1
ATOM 2436 C C . ILE A 1 295 ? 23.120 28.106 1.707 1.00 44.31 295 ILE A C 1
ATOM 2438 O O . ILE A 1 295 ? 23.248 27.145 2.467 1.00 44.31 295 ILE A O 1
ATOM 2442 N N . THR A 1 296 ? 22.745 27.980 0.438 1.00 55.28 296 THR A N 1
ATOM 2443 C CA . THR A 1 296 ? 22.706 26.713 -0.277 1.00 55.28 296 THR A CA 1
ATOM 2444 C C . THR A 1 296 ? 24.118 26.165 -0.254 1.00 55.28 296 THR A C 1
ATOM 2446 O O . THR A 1 296 ? 25.043 26.785 -0.784 1.00 55.28 296 THR A O 1
ATOM 2449 N N . ARG A 1 297 ? 24.307 25.046 0.447 1.00 64.94 297 ARG A N 1
ATOM 2450 C CA . ARG A 1 297 ? 25.605 24.385 0.484 1.00 64.94 297 ARG A CA 1
ATOM 2451 C C . ARG A 1 297 ? 25.939 23.890 -0.929 1.00 64.94 297 ARG A C 1
ATOM 2453 O O . ARG A 1 297 ? 25.022 23.513 -1.664 1.00 64.94 297 ARG A O 1
ATOM 2460 N N . PRO A 1 298 ? 27.222 23.933 -1.325 1.00 68.94 298 PRO A N 1
ATOM 2461 C CA . PRO A 1 298 ? 27.641 23.388 -2.599 1.00 68.94 298 PRO A CA 1
ATOM 2462 C C . PRO A 1 298 ? 27.347 21.888 -2.692 1.00 68.94 298 PRO A C 1
ATOM 2464 O O . PRO A 1 298 ? 27.643 21.145 -1.753 1.00 68.94 298 PRO A O 1
ATOM 2467 N N . LEU A 1 299 ? 26.841 21.452 -3.843 1.00 67.38 299 LEU A N 1
ATOM 2468 C CA . LEU A 1 299 ? 26.495 20.067 -4.129 1.00 67.38 299 LEU A CA 1
ATOM 2469 C C . LEU A 1 299 ? 27.703 19.144 -3.914 1.00 67.38 299 LEU A C 1
ATOM 2471 O O . LEU A 1 299 ? 28.773 19.326 -4.511 1.00 67.38 299 LEU A O 1
ATOM 2475 N N . THR A 1 300 ? 27.536 18.133 -3.059 1.00 80.56 300 THR A N 1
ATOM 2476 C CA . THR A 1 300 ? 28.579 17.118 -2.845 1.00 80.56 300 THR A CA 1
ATOM 2477 C C . THR A 1 300 ? 28.752 16.248 -4.092 1.00 80.56 300 THR A C 1
ATOM 2479 O O . THR A 1 300 ? 27.817 16.038 -4.863 1.00 80.56 300 THR A O 1
ATOM 2482 N N . GLU A 1 301 ? 29.939 15.670 -4.276 1.00 80.12 301 GLU A N 1
ATOM 2483 C CA . GLU A 1 301 ? 30.212 14.751 -5.391 1.00 80.12 301 GLU A CA 1
ATOM 2484 C C . GLU A 1 301 ? 29.268 13.533 -5.399 1.00 80.12 301 GLU A C 1
ATOM 2486 O O . GLU A 1 301 ? 28.825 13.078 -6.451 1.00 80.12 301 GLU A O 1
ATOM 2491 N N . LYS A 1 302 ? 28.884 13.047 -4.212 1.00 78.38 302 LYS A N 1
ATOM 2492 C CA . LYS A 1 302 ? 27.872 11.993 -4.059 1.00 78.38 302 LYS A CA 1
ATOM 2493 C C . LYS A 1 302 ? 26.491 12.461 -4.540 1.00 78.38 302 LYS A C 1
ATOM 2495 O O . LYS A 1 302 ? 25.802 11.703 -5.219 1.00 78.38 302 LYS A O 1
ATOM 2500 N N . GLY A 1 303 ? 26.115 13.704 -4.226 1.00 75.38 303 GLY A N 1
ATOM 2501 C CA . GLY A 1 303 ? 24.885 14.341 -4.705 1.00 75.38 303 GLY A CA 1
ATOM 2502 C C . GLY A 1 303 ? 24.843 14.446 -6.229 1.00 75.38 303 GLY A C 1
ATOM 2503 O O . GLY A 1 303 ? 23.856 14.038 -6.835 1.00 75.38 303 GLY A O 1
ATOM 2504 N N . ARG A 1 304 ? 25.951 14.869 -6.858 1.00 77.31 304 ARG A N 1
ATOM 2505 C CA . ARG A 1 304 ? 26.096 14.911 -8.326 1.00 77.31 304 ARG A CA 1
ATOM 2506 C C . ARG A 1 304 ? 25.897 13.546 -8.987 1.00 77.31 304 ARG A C 1
ATOM 2508 O O . ARG A 1 304 ? 25.167 13.443 -9.970 1.00 77.31 304 ARG A O 1
ATOM 2515 N N . ARG A 1 305 ? 26.501 12.484 -8.442 1.00 79.25 305 ARG A N 1
ATOM 2516 C CA . ARG A 1 305 ? 26.343 11.120 -8.985 1.00 79.25 305 ARG A CA 1
ATOM 2517 C C . ARG A 1 305 ? 24.919 10.602 -8.837 1.00 79.25 305 ARG A C 1
ATOM 2519 O O . ARG A 1 305 ? 24.352 10.123 -9.810 1.00 79.25 305 ARG A O 1
ATOM 2526 N N . SER A 1 306 ? 24.324 10.768 -7.655 1.00 75.69 306 SER A N 1
ATOM 2527 C CA . SER A 1 306 ? 22.927 10.387 -7.410 1.00 75.69 306 SER A CA 1
ATOM 2528 C C . SER A 1 306 ? 21.952 11.156 -8.308 1.00 75.69 306 SER A C 1
ATOM 2530 O O . SER A 1 306 ? 20.955 10.598 -8.762 1.00 75.69 306 SER A O 1
ATOM 2532 N N . PHE A 1 307 ? 22.238 12.430 -8.584 1.00 74.06 307 PHE A N 1
ATOM 2533 C CA . PHE A 1 307 ? 21.469 13.243 -9.520 1.00 74.06 307 PHE A CA 1
ATOM 2534 C C . PHE A 1 307 ? 21.569 12.702 -10.955 1.00 74.06 307 PHE A C 1
ATOM 2536 O O . PHE A 1 307 ? 20.546 12.469 -11.593 1.00 74.06 307 PHE A O 1
ATOM 2543 N N . SER A 1 308 ? 22.783 12.407 -11.431 1.00 80.56 308 SER A N 1
ATOM 2544 C CA . SER A 1 308 ? 22.999 11.826 -12.763 1.00 80.56 308 SER A CA 1
ATOM 2545 C C . SER A 1 308 ? 22.356 10.444 -12.927 1.00 80.56 308 SER A C 1
ATOM 2547 O O . SER A 1 308 ? 21.745 10.169 -13.956 1.00 80.56 308 SER A O 1
ATOM 2549 N N . GLU A 1 309 ? 22.442 9.578 -11.915 1.00 79.56 309 GLU A N 1
ATOM 2550 C CA . GLU A 1 309 ? 21.805 8.257 -11.945 1.00 79.56 309 GLU A CA 1
ATOM 2551 C C . GLU A 1 309 ? 20.278 8.336 -11.976 1.00 79.56 309 GLU A C 1
ATOM 2553 O O . GLU A 1 309 ? 19.657 7.576 -12.715 1.00 79.56 309 GLU A O 1
ATOM 2558 N N . ARG A 1 310 ? 19.667 9.255 -11.214 1.00 74.12 310 ARG A N 1
ATOM 2559 C CA . ARG A 1 310 ? 18.212 9.466 -11.249 1.00 74.12 310 ARG A CA 1
ATOM 2560 C C . ARG A 1 310 ? 17.747 9.940 -12.616 1.00 74.12 310 ARG A C 1
ATOM 2562 O O . ARG A 1 310 ? 16.805 9.375 -13.154 1.00 74.12 310 ARG A O 1
ATOM 2569 N N . TYR A 1 311 ? 18.452 10.903 -13.201 1.00 78.88 311 TYR A N 1
ATOM 2570 C CA . TYR A 1 311 ? 18.140 11.392 -14.538 1.00 78.88 311 TYR A CA 1
ATOM 2571 C C . TYR A 1 311 ? 18.220 10.285 -15.606 1.00 78.88 311 TYR A C 1
ATOM 2573 O O . TYR A 1 311 ? 17.324 10.170 -16.432 1.00 78.88 311 TYR A O 1
ATOM 2581 N N . LYS A 1 312 ? 19.214 9.386 -15.540 1.00 82.44 312 LYS A N 1
ATOM 2582 C CA . LYS A 1 312 ? 19.306 8.227 -16.455 1.00 82.44 312 LYS A CA 1
ATOM 2583 C C . LYS A 1 312 ? 18.133 7.248 -16.349 1.00 82.44 312 LYS A C 1
ATOM 2585 O O . LYS A 1 312 ? 17.921 6.472 -17.273 1.00 82.44 312 LYS A O 1
ATOM 2590 N N . ARG A 1 313 ? 17.424 7.235 -15.217 1.00 80.50 313 ARG A N 1
ATOM 2591 C CA . ARG A 1 313 ? 16.271 6.356 -14.970 1.00 80.50 313 ARG A CA 1
ATOM 2592 C C . ARG A 1 313 ? 14.934 7.002 -15.335 1.00 80.50 313 ARG A C 1
ATOM 2594 O O . ARG A 1 313 ? 13.930 6.297 -15.309 1.00 80.50 313 ARG A O 1
ATOM 2601 N N . LEU A 1 314 ? 14.901 8.303 -15.643 1.00 77.62 314 LEU A N 1
ATOM 2602 C CA . LEU A 1 314 ? 13.686 8.965 -16.118 1.00 77.62 314 LEU A CA 1
ATOM 2603 C C . LEU A 1 314 ? 13.343 8.415 -17.510 1.00 77.62 314 LEU A C 1
ATOM 2605 O O . LEU A 1 314 ? 14.038 8.689 -18.488 1.00 77.62 314 LEU A O 1
ATOM 2609 N N . GLY A 1 315 ? 12.299 7.590 -17.578 1.00 79.38 315 GLY A N 1
ATOM 2610 C CA . GLY A 1 315 ? 11.669 7.189 -18.834 1.00 79.38 315 GLY A CA 1
ATOM 2611 C C . GLY A 1 315 ? 10.714 8.273 -19.339 1.00 79.38 315 GLY A C 1
ATOM 2612 O O . GLY A 1 315 ? 10.285 9.118 -18.561 1.00 79.38 315 GLY A O 1
ATOM 2613 N N . GLY A 1 316 ? 10.374 8.229 -20.631 1.00 78.12 316 GLY A N 1
ATOM 2614 C CA . GLY A 1 316 ? 9.373 9.127 -21.223 1.00 78.12 316 GLY A CA 1
ATOM 2615 C C . GLY A 1 316 ? 9.798 10.596 -21.241 1.00 78.12 316 GLY A C 1
ATOM 2616 O O . GLY A 1 316 ? 9.113 11.436 -20.671 1.00 78.12 316 GLY A O 1
ATOM 2617 N N . LYS A 1 317 ? 10.935 10.900 -21.877 1.00 87.38 317 LYS A N 1
ATOM 2618 C CA . LYS A 1 317 ? 11.422 12.278 -22.004 1.00 87.38 317 LYS A CA 1
ATOM 2619 C C . LYS A 1 317 ? 10.502 13.115 -22.895 1.00 87.38 317 LYS A C 1
ATOM 2621 O O . LYS A 1 317 ? 10.047 12.625 -23.931 1.00 87.38 317 LYS A O 1
ATOM 2626 N N . TRP A 1 318 ? 10.284 14.375 -22.537 1.00 90.06 318 TRP A N 1
ATOM 2627 C CA . TRP A 1 318 ? 9.524 15.306 -23.355 1.00 90.06 318 TRP A CA 1
ATOM 2628 C C . TRP A 1 318 ? 10.381 15.815 -24.520 1.00 90.06 318 TRP A C 1
ATOM 2630 O O . TRP A 1 318 ? 11.303 16.617 -24.353 1.00 90.06 318 TRP A O 1
ATOM 2640 N N . VAL A 1 319 ? 10.070 15.322 -25.720 1.00 93.81 319 VAL A N 1
ATOM 2641 C CA . VAL A 1 319 ? 10.702 15.736 -26.978 1.00 93.81 319 VAL A CA 1
ATOM 2642 C C . VAL A 1 319 ? 9.804 16.752 -27.681 1.00 93.81 319 VAL A C 1
ATOM 2644 O O . VAL A 1 319 ? 8.641 16.459 -27.949 1.00 93.81 319 VAL A O 1
ATOM 2647 N N . LEU A 1 320 ? 10.348 17.932 -27.966 1.00 94.25 320 LEU A N 1
ATOM 2648 C CA . LEU A 1 320 ? 9.676 19.009 -28.697 1.00 94.25 320 LEU A CA 1
ATOM 2649 C C . LEU A 1 320 ? 9.698 18.756 -30.210 1.00 94.25 320 LEU A C 1
ATOM 2651 O O . LEU A 1 320 ? 10.480 17.938 -30.702 1.00 94.25 320 LEU A O 1
ATOM 2655 N N . GLN A 1 321 ? 8.903 19.504 -30.979 1.00 95.06 321 GLN A N 1
ATOM 2656 C CA . GLN A 1 321 ? 8.852 19.386 -32.447 1.00 95.06 321 GLN A CA 1
ATOM 2657 C C . GLN A 1 321 ? 10.197 19.667 -33.127 1.00 95.06 321 GLN A C 1
ATOM 2659 O O . GLN A 1 321 ? 10.480 19.132 -34.198 1.00 95.06 321 GLN A O 1
ATOM 2664 N N . SER A 1 322 ? 11.047 20.481 -32.503 1.00 95.50 322 SER A N 1
ATOM 2665 C CA . SER A 1 322 ? 12.417 20.742 -32.955 1.00 95.50 322 SER A CA 1
ATOM 2666 C C . SER A 1 322 ? 13.362 19.540 -32.798 1.00 95.50 322 SER A C 1
ATOM 2668 O O . SER A 1 322 ? 14.474 19.564 -33.326 1.00 95.50 322 SER A O 1
ATOM 2670 N N . GLY A 1 323 ? 12.949 18.498 -32.068 1.00 95.88 323 GLY A N 1
ATOM 2671 C CA . GLY A 1 323 ? 13.797 17.390 -31.625 1.00 95.88 323 GLY A CA 1
ATOM 2672 C C . GLY A 1 323 ? 14.556 17.681 -30.326 1.00 95.88 323 GLY A C 1
ATOM 2673 O O . GLY A 1 323 ? 15.277 16.814 -29.830 1.00 95.88 323 GLY A O 1
ATOM 2674 N N . THR A 1 324 ? 14.397 18.880 -29.759 1.00 96.06 324 THR A N 1
ATOM 2675 C CA . THR A 1 324 ? 14.955 19.242 -28.455 1.00 96.06 324 THR A CA 1
ATOM 2676 C C . THR A 1 324 ? 14.301 18.421 -27.347 1.00 96.06 324 THR A C 1
ATOM 2678 O O . THR A 1 324 ? 13.079 18.327 -27.268 1.00 96.06 324 THR A O 1
ATOM 2681 N N . VAL A 1 325 ? 15.116 17.868 -26.450 1.00 94.12 325 VAL A N 1
ATOM 2682 C CA . VAL A 1 325 ? 14.642 17.128 -25.277 1.00 94.12 325 VAL A CA 1
ATOM 2683 C C . VAL A 1 325 ? 14.683 18.041 -24.053 1.00 94.12 325 VAL A C 1
ATOM 2685 O O . VAL A 1 325 ? 15.759 18.490 -23.648 1.00 94.12 325 VAL A O 1
ATOM 2688 N N . VAL A 1 326 ? 13.519 18.336 -23.470 1.00 89.69 326 VAL A N 1
ATOM 2689 C CA . VAL A 1 326 ? 13.370 19.362 -22.422 1.00 89.69 326 VAL A CA 1
ATOM 2690 C C . VAL A 1 326 ? 14.199 19.019 -21.185 1.00 89.69 326 VAL A C 1
ATOM 2692 O O . VAL A 1 326 ? 14.944 19.858 -20.674 1.00 89.69 326 VAL A O 1
ATOM 2695 N N . GLU A 1 327 ? 14.133 17.772 -20.722 1.00 89.44 327 GLU A N 1
ATOM 2696 C CA . GLU A 1 327 ? 14.845 17.318 -19.529 1.00 89.44 327 GLU A CA 1
ATOM 2697 C C . GLU A 1 327 ? 16.363 17.334 -19.714 1.00 89.44 327 GLU A C 1
ATOM 2699 O O . GLU A 1 327 ? 17.085 17.521 -18.737 1.00 89.44 327 GLU A O 1
ATOM 2704 N N . ASP A 1 328 ? 16.861 17.170 -20.941 1.00 91.81 328 ASP A N 1
ATOM 2705 C CA . ASP A 1 328 ? 18.296 17.152 -21.240 1.00 91.81 328 ASP A CA 1
ATOM 2706 C C . ASP A 1 328 ? 18.891 18.554 -21.074 1.00 91.81 328 ASP A C 1
ATOM 2708 O O . ASP A 1 328 ? 19.920 18.716 -20.414 1.00 91.81 328 ASP A O 1
ATOM 2712 N N . ILE A 1 329 ? 18.192 19.579 -21.577 1.00 91.50 329 ILE A N 1
ATOM 2713 C CA . ILE A 1 329 ? 18.577 20.986 -21.400 1.00 91.50 329 ILE A CA 1
ATOM 2714 C C . ILE A 1 329 ? 18.560 21.370 -19.917 1.00 91.50 329 ILE A C 1
ATOM 2716 O O . ILE A 1 329 ? 19.505 21.989 -19.417 1.00 91.50 329 ILE A O 1
ATOM 2720 N N . LEU A 1 330 ? 17.513 20.977 -19.188 1.00 87.81 330 LEU A N 1
ATOM 2721 C CA . LEU A 1 330 ? 17.399 21.274 -17.758 1.00 87.81 330 LEU A CA 1
ATOM 2722 C C . LEU A 1 330 ? 18.433 20.535 -16.925 1.00 87.81 330 LEU A C 1
ATOM 2724 O O . LEU A 1 330 ? 18.995 21.107 -15.992 1.00 87.81 330 LEU A O 1
ATOM 2728 N N . PHE A 1 331 ? 18.707 19.277 -17.261 1.00 85.88 331 PHE A N 1
ATOM 2729 C CA . PHE A 1 331 ? 19.742 18.497 -16.608 1.00 85.88 331 PHE A CA 1
ATOM 2730 C C . PHE A 1 331 ? 21.116 19.122 -16.838 1.00 85.88 331 PHE A C 1
ATOM 2732 O O . PHE A 1 331 ? 21.879 19.282 -15.884 1.00 85.88 331 PHE A O 1
ATOM 2739 N N . GLU A 1 332 ? 21.428 19.533 -18.069 1.00 89.25 332 GLU A N 1
ATOM 2740 C CA . GLU A 1 332 ? 22.695 20.189 -18.373 1.00 89.25 332 GLU A CA 1
ATOM 2741 C C . GLU A 1 332 ? 22.829 21.515 -17.613 1.00 89.25 332 GLU A C 1
ATOM 2743 O O . GLU A 1 332 ? 23.854 21.752 -16.966 1.00 89.25 332 GLU A O 1
ATOM 2748 N N . ALA A 1 333 ? 21.792 22.356 -17.629 1.00 86.50 333 ALA A N 1
ATOM 2749 C CA . ALA A 1 333 ? 21.778 23.614 -16.893 1.00 86.50 333 ALA A CA 1
ATOM 2750 C C . ALA A 1 333 ? 21.924 23.382 -15.380 1.00 86.50 333 ALA A C 1
ATOM 2752 O O . ALA A 1 333 ? 22.810 23.961 -14.753 1.00 86.50 333 ALA A O 1
ATOM 2753 N N . GLY A 1 334 ? 21.131 22.474 -14.809 1.00 78.88 334 GLY A N 1
ATOM 2754 C CA . GLY A 1 334 ? 21.151 22.124 -13.390 1.00 78.88 334 GLY A CA 1
ATOM 2755 C C . GLY A 1 334 ? 22.472 21.504 -12.937 1.00 78.88 334 GLY A C 1
ATOM 2756 O O . GLY A 1 334 ? 22.955 21.816 -11.853 1.00 78.88 334 GLY A O 1
ATOM 2757 N N . SER A 1 335 ? 23.121 20.701 -13.786 1.00 79.56 335 SER A N 1
ATOM 2758 C CA . SER A 1 335 ? 24.424 20.090 -13.484 1.00 79.56 335 SER A CA 1
ATOM 2759 C C . SER A 1 335 ? 25.550 21.115 -13.298 1.00 79.56 335 SER A C 1
ATOM 2761 O O . SER A 1 335 ? 26.533 20.839 -12.606 1.00 79.56 335 SER A O 1
ATOM 2763 N N . LYS A 1 336 ? 25.398 22.308 -13.891 1.00 81.00 336 LYS A N 1
ATOM 2764 C CA . LYS A 1 336 ? 26.339 23.429 -13.777 1.00 81.00 336 LYS A CA 1
ATOM 2765 C C . LYS A 1 336 ? 26.070 24.287 -12.538 1.00 81.00 336 LYS A C 1
ATOM 2767 O O . LYS A 1 336 ? 26.954 25.033 -12.116 1.00 81.00 336 LYS A O 1
ATOM 2772 N N . ILE A 1 337 ? 24.880 24.188 -11.946 1.00 74.62 337 ILE A N 1
ATOM 2773 C CA . ILE A 1 337 ? 24.512 24.953 -10.757 1.00 74.62 337 ILE A CA 1
ATOM 2774 C C . ILE A 1 337 ? 25.062 24.230 -9.527 1.00 74.62 337 ILE A C 1
ATOM 2776 O O . ILE A 1 337 ? 24.877 23.034 -9.321 1.00 74.62 337 ILE A O 1
ATOM 2780 N N . SER A 1 338 ? 25.777 24.968 -8.683 1.00 62.81 338 SER A N 1
ATOM 2781 C CA . SER A 1 338 ? 26.455 24.403 -7.520 1.00 62.81 338 SER A CA 1
ATOM 2782 C C . SER A 1 338 ? 25.536 24.159 -6.321 1.00 62.81 338 SER A C 1
ATOM 2784 O O . SER A 1 338 ? 26.044 23.727 -5.295 1.00 62.81 338 SER A O 1
ATOM 2786 N N . CYS A 1 339 ? 24.225 24.413 -6.390 1.00 60.31 339 CYS A N 1
ATOM 2787 C CA . CYS A 1 339 ? 23.331 24.323 -5.233 1.00 60.31 339 CYS A CA 1
ATOM 2788 C C . CYS A 1 339 ? 22.595 22.973 -5.117 1.00 60.31 339 CYS A C 1
ATOM 2790 O O . CYS A 1 339 ? 22.240 22.334 -6.100 1.00 60.31 339 CYS A O 1
ATOM 2792 N N . ASP A 1 340 ? 22.332 22.568 -3.872 1.00 53.34 340 ASP A N 1
ATOM 2793 C CA . ASP A 1 340 ? 21.631 21.335 -3.470 1.00 53.34 340 ASP A CA 1
ATOM 2794 C C . ASP A 1 340 ? 20.113 21.288 -3.799 1.00 53.34 340 ASP A C 1
ATOM 2796 O O . ASP A 1 340 ? 19.375 20.509 -3.194 1.00 53.34 340 ASP A O 1
ATOM 2800 N N . THR A 1 341 ? 19.580 22.105 -4.714 1.00 54.53 341 THR A N 1
ATOM 2801 C CA . THR A 1 341 ? 18.140 22.061 -5.043 1.00 54.53 341 THR A CA 1
ATOM 2802 C C . THR A 1 341 ? 17.845 21.050 -6.151 1.00 54.53 341 THR A C 1
ATOM 2804 O O . THR A 1 341 ? 17.858 21.370 -7.331 1.00 54.53 341 THR A O 1
ATOM 2807 N N . TYR A 1 342 ? 17.537 19.816 -5.745 1.00 51.91 342 TYR A N 1
ATOM 2808 C CA . TYR A 1 342 ? 17.213 18.661 -6.601 1.00 51.91 342 TYR A CA 1
ATOM 2809 C C . TYR A 1 342 ? 15.809 18.689 -7.242 1.00 51.91 342 TYR A C 1
ATOM 2811 O O . TYR A 1 342 ? 15.212 17.631 -7.442 1.00 51.91 342 TYR A O 1
ATOM 2819 N N . ARG A 1 343 ? 15.231 19.859 -7.525 1.00 55.78 343 ARG A N 1
ATOM 2820 C CA . ARG A 1 343 ? 13.878 19.931 -8.095 1.00 55.78 343 ARG A CA 1
ATOM 2821 C C . ARG A 1 343 ? 13.951 20.135 -9.605 1.00 55.78 343 ARG A C 1
ATOM 2823 O O . ARG A 1 343 ? 14.356 21.198 -10.049 1.00 55.78 343 ARG A O 1
ATOM 2830 N N . PHE A 1 344 ? 13.480 19.149 -10.372 1.00 57.59 344 PHE A N 1
ATOM 2831 C CA . PHE A 1 344 ? 13.137 19.289 -11.799 1.00 57.59 344 PHE A CA 1
ATOM 2832 C C . PHE A 1 344 ? 11.832 20.085 -11.994 1.00 57.59 344 PHE A C 1
ATOM 2834 O O . PHE A 1 344 ? 11.090 19.866 -12.945 1.00 57.59 344 PHE A O 1
ATOM 2841 N N . MET A 1 345 ? 11.511 20.986 -11.066 1.00 62.38 345 MET A N 1
ATOM 2842 C CA . MET A 1 345 ? 10.380 21.881 -11.241 1.00 62.38 345 MET A CA 1
ATOM 2843 C C . MET A 1 345 ? 10.855 23.023 -12.125 1.00 62.38 345 MET A C 1
ATOM 2845 O O . MET A 1 345 ? 11.669 23.842 -11.702 1.00 62.38 345 MET A O 1
ATOM 2849 N N . LEU A 1 346 ? 10.369 23.028 -13.362 1.00 64.81 346 LEU A N 1
ATOM 2850 C CA . LEU A 1 346 ? 10.459 24.171 -14.254 1.00 64.81 346 LEU A CA 1
ATOM 2851 C C . LEU A 1 346 ? 9.724 25.345 -13.608 1.00 64.81 346 LEU A C 1
ATOM 2853 O O . LEU A 1 346 ? 8.496 25.345 -13.546 1.00 64.81 346 LEU A O 1
ATOM 2857 N N . ASP A 1 347 ? 10.470 26.334 -13.125 1.00 76.81 347 ASP A N 1
ATOM 2858 C CA . ASP A 1 347 ? 9.893 27.644 -12.853 1.00 76.81 347 ASP A CA 1
ATOM 2859 C C . ASP A 1 347 ? 9.757 28.375 -14.192 1.00 76.81 347 ASP A C 1
ATOM 2861 O O . ASP A 1 347 ? 10.741 28.808 -14.795 1.00 76.81 347 ASP A O 1
ATOM 2865 N N . LEU A 1 348 ? 8.527 28.428 -14.695 1.00 80.38 348 LEU A N 1
ATOM 2866 C CA . LEU A 1 348 ? 8.210 29.037 -15.985 1.00 80.38 348 LEU A CA 1
ATOM 2867 C C . LEU A 1 348 ? 8.273 30.566 -15.931 1.00 80.38 348 LEU A C 1
ATOM 2869 O O . LEU A 1 348 ? 8.402 31.208 -16.977 1.00 80.38 348 LEU A O 1
ATOM 2873 N N . ASP A 1 349 ? 8.223 31.135 -14.726 1.00 79.06 349 ASP A N 1
ATOM 2874 C CA . ASP A 1 349 ? 8.355 32.567 -14.497 1.00 79.06 349 ASP A CA 1
ATOM 2875 C C . ASP A 1 349 ? 9.827 32.992 -14.375 1.00 79.06 349 ASP A C 1
ATOM 2877 O O . ASP A 1 349 ? 10.126 34.184 -14.491 1.00 79.06 349 ASP A O 1
ATOM 2881 N N . ASP A 1 350 ? 10.769 32.049 -14.208 1.00 81.81 350 ASP A N 1
ATOM 2882 C CA . ASP A 1 350 ? 12.202 32.348 -14.155 1.00 81.81 350 ASP A CA 1
ATOM 2883 C C . ASP A 1 350 ? 12.751 32.691 -15.558 1.00 81.81 350 ASP A C 1
ATOM 2885 O O . ASP A 1 350 ? 12.897 31.817 -16.428 1.00 81.81 350 ASP A O 1
ATOM 2889 N N . PRO A 1 351 ? 13.172 33.952 -15.804 1.00 87.38 351 PRO A N 1
ATOM 2890 C CA . PRO A 1 351 ? 13.747 34.350 -17.085 1.00 87.38 351 PRO A CA 1
ATOM 2891 C C . PRO A 1 351 ? 15.027 33.581 -17.429 1.00 87.38 351 PRO A C 1
ATOM 2893 O O . PRO A 1 351 ? 15.417 33.529 -18.595 1.00 87.38 351 PRO A O 1
ATOM 2896 N N . SER A 1 352 ? 15.714 33.033 -16.426 1.00 85.75 352 SER A N 1
ATOM 2897 C CA . SER A 1 352 ? 16.939 32.248 -16.582 1.00 85.75 352 SER A CA 1
ATOM 2898 C C . SER A 1 352 ? 16.646 30.906 -17.243 1.00 85.75 352 SER A C 1
ATOM 2900 O O . SER A 1 352 ? 17.389 30.509 -18.136 1.00 85.75 352 SER A O 1
ATOM 2902 N N . VAL A 1 353 ? 15.539 30.261 -16.861 1.00 87.00 353 VAL A N 1
ATOM 2903 C CA . VAL A 1 353 ? 15.057 29.008 -17.460 1.00 87.00 353 VAL A CA 1
ATOM 2904 C C . VAL A 1 353 ? 14.582 29.260 -18.885 1.00 87.00 353 VAL A C 1
ATOM 2906 O O . VAL A 1 353 ? 14.991 28.552 -19.800 1.00 87.00 353 VAL A O 1
ATOM 2909 N N . LYS A 1 354 ? 13.818 30.336 -19.108 1.00 92.12 354 LYS A N 1
ATOM 2910 C CA . LYS A 1 354 ? 13.357 30.727 -20.450 1.00 92.12 354 LYS A CA 1
ATOM 2911 C C . LYS A 1 354 ? 14.500 30.903 -21.455 1.00 92.12 354 LYS A C 1
ATOM 2913 O O . LYS A 1 354 ? 14.351 30.565 -22.622 1.00 92.12 354 LYS A O 1
ATOM 2918 N N . ARG A 1 355 ? 15.651 31.423 -21.015 1.00 94.00 355 ARG A N 1
ATOM 2919 C CA . ARG A 1 355 ? 16.839 31.614 -21.872 1.00 94.00 355 ARG A CA 1
ATOM 2920 C C . ARG A 1 355 ? 17.549 30.313 -22.255 1.00 94.00 355 ARG A C 1
ATOM 2922 O O . ARG A 1 355 ? 18.438 30.370 -23.099 1.00 94.00 355 ARG A O 1
ATOM 2929 N N . LEU A 1 356 ? 17.211 29.183 -21.632 1.00 93.69 356 LEU A N 1
ATOM 2930 C CA . LEU A 1 356 ? 17.788 27.882 -21.979 1.00 93.69 356 LEU A CA 1
ATOM 2931 C C . LEU A 1 356 ? 17.210 27.313 -23.279 1.00 93.69 356 LEU A C 1
ATOM 2933 O O . LEU A 1 356 ? 17.843 26.460 -23.895 1.00 93.69 356 LEU A O 1
ATOM 2937 N N . PHE A 1 357 ? 16.035 27.787 -23.693 1.00 95.44 357 PHE A N 1
ATOM 2938 C CA . PHE A 1 357 ? 15.294 27.270 -24.838 1.00 95.44 357 PHE A CA 1
ATOM 2939 C C . PHE A 1 357 ? 15.249 28.290 -25.979 1.00 95.44 357 PHE A C 1
ATOM 2941 O O . PHE A 1 357 ? 15.370 29.501 -25.763 1.00 95.44 357 PHE A O 1
ATOM 2948 N N . SER A 1 358 ? 15.064 27.798 -27.207 1.00 96.81 358 SER A N 1
ATOM 2949 C CA . SER A 1 358 ? 14.737 28.662 -28.344 1.00 96.81 358 SER A CA 1
ATOM 2950 C C . SER A 1 358 ? 13.361 29.313 -28.146 1.00 96.81 358 SER A C 1
ATOM 2952 O O . SER A 1 358 ? 12.569 28.891 -27.299 1.00 96.81 358 SER A O 1
ATOM 2954 N N . LEU A 1 359 ? 13.061 30.371 -28.905 1.00 96.69 359 LEU A N 1
ATOM 2955 C CA . LEU A 1 359 ? 11.769 31.053 -28.790 1.00 96.69 359 LEU A CA 1
ATOM 2956 C C . LEU A 1 359 ? 10.616 30.118 -29.186 1.00 96.69 359 LEU A C 1
ATOM 2958 O O . LEU A 1 359 ? 9.552 30.152 -28.568 1.00 96.69 359 LEU A O 1
ATOM 2962 N N . GLU A 1 360 ? 10.848 29.293 -30.204 1.00 97.19 360 GLU A N 1
ATOM 2963 C CA . GLU A 1 360 ? 9.927 28.296 -30.736 1.00 97.19 360 GLU A CA 1
ATOM 2964 C C . GLU A 1 360 ? 9.687 27.174 -29.721 1.00 97.19 360 GLU A C 1
ATOM 2966 O O . GLU A 1 360 ? 8.534 26.908 -29.381 1.00 97.19 360 GLU A O 1
ATOM 2971 N N . ASP A 1 361 ? 10.760 26.610 -29.159 1.00 96.31 361 ASP A N 1
ATOM 2972 C CA . ASP A 1 361 ? 10.686 25.576 -28.120 1.00 96.31 361 ASP A CA 1
ATOM 2973 C C . ASP A 1 361 ? 9.972 26.095 -26.874 1.00 96.31 361 ASP A C 1
ATOM 2975 O O . ASP A 1 361 ? 9.100 25.432 -26.322 1.00 96.31 361 ASP A O 1
ATOM 2979 N N . TRP A 1 362 ? 10.296 27.315 -26.439 1.00 94.81 362 TRP A N 1
ATOM 2980 C CA . TRP A 1 362 ? 9.641 27.922 -25.286 1.00 94.81 362 TRP A CA 1
ATOM 2981 C C . TRP A 1 362 ? 8.145 28.126 -25.526 1.00 94.81 362 TRP A C 1
ATOM 2983 O O . TRP A 1 362 ? 7.326 27.901 -24.633 1.00 94.81 362 TRP A O 1
ATOM 2993 N N . LYS A 1 363 ? 7.769 28.539 -26.740 1.00 95.19 363 LYS A N 1
ATOM 2994 C CA . LYS A 1 363 ? 6.363 28.683 -27.117 1.00 95.19 363 LYS A CA 1
ATOM 2995 C C . LYS A 1 363 ? 5.645 27.333 -27.083 1.00 95.19 363 LYS A C 1
ATOM 2997 O O . LYS A 1 363 ? 4.538 27.282 -26.563 1.00 95.19 363 LYS A O 1
ATOM 3002 N N . GLU A 1 364 ? 6.267 26.265 -27.576 1.00 94.56 364 GLU A N 1
ATOM 3003 C CA . GLU A 1 364 ? 5.718 24.905 -27.512 1.00 94.56 364 GLU A CA 1
ATOM 3004 C C . GLU A 1 364 ? 5.572 24.415 -26.066 1.00 94.56 364 GLU A C 1
ATOM 3006 O O . GLU A 1 364 ? 4.484 23.990 -25.681 1.00 94.56 364 GLU A O 1
ATOM 3011 N N . ILE A 1 365 ? 6.616 24.571 -25.241 1.00 90.81 365 ILE A N 1
ATOM 3012 C CA . ILE A 1 365 ? 6.592 24.229 -23.811 1.00 90.81 365 ILE A CA 1
ATOM 3013 C C . ILE A 1 365 ? 5.431 24.949 -23.124 1.00 90.81 365 ILE A C 1
ATOM 3015 O O . ILE A 1 365 ? 4.628 24.315 -22.450 1.00 90.81 365 ILE A O 1
ATOM 3019 N N . THR A 1 366 ? 5.302 26.265 -23.320 1.00 90.25 366 THR A N 1
ATOM 3020 C CA . THR A 1 366 ? 4.220 27.036 -22.684 1.00 90.25 366 THR A CA 1
ATOM 3021 C C . THR A 1 366 ? 2.829 26.722 -23.236 1.00 90.25 366 THR A C 1
ATOM 3023 O O . THR A 1 366 ? 1.854 26.875 -22.508 1.00 90.25 366 THR A O 1
ATOM 3026 N N . ALA A 1 367 ? 2.719 26.271 -24.489 1.00 88.50 367 ALA A N 1
ATOM 3027 C CA . ALA A 1 367 ? 1.447 25.904 -25.108 1.00 88.50 367 ALA A CA 1
ATOM 3028 C C . ALA A 1 367 ? 0.972 24.494 -24.724 1.00 88.50 367 ALA A C 1
ATOM 3030 O O . ALA A 1 367 ? -0.230 24.250 -24.700 1.00 88.50 367 ALA A O 1
ATOM 3031 N N . GLY A 1 368 ? 1.900 23.574 -24.438 1.00 79.38 368 GLY A N 1
ATOM 3032 C CA . GLY A 1 368 ? 1.593 22.216 -23.978 1.00 79.38 368 GLY A CA 1
ATOM 3033 C C . GLY A 1 368 ? 1.176 22.143 -22.509 1.00 79.38 368 GLY A C 1
ATOM 3034 O O . GLY A 1 368 ? 0.702 21.103 -22.054 1.00 79.38 368 GLY A O 1
ATOM 3035 N N . LEU A 1 369 ? 1.334 23.236 -21.760 1.00 77.38 369 LEU A N 1
ATOM 3036 C CA . LEU A 1 369 ? 0.863 23.307 -20.388 1.00 77.38 369 LEU A CA 1
ATOM 3037 C C . LEU A 1 369 ? -0.651 23.506 -20.363 1.00 77.38 369 LEU A C 1
ATOM 3039 O O . LEU A 1 369 ? -1.174 24.324 -21.126 1.00 77.38 369 LEU A O 1
ATOM 3043 N N . PRO A 1 370 ? -1.366 22.804 -19.470 1.00 65.75 370 PRO A N 1
ATOM 3044 C CA . PRO A 1 370 ? -2.772 23.087 -19.257 1.00 65.75 370 PRO A CA 1
ATOM 3045 C C . PRO A 1 370 ? -2.916 24.569 -18.904 1.00 65.75 370 PRO A C 1
ATOM 3047 O O . PRO A 1 370 ? -2.212 25.078 -18.027 1.00 65.75 370 PRO A O 1
ATOM 3050 N N . SER A 1 371 ? -3.807 25.260 -19.622 1.00 65.19 371 SER A N 1
ATOM 3051 C CA . SER A 1 371 ? -4.226 26.618 -19.278 1.00 65.19 371 SER A CA 1
ATOM 3052 C C . SER A 1 371 ? -4.477 26.675 -17.771 1.00 65.19 371 SER A C 1
ATOM 3054 O O . SER A 1 371 ? -5.227 25.857 -17.236 1.00 65.19 371 SER A O 1
ATOM 3056 N N . GLN A 1 372 ? -3.841 27.630 -17.089 1.00 55.91 372 GLN A N 1
ATOM 3057 C CA . GLN A 1 372 ? -3.932 27.838 -15.639 1.00 55.91 372 GLN A CA 1
ATOM 3058 C C . GLN A 1 372 ? -5.387 27.989 -15.137 1.00 55.91 372 GLN A C 1
ATOM 3060 O O . GLN A 1 372 ? -5.640 27.921 -13.938 1.00 55.91 372 GLN A O 1
ATOM 3065 N N . GLU A 1 373 ? -6.346 28.156 -16.048 1.00 55.62 373 GLU A N 1
ATOM 3066 C CA . GLU A 1 373 ? -7.766 28.382 -15.786 1.00 55.62 373 GLU A CA 1
ATOM 3067 C C . GLU A 1 373 ? -8.575 27.156 -15.319 1.00 55.62 373 GLU A C 1
ATOM 3069 O O . GLU A 1 373 ? -9.788 27.279 -15.179 1.00 55.62 373 GLU A O 1
ATOM 3074 N N . MET A 1 374 ? -7.977 25.990 -15.046 1.00 55.66 374 MET A N 1
ATOM 3075 C CA . MET A 1 374 ? -8.765 24.793 -14.693 1.00 55.66 374 MET A CA 1
ATOM 3076 C C . MET A 1 374 ? -8.338 24.024 -13.442 1.00 55.66 374 MET A C 1
ATOM 3078 O O . MET A 1 374 ? -8.785 22.900 -13.265 1.00 55.66 374 MET A O 1
ATOM 3082 N N . TYR A 1 375 ? -7.560 24.602 -12.524 1.00 63.12 375 TYR A N 1
ATOM 3083 C CA . TYR A 1 375 ? -7.551 24.014 -11.180 1.00 63.12 375 TYR A CA 1
ATOM 3084 C C . TYR A 1 375 ? -8.891 24.316 -10.522 1.00 63.12 375 TYR A C 1
ATOM 3086 O O . TYR A 1 375 ? -9.279 25.483 -10.431 1.00 63.12 375 TYR A O 1
ATOM 3094 N N . SER A 1 376 ? -9.593 23.286 -10.050 1.00 78.06 376 SER A N 1
ATOM 3095 C CA . SER A 1 376 ? -10.742 23.514 -9.176 1.00 78.06 376 SER A CA 1
ATOM 3096 C C . SER A 1 376 ? -10.341 24.439 -8.016 1.00 78.06 376 SER A C 1
ATOM 3098 O O . SER A 1 376 ? -9.207 24.388 -7.526 1.00 78.06 376 SER A O 1
ATOM 3100 N N . ASP A 1 377 ? -11.263 25.276 -7.526 1.00 77.19 377 ASP A N 1
ATOM 3101 C CA . ASP A 1 377 ? -10.998 26.133 -6.356 1.00 77.19 377 ASP A CA 1
ATOM 3102 C C . ASP A 1 377 ? -10.457 25.307 -5.170 1.00 77.19 377 ASP A C 1
ATOM 3104 O O . ASP A 1 377 ? -9.626 25.775 -4.392 1.00 77.19 377 ASP A O 1
ATOM 3108 N N . ALA A 1 378 ? -10.872 24.040 -5.069 1.00 76.25 378 ALA A N 1
ATOM 3109 C CA . ALA A 1 378 ? -10.363 23.083 -4.095 1.00 76.25 378 ALA A CA 1
ATOM 3110 C C . ALA A 1 378 ? -8.872 22.752 -4.302 1.00 76.25 378 ALA A C 1
ATOM 3112 O O . ALA A 1 378 ? -8.113 22.784 -3.331 1.00 76.25 378 ALA A O 1
ATOM 3113 N N . ALA A 1 379 ? -8.434 22.496 -5.538 1.00 73.12 379 ALA A N 1
ATOM 3114 C CA . ALA A 1 379 ? -7.032 22.246 -5.873 1.00 73.12 379 ALA A CA 1
ATOM 3115 C C . ALA A 1 379 ? -6.153 23.479 -5.644 1.00 73.12 379 ALA A C 1
ATOM 3117 O O . ALA A 1 379 ? -5.057 23.356 -5.092 1.00 73.12 379 ALA A O 1
ATOM 3118 N N . ALA A 1 380 ? -6.652 24.674 -5.972 1.00 76.31 380 ALA A N 1
ATOM 3119 C CA . ALA A 1 380 ? -5.955 25.927 -5.692 1.00 76.31 380 ALA A CA 1
ATOM 3120 C C . ALA A 1 380 ? -5.771 26.152 -4.180 1.00 76.31 380 ALA A C 1
ATOM 3122 O O . ALA A 1 380 ? -4.662 26.440 -3.727 1.00 76.31 380 ALA A O 1
ATOM 3123 N N . ILE A 1 381 ? -6.828 25.954 -3.380 1.00 77.94 381 ILE A N 1
ATOM 3124 C CA . ILE A 1 381 ? -6.764 26.041 -1.910 1.00 77.94 381 ILE A CA 1
ATOM 3125 C C . ILE A 1 381 ? -5.801 24.988 -1.341 1.00 77.94 381 ILE A C 1
ATOM 3127 O O . ILE A 1 381 ? -5.043 25.273 -0.408 1.00 77.94 381 ILE A O 1
ATOM 3131 N N . TYR A 1 382 ? -5.809 23.777 -1.902 1.00 79.44 382 TYR A N 1
ATOM 3132 C CA . TYR A 1 382 ? -4.921 22.699 -1.484 1.00 79.44 382 TYR A CA 1
ATOM 3133 C C . TYR A 1 382 ? -3.453 23.034 -1.765 1.00 79.44 382 TYR A C 1
ATOM 3135 O O . TYR A 1 382 ? -2.631 22.959 -0.853 1.00 79.44 382 TYR A O 1
ATOM 3143 N N . LEU A 1 383 ? -3.120 23.486 -2.976 1.00 77.31 383 LEU A N 1
ATOM 3144 C CA . LEU A 1 383 ? -1.766 23.908 -3.354 1.00 77.31 383 LEU A CA 1
ATOM 3145 C C . LEU A 1 383 ? -1.275 25.112 -2.536 1.00 77.31 383 LEU A C 1
ATOM 3147 O O . LEU A 1 383 ? -0.144 25.101 -2.045 1.00 77.31 383 LEU A O 1
ATOM 3151 N N . ASP A 1 384 ? -2.132 26.109 -2.303 1.00 78.12 384 ASP A N 1
ATOM 3152 C CA . ASP A 1 384 ? -1.810 27.286 -1.483 1.00 78.12 384 ASP A CA 1
ATOM 3153 C C . ASP A 1 384 ? -1.478 26.908 -0.025 1.00 78.12 384 ASP A C 1
ATOM 3155 O O . ASP A 1 384 ? -0.673 27.569 0.642 1.00 78.12 384 ASP A O 1
ATOM 3159 N N . SER A 1 385 ? -2.027 25.794 0.475 1.00 80.75 385 SER A N 1
ATOM 3160 C CA . SER A 1 385 ? -1.663 25.272 1.795 1.00 80.75 385 SER A CA 1
ATOM 3161 C C . SER A 1 385 ? -0.182 24.877 1.877 1.00 80.75 385 SER A C 1
ATOM 3163 O O . SER A 1 385 ? 0.452 25.153 2.896 1.00 80.75 385 SER A O 1
ATOM 3165 N N . PHE A 1 386 ? 0.405 24.349 0.793 1.00 77.00 386 PHE A N 1
ATOM 3166 C CA . PHE A 1 386 ? 1.826 23.987 0.723 1.00 77.00 386 PHE A CA 1
ATOM 3167 C C . PHE A 1 386 ? 2.737 25.204 0.578 1.00 77.00 386 PHE A C 1
ATOM 3169 O O . PHE A 1 386 ? 3.833 25.213 1.138 1.00 77.00 386 PHE A O 1
ATOM 3176 N N . CYS A 1 387 ? 2.287 26.264 -0.099 1.00 72.94 387 CYS A N 1
ATOM 3177 C CA . CYS A 1 387 ? 3.039 27.520 -0.203 1.00 72.94 387 CYS A CA 1
ATOM 3178 C C . CYS A 1 387 ? 3.273 28.186 1.166 1.00 72.94 387 CYS A C 1
ATOM 3180 O O . CYS A 1 387 ? 4.231 28.942 1.342 1.00 72.94 387 CYS A O 1
ATOM 3182 N N . LYS A 1 388 ? 2.418 27.894 2.154 1.00 76.81 388 LYS A N 1
ATOM 3183 C CA . LYS A 1 388 ? 2.491 28.452 3.514 1.00 76.81 388 LYS A CA 1
ATOM 3184 C C . LYS A 1 388 ? 3.329 27.613 4.480 1.00 76.81 388 LYS A C 1
ATOM 3186 O O . LYS A 1 388 ? 3.648 28.101 5.565 1.00 76.81 388 LYS A O 1
ATOM 3191 N N . VAL A 1 389 ? 3.704 26.393 4.098 1.00 80.38 389 VAL A N 1
ATOM 3192 C CA . VAL A 1 389 ? 4.489 25.470 4.925 1.00 80.38 389 VAL A CA 1
ATOM 3193 C C . VAL A 1 389 ? 5.934 25.954 5.047 1.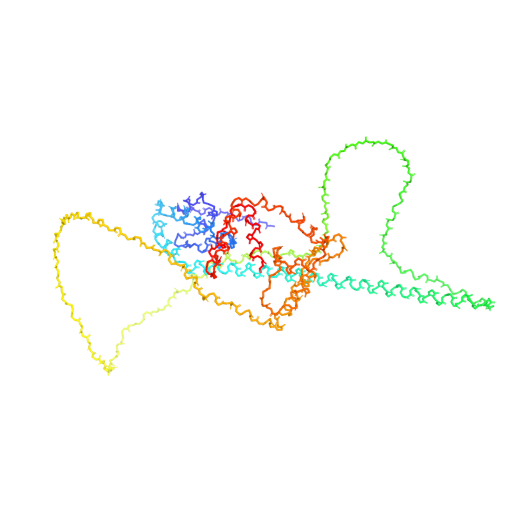00 80.38 389 VAL A C 1
ATOM 3195 O O . VAL A 1 389 ? 6.644 26.124 4.057 1.00 80.38 389 VAL A O 1
ATOM 3198 N N . LYS A 1 390 ? 6.405 26.142 6.282 1.00 75.06 390 LYS A N 1
ATOM 3199 C CA . LYS A 1 390 ? 7.783 26.563 6.597 1.00 75.06 390 LYS A CA 1
ATOM 3200 C C . LYS A 1 390 ? 8.573 25.492 7.341 1.00 75.06 390 LYS A C 1
ATOM 3202 O O . LYS A 1 390 ? 9.806 25.554 7.364 1.00 75.06 390 LYS A O 1
ATOM 3207 N N . THR A 1 391 ? 7.886 24.527 7.950 1.00 76.50 391 THR A N 1
ATOM 3208 C CA . THR A 1 391 ? 8.487 23.468 8.771 1.00 76.50 391 THR A CA 1
ATOM 3209 C C . THR A 1 391 ? 8.103 22.071 8.278 1.00 76.50 391 THR A C 1
ATOM 3211 O O . THR A 1 391 ? 7.132 21.900 7.545 1.00 76.50 391 THR A O 1
ATOM 3214 N N . SER A 1 392 ? 8.870 21.048 8.670 1.00 60.00 392 SER A N 1
ATOM 3215 C CA . SER A 1 392 ? 8.574 19.656 8.300 1.00 60.00 392 SER A CA 1
ATOM 3216 C C . SER A 1 392 ? 7.293 19.126 8.952 1.00 60.00 392 SER A C 1
ATOM 3218 O O . SER A 1 392 ? 6.602 18.318 8.346 1.00 60.00 392 SER A O 1
ATOM 3220 N N . GLU A 1 393 ? 6.952 19.587 10.158 1.00 76.44 393 GLU A N 1
ATOM 3221 C CA . GLU A 1 393 ? 5.698 19.223 10.835 1.00 76.44 393 GLU A CA 1
ATOM 3222 C C . GLU A 1 393 ? 4.476 19.835 10.138 1.00 76.44 393 GLU A C 1
ATOM 3224 O O . GLU A 1 393 ? 3.448 19.179 9.983 1.00 76.44 393 GLU A O 1
ATOM 3229 N N . GLU A 1 394 ? 4.591 21.080 9.667 1.00 75.00 394 GLU A N 1
ATOM 3230 C CA . GLU A 1 394 ? 3.558 21.720 8.846 1.00 75.00 394 GLU A CA 1
ATOM 3231 C C . GLU A 1 394 ? 3.388 21.011 7.499 1.00 75.00 394 GLU A C 1
ATOM 3233 O O . GLU A 1 394 ? 2.259 20.872 7.034 1.00 75.00 394 GLU A O 1
ATOM 3238 N N . LEU A 1 395 ? 4.485 20.521 6.907 1.00 73.81 395 LEU A N 1
ATOM 3239 C CA . LEU A 1 395 ? 4.440 19.731 5.678 1.00 73.81 395 LEU A CA 1
ATOM 3240 C C . LEU A 1 395 ? 3.699 18.413 5.900 1.00 73.81 395 LEU A C 1
ATOM 3242 O O . LEU A 1 395 ? 2.790 18.096 5.140 1.00 73.81 395 LEU A O 1
ATOM 3246 N N . ASP A 1 396 ? 4.041 17.677 6.960 1.00 73.12 396 ASP A N 1
ATOM 3247 C CA . ASP A 1 396 ? 3.361 16.427 7.314 1.00 73.12 396 ASP A CA 1
ATOM 3248 C C . ASP A 1 396 ? 1.866 16.667 7.570 1.00 73.12 396 ASP A C 1
ATOM 3250 O O . ASP A 1 396 ? 1.005 15.925 7.100 1.00 73.12 396 ASP A O 1
ATOM 3254 N N . LYS A 1 397 ? 1.526 17.771 8.242 1.00 81.94 397 LYS A N 1
ATOM 3255 C CA . LYS A 1 397 ? 0.134 18.167 8.464 1.00 81.94 397 LYS A CA 1
ATOM 3256 C C . LYS A 1 397 ? -0.605 18.491 7.161 1.00 81.94 397 LYS A C 1
ATOM 3258 O O . LYS A 1 397 ? -1.758 18.088 7.031 1.00 81.94 397 LYS A O 1
ATOM 3263 N N . ALA A 1 398 ? 0.032 19.187 6.218 1.00 76.81 398 ALA A N 1
ATOM 3264 C CA . ALA A 1 398 ? -0.547 19.489 4.907 1.00 76.81 398 ALA A CA 1
ATOM 3265 C C . ALA A 1 398 ? -0.747 18.213 4.068 1.00 76.81 398 ALA A C 1
ATOM 3267 O O . ALA A 1 398 ? -1.809 18.020 3.483 1.00 76.81 398 ALA A O 1
ATOM 3268 N N . LEU A 1 399 ? 0.217 17.286 4.102 1.00 74.56 399 LEU A N 1
ATOM 3269 C CA . LEU A 1 399 ? 0.136 15.986 3.426 1.00 74.56 399 LEU A CA 1
ATOM 3270 C C . LEU A 1 399 ? -0.936 15.057 4.023 1.00 74.56 399 LEU A C 1
ATOM 3272 O O . LEU A 1 399 ? -1.492 14.218 3.321 1.00 74.56 399 LEU A O 1
ATOM 3276 N N . ARG A 1 400 ? -1.266 15.184 5.313 1.00 77.56 400 ARG A N 1
ATOM 3277 C CA . ARG A 1 400 ? -2.351 14.398 5.937 1.00 77.56 400 ARG A CA 1
ATOM 3278 C C . ARG A 1 400 ? -3.744 14.818 5.487 1.00 77.56 400 ARG A C 1
ATOM 3280 O O . ARG A 1 400 ? -4.686 14.040 5.647 1.00 77.56 400 ARG A O 1
ATOM 3287 N N . ILE A 1 401 ? -3.893 16.027 4.952 1.00 75.88 401 ILE A N 1
ATOM 3288 C CA . ILE A 1 401 ? -5.139 16.452 4.325 1.00 75.88 401 ILE A CA 1
ATOM 3289 C C . ILE A 1 401 ? -5.182 15.732 2.980 1.00 75.88 401 ILE A C 1
ATOM 3291 O O . ILE A 1 401 ? -4.598 16.198 2.005 1.00 75.88 401 ILE A O 1
ATOM 3295 N N . ARG A 1 402 ? -5.810 14.549 2.947 1.00 63.28 402 ARG A N 1
ATOM 3296 C CA . ARG A 1 402 ? -6.146 13.897 1.684 1.00 63.28 402 ARG A CA 1
ATOM 3297 C C . ARG A 1 402 ? -7.327 14.641 1.086 1.00 63.28 402 ARG A C 1
ATOM 3299 O O . ARG A 1 402 ? -8.384 14.674 1.713 1.00 63.28 402 ARG A O 1
ATOM 3306 N N . PRO A 1 403 ? -7.155 15.242 -0.085 1.00 67.56 403 PRO A N 1
ATOM 3307 C CA . PRO A 1 403 ? -8.269 15.850 -0.763 1.00 67.56 403 PRO A CA 1
ATOM 3308 C C . PRO A 1 403 ? -9.116 14.746 -1.415 1.00 67.56 403 PRO A C 1
ATOM 3310 O O . PRO A 1 403 ? -8.592 13.787 -1.986 1.00 67.56 403 PRO A O 1
ATOM 3313 N N . ASP A 1 404 ? -10.437 14.859 -1.293 1.00 69.75 404 ASP A N 1
ATOM 3314 C CA . ASP A 1 404 ? -11.380 13.905 -1.898 1.00 69.75 404 ASP A CA 1
ATOM 3315 C C . ASP A 1 404 ? -11.495 14.101 -3.421 1.00 69.75 404 ASP A C 1
ATOM 3317 O O . ASP A 1 404 ? -11.961 13.218 -4.136 1.00 69.75 404 ASP A O 1
ATOM 3321 N N . ASP A 1 405 ? -11.036 15.253 -3.908 1.00 75.38 405 ASP A N 1
ATOM 3322 C CA . ASP A 1 405 ? -11.042 15.645 -5.310 1.00 75.38 405 ASP A CA 1
ATOM 3323 C C . ASP A 1 405 ? -9.899 14.990 -6.113 1.00 75.38 405 ASP A C 1
ATOM 3325 O O . ASP A 1 405 ? -8.758 14.899 -5.650 1.00 75.38 405 ASP A O 1
ATOM 3329 N N . VAL A 1 406 ? -10.215 14.536 -7.330 1.00 68.62 406 VAL A N 1
ATOM 3330 C CA . VAL A 1 406 ? -9.316 13.746 -8.191 1.00 68.62 406 VAL A CA 1
ATOM 3331 C C . VAL A 1 406 ? -8.079 14.545 -8.614 1.00 68.62 406 VAL A C 1
ATOM 3333 O O . VAL A 1 406 ? -6.978 13.991 -8.633 1.00 68.62 406 VAL A O 1
ATOM 3336 N N . GLU A 1 407 ? -8.216 15.845 -8.892 1.00 65.69 407 GLU A N 1
ATOM 3337 C CA . GLU A 1 407 ? -7.082 16.699 -9.277 1.00 65.69 407 GLU A CA 1
ATOM 3338 C C . GLU A 1 407 ? -6.125 16.878 -8.102 1.00 65.69 407 GLU A C 1
ATOM 3340 O O . GLU A 1 407 ? -4.906 16.741 -8.227 1.00 65.69 407 GLU A O 1
ATOM 3345 N N . CYS A 1 408 ? -6.684 17.108 -6.920 1.00 65.81 408 CYS A N 1
ATOM 3346 C CA . CYS A 1 408 ? -5.905 17.246 -5.707 1.00 65.81 408 CYS A CA 1
ATOM 3347 C C . CYS A 1 408 ? -5.221 15.922 -5.299 1.00 65.81 408 CYS A C 1
ATOM 3349 O O . CYS A 1 408 ? -4.129 15.944 -4.729 1.00 65.81 408 CYS A O 1
ATOM 3351 N N . GLN A 1 409 ? -5.831 14.765 -5.595 1.00 63.34 409 GLN A N 1
ATOM 3352 C CA . GLN A 1 409 ? -5.200 13.453 -5.407 1.00 63.34 409 GLN A CA 1
ATOM 3353 C C . GLN A 1 409 ? -4.017 13.262 -6.354 1.00 63.34 409 GLN A C 1
ATOM 3355 O O . GLN A 1 409 ? -2.970 12.796 -5.911 1.00 63.34 409 GLN A O 1
ATOM 3360 N N . LEU A 1 410 ? -4.142 13.662 -7.622 1.00 60.84 410 LEU A N 1
ATOM 3361 C CA . LEU A 1 410 ? -3.027 13.672 -8.574 1.00 60.84 410 LEU A CA 1
ATOM 3362 C C . LEU A 1 410 ? -1.876 14.552 -8.073 1.00 60.84 410 LEU A C 1
ATOM 3364 O O . LEU A 1 410 ? -0.735 14.097 -8.026 1.00 60.84 410 LEU A O 1
ATOM 3368 N N . ILE A 1 411 ? -2.184 15.762 -7.601 1.00 64.25 411 ILE A N 1
ATOM 3369 C CA . ILE A 1 411 ? -1.209 16.671 -6.982 1.00 64.25 411 ILE A CA 1
ATOM 3370 C C . ILE A 1 411 ? -0.540 16.010 -5.767 1.00 64.25 411 ILE A C 1
ATOM 3372 O O . ILE A 1 411 ? 0.683 16.044 -5.641 1.00 64.25 411 ILE A O 1
ATOM 3376 N N . TYR A 1 412 ? -1.316 15.367 -4.892 1.00 64.25 412 TYR A N 1
ATOM 3377 C CA . TYR A 1 412 ? -0.794 14.636 -3.737 1.00 64.25 412 TYR A CA 1
ATOM 3378 C C . TYR A 1 412 ? 0.142 13.492 -4.153 1.00 64.25 412 TYR A C 1
ATOM 3380 O O . TYR A 1 412 ? 1.236 13.367 -3.606 1.00 64.25 412 TYR A O 1
ATOM 3388 N N . TYR A 1 413 ? -0.234 12.689 -5.151 1.00 57.00 413 TYR A N 1
ATOM 3389 C CA . TYR A 1 413 ? 0.618 11.620 -5.673 1.00 57.00 413 TYR A CA 1
ATOM 3390 C C . TYR A 1 413 ? 1.916 12.165 -6.276 1.00 57.00 413 TYR A C 1
ATOM 3392 O O . TYR A 1 413 ? 2.982 11.625 -5.985 1.00 57.00 413 TYR A O 1
ATOM 3400 N N . CYS A 1 414 ? 1.858 13.264 -7.031 1.00 57.53 414 CYS A N 1
ATOM 3401 C CA . CYS A 1 414 ? 3.046 13.927 -7.566 1.00 57.53 414 CYS A CA 1
ATOM 3402 C C . CYS A 1 414 ? 3.955 14.494 -6.464 1.00 57.53 414 CYS A C 1
ATOM 3404 O O . CYS A 1 414 ? 5.171 14.447 -6.603 1.00 57.53 414 CYS A O 1
ATOM 3406 N N . LEU A 1 415 ? 3.396 15.003 -5.363 1.00 59.44 415 LEU A N 1
ATOM 3407 C CA . LEU A 1 415 ? 4.174 15.558 -4.249 1.00 59.44 415 LEU A CA 1
ATOM 3408 C C . LEU A 1 415 ? 4.766 14.492 -3.315 1.00 59.44 415 LEU A C 1
ATOM 3410 O O . LEU A 1 415 ? 5.766 14.771 -2.661 1.00 59.44 415 LEU A O 1
ATOM 3414 N N . VAL A 1 416 ? 4.148 13.310 -3.220 1.00 54.94 416 VAL A N 1
ATOM 3415 C CA . VAL A 1 416 ? 4.564 12.222 -2.312 1.00 54.94 416 VAL A CA 1
ATOM 3416 C C . VAL A 1 416 ? 5.467 11.192 -2.994 1.00 54.94 416 VAL A C 1
ATOM 3418 O O . VAL A 1 416 ? 6.283 10.565 -2.323 1.00 54.94 416 VAL A O 1
ATOM 3421 N N . GLN A 1 417 ? 5.327 10.981 -4.307 1.00 45.28 417 GLN A N 1
ATOM 3422 C CA . GLN A 1 417 ? 6.184 10.048 -5.056 1.00 45.28 417 GLN A CA 1
ATOM 3423 C C . GLN A 1 417 ? 7.542 10.640 -5.470 1.00 45.28 417 GLN A C 1
ATOM 3425 O O . GLN A 1 417 ? 8.405 9.893 -5.936 1.00 45.28 417 GLN A O 1
ATOM 3430 N N . TRP A 1 418 ? 7.737 11.946 -5.286 1.00 41.12 418 TRP A N 1
ATOM 3431 C CA . TRP A 1 418 ? 9.007 12.655 -5.467 1.00 41.12 418 TRP A CA 1
ATOM 3432 C C . TRP A 1 418 ? 9.727 12.854 -4.135 1.00 41.12 418 TRP A C 1
ATOM 3434 O O . TRP A 1 418 ? 10.978 12.732 -4.126 1.00 41.12 418 TRP A O 1
#

Foldseek 3Di:
DPPPPPPPPDVQDPQLVLCVVAPPSVLSSPDDALLPDALLVVCVSVVDALVCLVVSLCSCVPPVLVSQCPTPDPRSNVCSVVRVVNSVPVPVVVVSSVVRVVVVVVVVVVVVVVVVVVVVVVVVVVVVVVVVVVVVVVVVVVVVVVVVVVPVPPDDDDDDDDDDDDPDPPPPPPDDDPPDDDDDDDDDDDDDDDDDDDDDDDDPDPDDDPPDDDPPPPPVPVVPPPPPDDDDDDDDDDDDDDDDDDDDDDDDDDDDDDDDDDDDDDDDDDDDDDDDDDDDDDDDPPPDPPPPDPPFAFQDPVNLVVLVVVLVPDPDFDQDPVRDTLSVLVSVVVSPDRGPPSDPDPPLVDVVSVVSDDPRRNVRVVVPDPDPPDDDPQLVVLVVQVVPDDDPVSVVVSLVPDDPDPVNNVVSCVVVVD